Protein AF-A0A6C0K683-F1 (afdb_monomer_lite)

Organism: NCBI:txid1070528

Structure (mmCIF, N/CA/C/O backbone):
data_AF-A0A6C0K683-F1
#
_entry.id   AF-A0A6C0K683-F1
#
loop_
_atom_site.group_PDB
_atom_site.id
_atom_site.type_symbol
_atom_site.label_atom_id
_atom_site.label_alt_id
_atom_site.label_comp_id
_atom_site.label_asym_id
_atom_site.label_entity_id
_atom_site.label_seq_id
_atom_site.pdbx_PDB_ins_code
_atom_site.Cartn_x
_atom_site.Cartn_y
_atom_site.Cartn_z
_atom_site.occupancy
_atom_site.B_iso_or_equiv
_atom_site.auth_seq_id
_atom_site.auth_comp_id
_atom_site.auth_asym_id
_atom_site.auth_atom_id
_atom_site.pdbx_PDB_model_num
ATOM 1 N N . MET A 1 1 ? -56.072 13.777 16.738 1.00 36.81 1 MET A N 1
ATOM 2 C CA . MET A 1 1 ? -55.807 12.891 17.894 1.00 36.81 1 MET A CA 1
ATOM 3 C C . MET A 1 1 ? -54.701 13.531 18.714 1.00 36.81 1 MET A C 1
ATOM 5 O O . MET A 1 1 ? -53.566 13.528 18.262 1.00 36.81 1 MET A O 1
ATOM 9 N N . GLU A 1 2 ? -55.023 14.146 19.853 1.00 40.56 2 GLU A N 1
ATOM 10 C CA . GLU A 1 2 ? -54.009 14.698 20.763 1.00 40.56 2 GLU A CA 1
ATOM 11 C C . GLU A 1 2 ? -53.092 13.568 21.255 1.00 40.56 2 GLU A C 1
ATOM 13 O O . GLU A 1 2 ? -53.567 12.574 21.815 1.00 40.56 2 GLU A O 1
ATOM 18 N N . GLN A 1 3 ? -51.780 13.697 21.036 1.00 45.50 3 GLN A N 1
ATOM 19 C CA . GLN A 1 3 ? -50.797 12.802 21.641 1.00 45.50 3 GLN A CA 1
ATOM 20 C C . GLN A 1 3 ? -50.880 12.954 23.163 1.00 45.50 3 GLN 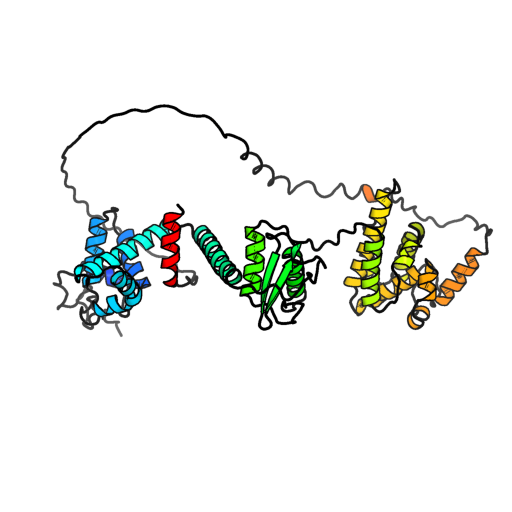A C 1
ATOM 22 O O . GLN A 1 3 ? -50.407 13.926 23.746 1.00 45.50 3 GLN A O 1
ATOM 27 N N . LYS A 1 4 ? -51.507 11.980 23.827 1.00 61.38 4 LYS A N 1
ATOM 28 C CA . LYS A 1 4 ? -51.537 11.908 25.288 1.00 61.38 4 LYS A CA 1
ATOM 29 C C . LYS A 1 4 ? -50.115 11.689 25.804 1.00 61.38 4 LYS A C 1
ATOM 31 O O . LYS A 1 4 ? -49.585 10.581 25.719 1.00 61.38 4 LYS A O 1
ATOM 36 N N . ILE A 1 5 ? -49.518 12.743 26.357 1.00 79.62 5 ILE A N 1
ATOM 37 C CA . ILE A 1 5 ? -48.180 12.713 26.958 1.00 79.62 5 ILE A CA 1
ATOM 38 C C . ILE A 1 5 ? -48.159 11.667 28.088 1.00 79.62 5 ILE A C 1
ATOM 40 O O . ILE A 1 5 ? -49.024 11.647 28.976 1.00 79.62 5 ILE A O 1
ATOM 44 N N . ARG A 1 6 ? -47.186 10.750 28.029 1.00 86.69 6 ARG A N 1
ATOM 45 C CA . ARG A 1 6 ? -47.021 9.650 28.992 1.00 86.69 6 ARG A CA 1
ATOM 46 C C . ARG A 1 6 ? -46.184 10.090 30.188 1.00 86.69 6 ARG A C 1
ATOM 48 O O . ARG A 1 6 ? -45.308 10.939 30.081 1.00 86.69 6 ARG A O 1
ATOM 55 N N . CYS A 1 7 ? -46.453 9.498 31.346 1.00 91.19 7 CYS A N 1
ATOM 56 C CA . CYS A 1 7 ? -45.711 9.778 32.571 1.00 91.19 7 CYS A CA 1
ATOM 57 C C . CYS A 1 7 ? -44.268 9.270 32.488 1.00 91.19 7 CYS A C 1
ATOM 59 O O . CYS A 1 7 ? -44.069 8.063 32.418 1.00 91.19 7 CYS A O 1
ATOM 61 N N . ILE A 1 8 ? -43.279 10.155 32.659 1.00 91.31 8 ILE A N 1
ATOM 62 C CA . ILE A 1 8 ? -41.836 9.858 32.504 1.00 91.31 8 ILE A CA 1
ATOM 63 C C . ILE A 1 8 ? -41.242 8.909 33.567 1.00 91.31 8 ILE A C 1
ATOM 65 O O . ILE A 1 8 ? -40.050 8.608 33.566 1.00 91.31 8 ILE A O 1
ATOM 69 N N . TYR A 1 9 ? -42.052 8.438 34.518 1.00 91.56 9 TYR A N 1
ATOM 70 C CA . TYR A 1 9 ? -41.602 7.530 35.570 1.00 91.56 9 TYR A CA 1
ATOM 71 C C . TYR A 1 9 ? -41.245 6.155 34.997 1.00 91.56 9 TYR A C 1
ATOM 73 O O . TYR A 1 9 ? -42.072 5.527 34.335 1.00 91.56 9 TYR A O 1
ATOM 81 N N . ARG A 1 10 ? -40.056 5.639 35.324 1.00 88.69 10 ARG A N 1
ATOM 82 C CA . ARG A 1 10 ? -39.600 4.313 34.882 1.00 88.69 10 ARG A CA 1
ATOM 83 C C . ARG A 1 10 ? -39.877 3.233 35.920 1.00 88.69 10 ARG A C 1
ATOM 85 O O . ARG A 1 10 ? -39.513 3.344 37.091 1.00 88.69 10 ARG A O 1
ATOM 92 N N . LYS A 1 11 ? -40.500 2.141 35.478 1.00 87.62 11 LYS A N 1
ATOM 93 C CA . LYS A 1 11 ? -40.787 0.971 36.315 1.00 87.62 11 LYS A CA 1
ATOM 94 C C . LYS A 1 11 ? -39.492 0.217 36.614 1.00 87.62 11 LYS A C 1
ATOM 96 O O . LYS A 1 11 ? -38.863 -0.296 35.697 1.00 87.62 11 LYS A O 1
ATOM 101 N N . LYS A 1 12 ? -39.148 0.037 37.894 1.00 82.94 12 LYS A N 1
ATOM 102 C CA . LYS A 1 12 ? -37.900 -0.637 38.309 1.00 82.94 12 LYS A CA 1
ATOM 103 C C . LYS A 1 12 ? -37.717 -2.050 37.735 1.00 82.94 12 LYS A C 1
ATOM 105 O O . LYS A 1 12 ? -36.589 -2.438 37.492 1.00 82.94 12 LYS A O 1
ATOM 110 N N . LYS A 1 13 ? -38.791 -2.828 37.532 1.00 83.38 13 LYS A N 1
ATOM 111 C CA . LYS A 1 13 ? -38.687 -4.227 37.062 1.00 83.38 13 LYS A CA 1
ATOM 112 C C . LYS A 1 13 ? -38.276 -4.350 35.591 1.00 83.38 13 LYS A C 1
ATOM 114 O O . LYS A 1 13 ? -37.456 -5.190 35.261 1.00 83.38 13 LYS A O 1
ATOM 119 N N . CYS A 1 14 ? -38.852 -3.534 34.712 1.00 84.19 14 CYS A N 1
ATOM 120 C CA . CYS A 1 14 ? -38.672 -3.666 33.261 1.00 84.19 14 CYS A CA 1
ATOM 121 C C . CYS A 1 14 ? -37.972 -2.464 32.617 1.00 84.19 14 CYS A C 1
ATOM 123 O O . CYS A 1 14 ? -37.561 -2.528 31.461 1.00 84.19 14 CYS A O 1
ATOM 125 N N . PHE A 1 15 ? -37.804 -1.376 33.368 1.00 89.44 15 PHE A N 1
ATOM 126 C CA . PHE A 1 15 ? -37.232 -0.107 32.927 1.00 89.44 15 PHE A CA 1
ATOM 127 C C . PHE A 1 15 ? -38.060 0.656 31.872 1.00 89.44 15 PHE A C 1
ATOM 129 O O . PHE A 1 15 ? -37.655 1.731 31.432 1.00 89.44 15 PHE A O 1
ATOM 136 N N . HIS A 1 16 ? -39.253 0.163 31.516 1.00 89.12 16 HIS A N 1
ATOM 137 C CA . HIS A 1 16 ? -40.209 0.902 30.690 1.00 89.12 16 HIS A CA 1
ATOM 138 C C . HIS A 1 16 ? -40.795 2.105 31.429 1.00 89.12 16 HIS A C 1
ATOM 140 O O . HIS A 1 16 ? -40.977 2.089 32.653 1.00 89.12 16 HIS A O 1
ATOM 146 N N . ILE A 1 17 ? -41.167 3.111 30.647 1.00 89.62 17 ILE A N 1
ATOM 147 C CA . ILE A 1 17 ? -41.928 4.273 31.093 1.00 89.62 17 ILE A CA 1
ATOM 148 C C . ILE A 1 17 ? -43.342 3.864 31.518 1.00 89.62 17 ILE A C 1
ATOM 150 O O . ILE A 1 17 ? -43.888 2.831 31.121 1.00 89.62 17 ILE A O 1
ATOM 154 N N . CYS A 1 18 ? -43.930 4.650 32.407 1.00 90.25 18 CYS A N 1
ATOM 155 C CA . CYS A 1 18 ? -45.289 4.458 32.861 1.00 90.25 18 CYS A CA 1
ATOM 156 C C . CYS A 1 18 ? -46.287 4.714 31.720 1.00 90.25 18 CYS A C 1
ATOM 158 O O . CYS A 1 18 ? -46.341 5.796 31.150 1.00 90.25 18 CYS A O 1
ATOM 160 N N . ASN A 1 19 ? -47.166 3.745 31.464 1.00 88.12 19 ASN A N 1
ATOM 161 C CA . ASN A 1 19 ? -48.199 3.854 30.426 1.00 88.12 19 ASN A CA 1
ATOM 162 C C . ASN A 1 19 ? -49.366 4.789 30.807 1.00 88.12 19 ASN A C 1
ATOM 164 O O . ASN A 1 19 ? -50.299 4.944 30.027 1.00 88.12 19 ASN A O 1
ATOM 168 N N . LYS A 1 20 ? -49.363 5.370 32.015 1.00 89.44 20 LYS A N 1
ATOM 169 C CA . LYS A 1 20 ? -50.425 6.277 32.473 1.00 89.44 20 LYS A CA 1
ATOM 170 C C . LYS A 1 20 ? -50.194 7.683 31.921 1.00 89.44 20 LYS A C 1
ATOM 172 O O . LYS A 1 20 ? -49.053 8.138 31.832 1.00 89.44 20 LYS A O 1
ATOM 177 N N . THR A 1 21 ? -51.285 8.373 31.619 1.00 88.25 21 THR A N 1
ATOM 178 C CA . THR A 1 21 ? -51.273 9.765 31.162 1.00 88.25 21 THR A CA 1
ATOM 179 C C . THR A 1 21 ? -50.812 10.705 32.270 1.00 88.25 21 THR A C 1
ATOM 181 O O . THR A 1 21 ? -51.047 10.452 33.459 1.00 88.25 21 THR A O 1
ATOM 184 N N . VAL A 1 22 ? -50.135 11.783 31.884 1.00 90.50 22 VAL A N 1
ATOM 185 C CA . VAL A 1 22 ? -49.726 12.835 32.820 1.00 90.50 22 VAL A CA 1
ATOM 186 C C . VAL A 1 22 ? -50.919 13.640 33.334 1.00 90.50 22 VAL A C 1
ATOM 188 O O . VAL A 1 22 ? -51.962 13.719 32.685 1.00 90.50 22 VAL A O 1
ATOM 191 N N . ILE A 1 23 ? -50.762 14.233 34.518 1.00 87.62 23 ILE A N 1
ATOM 192 C CA . ILE A 1 23 ? -51.664 15.283 35.003 1.00 87.62 23 ILE A CA 1
ATOM 193 C C . ILE A 1 23 ? -51.325 16.588 34.265 1.00 87.62 23 ILE A C 1
ATOM 195 O O . ILE A 1 23 ? -50.166 16.815 33.915 1.00 87.62 23 ILE A O 1
ATOM 199 N N . LYS A 1 24 ? -52.323 17.451 34.041 1.00 79.81 24 LYS A N 1
ATOM 200 C CA . LYS A 1 24 ? -52.135 18.779 33.437 1.00 79.81 24 LYS A CA 1
ATOM 201 C C . LYS A 1 24 ? -51.022 19.548 34.171 1.00 79.81 24 LYS A C 1
ATOM 203 O O . LYS A 1 24 ? -51.002 19.566 35.399 1.00 79.81 24 LYS A O 1
ATOM 208 N N . ASN A 1 25 ? -50.099 20.147 33.416 1.00 80.88 25 ASN A N 1
ATOM 209 C CA . ASN A 1 25 ? -48.916 20.868 33.915 1.00 80.88 25 ASN A CA 1
ATOM 210 C C . ASN A 1 25 ? -47.934 20.008 34.743 1.00 80.88 25 ASN A C 1
ATOM 212 O O . ASN A 1 25 ? -47.241 20.512 35.625 1.00 80.88 25 ASN A O 1
ATOM 216 N N . SER A 1 26 ? -47.858 18.699 34.480 1.00 85.44 26 SER A N 1
ATOM 217 C CA . SER A 1 26 ? -46.908 17.791 35.127 1.00 85.44 26 SER A CA 1
ATOM 218 C C . SER A 1 26 ? -46.287 16.811 34.132 1.00 85.44 26 SER A C 1
ATOM 220 O O . SER A 1 26 ? -46.900 16.446 33.136 1.00 85.44 26 SER A O 1
ATOM 222 N N . PHE A 1 27 ? -45.097 16.300 34.454 1.00 87.50 27 PHE A N 1
ATOM 223 C CA . PHE A 1 27 ? -44.480 15.165 33.752 1.00 87.50 27 PHE A CA 1
ATOM 224 C C . PHE A 1 27 ? -44.905 13.800 34.329 1.00 87.50 27 PHE A C 1
ATOM 226 O O . PHE A 1 27 ? -44.474 12.743 33.857 1.00 87.50 27 PHE A O 1
ATOM 233 N N . TYR A 1 28 ? -45.734 13.792 35.380 1.00 90.81 28 TYR A N 1
ATOM 234 C CA . TYR A 1 28 ? -46.083 12.594 36.142 1.00 90.81 28 TYR A CA 1
ATOM 235 C C . TYR A 1 28 ? -47.590 12.327 36.151 1.00 90.81 28 TYR A C 1
ATOM 237 O O . TYR A 1 28 ? -48.409 13.243 36.100 1.00 90.81 28 TYR A O 1
ATOM 245 N N . CYS A 1 29 ? -47.971 11.051 36.250 1.00 91.12 29 CYS A N 1
ATOM 246 C CA . CYS A 1 29 ? -49.353 10.660 36.518 1.00 91.12 29 CYS A CA 1
ATOM 247 C C . CYS A 1 29 ? -49.677 10.803 38.014 1.00 91.12 29 CYS A C 1
ATOM 249 O O . CYS A 1 29 ? -48.772 10.862 38.851 1.00 91.12 29 CYS A O 1
ATOM 251 N N . CYS A 1 30 ? -50.963 10.747 38.370 1.00 88.69 30 CYS A N 1
ATOM 252 C CA . CYS A 1 30 ? -51.432 10.844 39.761 1.00 88.69 30 CYS A CA 1
ATOM 253 C C . CYS A 1 30 ? -50.791 9.836 40.726 1.00 88.69 30 CYS A C 1
ATOM 255 O O . CYS A 1 30 ? -50.684 10.109 41.913 1.00 88.69 30 CYS A O 1
ATOM 257 N N . HIS A 1 31 ? -50.290 8.706 40.223 1.00 86.44 31 HIS A N 1
ATOM 258 C CA . HIS A 1 31 ? -49.641 7.687 41.052 1.00 86.44 31 HIS A CA 1
ATOM 259 C C . HIS A 1 31 ? -48.161 7.985 41.330 1.00 86.44 31 HIS A C 1
ATOM 261 O O . HIS A 1 31 ? -47.602 7.479 42.297 1.00 86.44 31 HIS A O 1
ATOM 267 N N . HIS A 1 32 ? -47.500 8.773 40.479 1.00 90.94 32 HIS A N 1
ATOM 268 C CA . HIS A 1 32 ? -46.057 9.022 40.567 1.00 90.94 32 HIS A CA 1
ATOM 269 C C . HIS A 1 32 ? -45.716 10.483 40.872 1.00 90.94 32 HIS A C 1
ATOM 271 O O . HIS A 1 32 ? -44.555 10.797 41.139 1.00 90.94 32 HIS A O 1
ATOM 277 N N . ILE A 1 33 ? -46.716 11.368 40.914 1.00 86.25 33 ILE A N 1
ATOM 278 C CA . ILE A 1 33 ? -46.548 12.782 41.255 1.00 86.25 33 ILE A CA 1
ATOM 279 C C . ILE A 1 33 ? -46.082 13.012 42.697 1.00 86.25 33 ILE A C 1
ATOM 281 O O . ILE A 1 33 ? -45.621 14.099 42.999 1.00 86.25 33 ILE A O 1
ATOM 285 N N . HIS A 1 34 ? -46.114 12.019 43.585 1.00 84.38 34 HIS A N 1
ATOM 286 C CA . HIS A 1 34 ? -45.540 12.123 44.937 1.00 84.38 34 HIS A CA 1
ATOM 287 C C . HIS A 1 34 ? -44.272 11.273 45.116 1.00 84.38 34 HIS A C 1
ATOM 289 O O . HIS A 1 34 ? -43.811 11.055 46.233 1.00 84.38 34 HIS A O 1
ATOM 295 N N . SER A 1 35 ? -43.672 10.784 44.023 1.00 85.75 35 SER A N 1
ATOM 296 C CA . SER A 1 35 ? -42.444 9.994 44.112 1.00 85.75 35 SER A CA 1
ATOM 297 C C . SER A 1 35 ? -41.270 10.833 44.626 1.00 85.75 35 SER A C 1
ATOM 299 O O . SER A 1 35 ? -41.021 11.931 44.134 1.00 85.75 35 SER A O 1
ATOM 301 N N . LYS A 1 36 ? -40.474 10.273 45.544 1.00 85.00 36 LYS A N 1
ATOM 302 C CA . LYS A 1 36 ? -39.197 10.868 45.980 1.00 85.00 36 LYS A CA 1
ATOM 303 C C . LYS A 1 36 ? -38.118 10.849 44.878 1.00 85.00 36 LYS A C 1
ATOM 305 O O . LYS A 1 36 ? -37.111 11.532 44.991 1.00 85.00 36 LYS A O 1
ATOM 310 N N . LYS A 1 37 ? -38.329 10.092 43.790 1.00 85.69 37 LYS A N 1
ATOM 311 C CA . LYS A 1 37 ? -37.344 9.849 42.712 1.00 85.69 37 LYS A CA 1
ATOM 312 C C . LYS A 1 37 ? -37.584 10.667 41.437 1.00 85.69 37 LYS A C 1
ATOM 314 O O . LYS A 1 37 ? -37.137 10.277 40.361 1.00 85.69 37 LYS A O 1
ATOM 319 N N . LYS A 1 38 ? -38.325 11.775 41.526 1.00 87.00 38 LYS A N 1
ATOM 320 C CA . LYS A 1 38 ? -38.659 12.608 40.357 1.00 87.00 38 LYS A CA 1
ATOM 321 C C . LYS A 1 38 ? -37.421 13.143 39.642 1.00 87.00 38 LYS A C 1
ATOM 323 O O . LYS A 1 38 ? -37.327 13.033 38.428 1.00 87.00 38 LYS A O 1
ATOM 328 N N . HIS A 1 39 ? -36.464 13.691 40.388 1.00 86.81 39 HIS A N 1
ATOM 329 C CA . HIS A 1 39 ? -35.253 14.263 39.797 1.00 86.81 39 HIS A CA 1
ATOM 330 C C . HIS A 1 39 ? -34.483 13.211 38.973 1.00 86.81 39 HIS A C 1
ATOM 332 O O . HIS A 1 39 ? -34.166 13.464 37.816 1.00 86.81 39 HIS A O 1
ATOM 338 N N . LEU A 1 40 ? -34.335 11.984 39.493 1.00 90.62 40 LEU A N 1
ATOM 339 C CA . LEU A 1 40 ? -33.728 10.857 38.770 1.00 90.62 40 LEU A CA 1
ATOM 340 C C . LEU A 1 40 ? -34.493 10.490 37.487 1.00 90.62 40 LEU A C 1
ATOM 342 O O . LEU A 1 40 ? -33.887 10.254 36.445 1.00 90.62 40 LEU A O 1
ATOM 346 N N . CYS A 1 41 ? -35.831 10.458 37.539 1.00 89.62 41 CYS A N 1
ATOM 347 C CA . CYS A 1 41 ? -36.652 10.157 36.359 1.00 89.62 41 CYS A CA 1
ATOM 348 C C . CYS A 1 41 ? -36.515 11.233 35.274 1.00 89.62 41 CYS A C 1
ATOM 350 O O . CYS A 1 41 ? -36.515 10.896 34.093 1.00 89.62 41 CYS A O 1
ATOM 352 N N . LYS A 1 42 ? -36.366 12.505 35.667 1.00 90.00 42 LYS A N 1
ATOM 353 C CA . LYS A 1 42 ? -36.129 13.616 34.737 1.00 90.00 42 LYS A CA 1
ATOM 354 C C . LYS A 1 42 ? -34.792 13.454 34.011 1.00 90.00 42 LYS A C 1
ATOM 356 O O . LYS A 1 42 ? -34.767 13.554 32.792 1.00 90.00 42 LYS A O 1
ATOM 361 N N . ILE A 1 43 ? -33.723 13.106 34.732 1.00 91.31 43 ILE A N 1
ATOM 362 C CA . ILE A 1 43 ? -32.403 12.842 34.131 1.00 91.31 43 ILE A CA 1
ATOM 363 C C . ILE A 1 43 ? -32.490 11.685 33.125 1.00 91.31 43 ILE A C 1
ATOM 365 O O . ILE A 1 43 ? -32.046 11.817 31.988 1.00 91.31 43 ILE A O 1
ATOM 369 N N . PHE A 1 44 ? -33.122 10.568 33.501 1.00 92.00 44 PHE A N 1
ATOM 370 C CA . PHE A 1 44 ? -33.303 9.449 32.573 1.00 92.00 44 PHE A CA 1
ATOM 371 C C . PHE A 1 44 ? -34.090 9.827 31.321 1.00 92.00 44 PHE A C 1
ATOM 373 O O . PHE A 1 44 ? -33.759 9.350 30.241 1.00 92.00 44 PHE A O 1
ATOM 380 N N . PHE A 1 45 ? -35.136 10.639 31.459 1.00 90.50 45 PHE A N 1
ATOM 381 C CA . PHE A 1 45 ? -35.932 11.075 30.318 1.00 90.50 45 PHE A CA 1
ATOM 382 C C . PHE A 1 45 ? -35.139 12.007 29.396 1.00 90.50 45 PHE A C 1
ATOM 384 O O . PHE A 1 45 ? -35.167 11.808 28.190 1.00 90.50 45 PHE A O 1
ATOM 391 N N . ASN A 1 46 ? -34.353 12.933 29.951 1.00 90.94 46 ASN A N 1
ATOM 392 C CA . ASN A 1 46 ? -33.516 13.843 29.165 1.00 90.94 46 ASN A CA 1
ATOM 393 C C . ASN A 1 46 ? -32.440 13.115 28.338 1.00 90.94 46 ASN A C 1
ATOM 395 O O . ASN A 1 46 ? -32.084 13.579 27.263 1.00 90.94 46 ASN A O 1
ATOM 399 N N . VAL A 1 47 ? -31.903 11.992 28.833 1.00 91.19 47 VAL A N 1
ATOM 400 C CA . VAL A 1 47 ? -30.805 11.264 28.162 1.00 91.19 47 VAL A CA 1
ATOM 401 C C . VAL A 1 47 ? -31.306 10.110 27.285 1.00 91.19 47 VAL A C 1
ATOM 403 O O . VAL A 1 47 ? -30.743 9.820 26.227 1.00 91.19 47 VAL A O 1
ATOM 406 N N . LEU A 1 48 ? -32.332 9.392 27.744 1.00 90.44 48 LEU A N 1
ATOM 407 C CA . LEU A 1 48 ? -32.786 8.142 27.127 1.00 90.44 48 LEU A CA 1
ATOM 408 C C . LEU A 1 48 ? -34.165 8.244 26.480 1.00 90.44 48 LEU A C 1
ATOM 410 O O . LEU A 1 48 ? -34.543 7.317 25.763 1.00 90.44 48 LEU A O 1
ATOM 414 N N . GLU A 1 49 ? -34.915 9.313 26.752 1.00 89.06 49 GLU A N 1
ATOM 415 C CA . GLU A 1 49 ? -36.296 9.500 26.300 1.00 89.06 49 GLU A CA 1
ATOM 416 C C . GLU A 1 49 ? -37.135 8.253 26.607 1.00 89.06 49 GLU A C 1
ATOM 418 O O . GLU A 1 49 ? -37.168 7.821 27.761 1.00 89.06 49 GLU A O 1
ATOM 423 N N . ASP A 1 50 ? -37.741 7.629 25.592 1.00 85.06 50 ASP A N 1
ATOM 424 C CA . ASP A 1 50 ? -38.584 6.435 25.694 1.00 85.06 50 ASP A CA 1
ATOM 425 C C . ASP A 1 50 ? -37.814 5.098 25.591 1.00 85.06 50 ASP A C 1
ATOM 427 O O . ASP A 1 50 ? -38.401 4.020 25.762 1.00 85.06 50 ASP A O 1
ATOM 431 N N . ARG A 1 51 ? -36.492 5.125 25.361 1.00 85.69 51 ARG A N 1
ATOM 432 C CA . ARG A 1 51 ? -35.676 3.907 25.196 1.00 85.69 51 ARG A CA 1
ATOM 433 C C . ARG A 1 51 ? -35.602 3.109 26.495 1.00 85.69 51 ARG A C 1
ATOM 435 O O . ARG A 1 51 ? -35.407 3.666 27.573 1.00 85.69 51 ARG A O 1
ATOM 442 N N . HIS A 1 52 ? -35.785 1.795 26.418 1.00 85.56 52 HIS A N 1
ATOM 443 C CA . HIS A 1 52 ? -35.842 0.895 27.583 1.00 85.56 52 HIS A CA 1
ATOM 444 C C . HIS A 1 52 ? -34.849 -0.274 27.499 1.00 85.56 52 HIS A C 1
ATOM 446 O O . HIS A 1 52 ? -34.562 -0.918 28.518 1.00 85.56 52 HIS A O 1
ATOM 452 N N . GLU A 1 53 ? -34.335 -0.543 26.302 1.00 88.62 53 GLU A N 1
ATOM 453 C CA . GLU A 1 53 ? -33.149 -1.356 26.071 1.00 88.62 53 GLU A CA 1
ATOM 454 C C . GLU A 1 53 ? -31.930 -0.455 26.222 1.00 88.62 53 GLU A C 1
ATOM 456 O O . GLU A 1 53 ? -31.868 0.624 25.637 1.00 88.62 53 GLU A O 1
ATOM 461 N N . LEU A 1 54 ? -31.015 -0.863 27.093 1.00 89.00 54 LEU A N 1
ATOM 462 C CA . LEU A 1 54 ? -29.860 -0.068 27.480 1.00 89.00 54 LEU A CA 1
ATOM 463 C C . LEU A 1 54 ? -28.609 -0.679 26.865 1.00 89.00 54 LEU A C 1
ATOM 465 O O . LEU A 1 54 ? -28.390 -1.883 26.985 1.00 89.00 54 LEU A O 1
ATOM 469 N N . THR A 1 55 ? -27.777 0.165 26.267 1.00 90.12 55 THR A N 1
ATOM 470 C CA . THR A 1 55 ? -26.437 -0.197 25.798 1.00 90.12 55 THR A CA 1
ATOM 471 C C . THR A 1 55 ? -25.361 0.390 26.713 1.00 90.12 55 THR A C 1
ATOM 473 O O . THR A 1 55 ? -25.633 1.260 27.543 1.00 90.12 55 THR A O 1
ATOM 476 N N . PHE A 1 56 ? -24.107 -0.040 26.542 1.00 86.62 56 PHE A N 1
ATOM 477 C CA . PHE A 1 56 ? -22.960 0.553 27.242 1.00 86.62 56 PHE A CA 1
ATOM 478 C C . PHE A 1 56 ? -22.868 2.070 27.007 1.00 86.62 56 PHE A C 1
ATOM 480 O O . PHE A 1 56 ? -22.649 2.846 27.935 1.00 86.62 56 PHE A O 1
ATOM 487 N N . ASN A 1 57 ? -23.105 2.496 25.764 1.00 89.88 57 ASN A N 1
ATOM 488 C CA . ASN A 1 57 ? -23.063 3.899 25.368 1.00 89.88 57 ASN A CA 1
ATOM 489 C C . ASN A 1 57 ? -24.162 4.732 26.046 1.00 89.88 57 ASN A C 1
ATOM 491 O O . ASN A 1 57 ? -23.934 5.888 26.380 1.00 89.88 57 ASN A O 1
ATOM 495 N N . ASP A 1 58 ? -25.340 4.159 26.296 1.00 91.38 58 ASP A N 1
ATOM 496 C CA . ASP A 1 58 ? -26.421 4.865 26.994 1.00 91.38 58 ASP A CA 1
ATOM 497 C C . ASP A 1 58 ? -26.069 5.144 28.461 1.00 91.38 58 ASP A C 1
ATOM 499 O O . ASP A 1 58 ? -26.338 6.232 28.971 1.00 91.38 58 ASP A O 1
ATOM 503 N N . ILE A 1 59 ? -25.414 4.189 29.130 1.00 92.62 59 ILE A N 1
ATOM 504 C CA . ILE A 1 59 ? -24.918 4.367 30.501 1.00 92.62 59 ILE A CA 1
ATOM 505 C C . ILE A 1 59 ? -23.789 5.406 30.541 1.00 92.62 59 ILE A C 1
ATOM 507 O O . ILE A 1 59 ? -23.772 6.259 31.429 1.00 92.62 59 ILE A O 1
ATOM 511 N N . TYR A 1 60 ? -22.895 5.393 29.550 1.00 92.69 60 TYR A N 1
ATOM 512 C CA . TYR A 1 60 ? -21.849 6.407 29.420 1.00 92.69 60 TYR A CA 1
ATOM 513 C C . TYR A 1 60 ? -22.415 7.808 29.157 1.00 92.69 60 TYR A C 1
ATOM 515 O O . TYR A 1 60 ? -21.996 8.773 29.793 1.00 92.69 60 TYR A O 1
ATOM 523 N N . ARG A 1 61 ? -23.421 7.936 28.283 1.00 92.25 61 ARG A N 1
ATOM 524 C CA . ARG A 1 61 ? -24.126 9.206 28.040 1.00 92.25 61 ARG A CA 1
ATOM 525 C C . ARG A 1 61 ? -24.786 9.743 29.302 1.00 92.25 61 ARG A C 1
ATOM 527 O O . ARG A 1 61 ? -24.757 10.947 29.525 1.00 92.25 61 ARG A O 1
ATOM 534 N N . LEU A 1 62 ? -25.342 8.862 30.133 1.00 93.69 62 LEU A N 1
ATOM 535 C CA . LEU A 1 62 ? -25.910 9.245 31.422 1.00 93.69 62 LEU A CA 1
ATOM 536 C C . LEU A 1 62 ? -24.838 9.818 32.354 1.00 93.69 62 LEU A C 1
ATOM 538 O O . LEU A 1 62 ? -25.057 10.868 32.948 1.00 93.69 62 LEU A O 1
ATOM 542 N N . TYR A 1 63 ? -23.678 9.160 32.444 1.00 93.12 63 TYR A N 1
ATOM 543 C CA . TYR A 1 63 ? -22.542 9.662 33.219 1.00 93.12 63 TYR A CA 1
ATOM 544 C C . TYR A 1 63 ? -22.078 11.029 32.703 1.00 93.12 63 TYR A C 1
ATOM 546 O O . TYR A 1 63 ? -22.005 11.990 33.464 1.00 93.12 63 TYR A O 1
ATOM 554 N N . LYS A 1 64 ? -21.841 11.131 31.390 1.00 92.19 64 LYS A N 1
ATOM 555 C CA . LYS A 1 64 ? -21.407 12.359 30.718 1.00 92.19 64 LYS A CA 1
ATOM 556 C C . LYS A 1 64 ? -22.380 13.516 30.964 1.00 92.19 64 LYS A C 1
ATOM 558 O O . LYS A 1 64 ? -21.944 14.596 31.341 1.00 92.19 64 LYS A O 1
ATOM 563 N N . TYR A 1 65 ? -23.684 13.268 30.829 1.00 92.94 65 TYR A N 1
ATOM 564 C CA . TYR A 1 65 ? -24.720 14.269 31.081 1.00 92.94 65 TYR A CA 1
ATOM 565 C C . TYR A 1 65 ? -24.648 14.827 32.506 1.00 92.94 65 TYR A C 1
ATOM 567 O O . TYR A 1 65 ? -24.742 16.036 32.682 1.00 92.94 65 TYR A O 1
ATOM 575 N N . ILE A 1 66 ? -24.448 13.975 33.518 1.00 92.31 66 ILE A N 1
ATOM 576 C CA . ILE A 1 66 ? -24.316 14.425 34.913 1.00 92.31 66 ILE A CA 1
ATOM 577 C C . ILE A 1 66 ? -23.100 15.332 35.066 1.00 92.31 66 ILE A C 1
ATOM 579 O O . ILE A 1 66 ? -23.231 16.420 35.616 1.00 92.31 66 ILE A O 1
ATOM 583 N N . VAL A 1 67 ? -21.941 14.906 34.560 1.00 90.62 67 VAL A N 1
ATOM 584 C CA . VAL A 1 67 ? -20.700 15.682 34.685 1.00 90.62 67 VAL A CA 1
ATOM 585 C C . VAL A 1 67 ? -20.815 17.035 33.977 1.00 90.62 67 VAL A C 1
ATOM 587 O O . VAL A 1 67 ? -20.354 18.036 34.503 1.00 90.62 67 VAL A O 1
ATOM 590 N N . GLU A 1 68 ? -21.447 17.088 32.804 1.00 88.44 68 GLU A N 1
ATOM 591 C CA . GLU A 1 68 ? -21.595 18.327 32.025 1.00 88.44 68 GLU A CA 1
ATOM 592 C C . GLU A 1 68 ? -22.672 19.279 32.570 1.00 88.44 68 GLU A C 1
ATOM 594 O O . GLU A 1 68 ? -22.643 20.463 32.256 1.00 88.44 68 GLU A O 1
ATOM 599 N N . ASN A 1 69 ? -23.617 18.781 33.377 1.00 87.94 69 ASN A N 1
ATOM 600 C CA . ASN A 1 69 ? -24.719 19.569 33.948 1.00 87.94 69 ASN A CA 1
ATOM 601 C C . ASN A 1 69 ? -24.579 19.795 35.465 1.00 87.94 69 ASN A C 1
ATOM 603 O O . ASN A 1 69 ? -25.528 20.253 36.102 1.00 87.94 69 ASN A O 1
ATOM 607 N N . THR A 1 70 ? -23.426 19.468 36.051 1.00 85.38 70 THR A N 1
ATOM 608 C CA . THR A 1 70 ? -23.104 19.783 37.449 1.00 85.38 70 THR A CA 1
ATOM 609 C C . THR A 1 70 ? -22.086 20.922 37.447 1.00 85.38 70 THR A C 1
ATOM 611 O O . THR A 1 70 ? -21.031 20.798 36.832 1.00 85.38 70 THR A O 1
ATOM 614 N N . SER A 1 71 ? -22.433 22.051 38.072 1.00 69.00 71 SER A N 1
ATOM 615 C CA . SER A 1 71 ? -21.661 23.306 38.037 1.00 69.00 71 SER A CA 1
ATOM 616 C C . SER A 1 71 ? -20.322 23.230 38.768 1.00 69.00 71 SER A C 1
ATOM 618 O O . SER A 1 71 ? -19.393 23.947 38.410 1.00 69.00 71 SER A O 1
ATOM 620 N N . ASP A 1 72 ? -20.211 22.319 39.732 1.00 63.94 72 ASP A N 1
ATOM 621 C CA . ASP A 1 72 ? -18.999 22.075 40.498 1.00 63.94 72 ASP A CA 1
ATOM 622 C C . ASP A 1 72 ? -18.478 20.682 40.139 1.00 63.94 72 ASP A C 1
ATOM 624 O O . ASP A 1 72 ? -19.257 19.730 40.051 1.00 63.94 72 ASP A O 1
ATOM 628 N N . ASN A 1 73 ? -17.164 20.527 39.946 1.00 64.81 73 ASN A N 1
ATOM 629 C CA . ASN A 1 73 ? -16.500 19.218 39.819 1.00 64.81 73 ASN A CA 1
ATOM 630 C C . ASN A 1 73 ? -16.546 18.439 41.157 1.00 64.81 73 ASN A C 1
ATOM 632 O O . ASN A 1 73 ? -15.540 17.899 41.617 1.00 64.81 73 ASN A O 1
ATOM 636 N N . ASP A 1 74 ? -17.705 18.399 41.810 1.00 82.38 74 ASP A N 1
ATOM 637 C CA . ASP A 1 74 ? -17.967 17.629 43.009 1.00 82.38 74 ASP A CA 1
ATOM 638 C C . ASP A 1 74 ? -18.096 16.152 42.620 1.00 82.38 74 ASP A C 1
ATOM 640 O O . ASP A 1 74 ? -19.174 15.594 42.393 1.00 82.38 74 ASP A O 1
ATOM 644 N N . ASP A 1 75 ? -16.933 15.513 42.516 1.00 82.81 75 ASP A N 1
ATOM 645 C CA . ASP A 1 75 ? -16.780 14.087 42.256 1.00 82.81 75 ASP A CA 1
ATOM 646 C C . ASP A 1 75 ? -17.599 13.221 43.231 1.00 82.81 75 ASP A C 1
ATOM 648 O O . ASP A 1 75 ? -18.031 12.123 42.864 1.00 82.81 75 ASP A O 1
ATOM 652 N N . ILE A 1 76 ? -17.823 13.687 44.466 1.00 86.25 76 ILE A N 1
ATOM 653 C CA . ILE A 1 76 ? -18.601 12.963 45.474 1.00 86.25 76 ILE A CA 1
ATOM 654 C C . ILE A 1 76 ? -20.079 13.009 45.092 1.00 86.25 76 ILE A C 1
ATOM 656 O O . ILE A 1 76 ? -20.732 11.962 45.037 1.00 86.25 76 ILE A O 1
ATOM 660 N N . PHE A 1 77 ? -20.595 14.193 44.763 1.00 88.94 77 PHE A N 1
ATOM 661 C CA . PHE A 1 77 ? -21.969 14.352 44.300 1.00 88.94 77 PHE A CA 1
ATOM 662 C C . PHE A 1 77 ? -22.235 13.576 43.005 1.00 88.94 77 PHE A C 1
ATOM 664 O O . PHE A 1 77 ? -23.210 12.822 42.929 1.00 88.94 77 PHE A O 1
ATOM 671 N N . ILE A 1 78 ? -21.345 13.684 42.012 1.00 89.25 78 ILE A N 1
ATOM 672 C CA . ILE A 1 78 ? -21.452 12.968 40.731 1.00 89.25 78 ILE A CA 1
ATOM 673 C C . ILE A 1 78 ? -21.500 11.454 40.969 1.00 89.25 78 ILE A C 1
ATOM 675 O O . ILE A 1 78 ? -22.340 10.761 40.388 1.00 89.25 78 ILE A O 1
ATOM 679 N N . ASN A 1 79 ? -20.637 10.934 41.848 1.00 90.50 79 ASN A N 1
ATOM 680 C CA . ASN A 1 79 ? -20.624 9.523 42.224 1.00 90.50 79 ASN A CA 1
ATOM 681 C C . ASN A 1 79 ? -21.958 9.084 42.840 1.00 90.50 79 ASN A C 1
ATOM 683 O O . ASN A 1 79 ? -22.579 8.128 42.368 1.00 90.50 79 ASN A O 1
ATOM 687 N N . ILE A 1 80 ? -22.430 9.807 43.858 1.00 90.56 80 ILE A N 1
ATOM 688 C CA . ILE A 1 80 ? -23.680 9.489 44.558 1.00 90.56 80 ILE A CA 1
ATOM 689 C C . ILE A 1 80 ? -24.861 9.509 43.582 1.00 90.56 80 ILE A C 1
ATOM 691 O O . ILE A 1 80 ? -25.622 8.538 43.517 1.00 90.56 80 ILE A O 1
ATOM 695 N N . LEU A 1 81 ? -24.984 10.570 42.781 1.00 92.00 81 LEU A N 1
ATOM 696 C CA . LEU A 1 81 ? -26.078 10.739 41.828 1.00 92.00 81 LEU A CA 1
ATOM 697 C C . LEU A 1 81 ? -26.059 9.655 40.745 1.00 92.00 81 LEU A C 1
ATOM 699 O O . LEU A 1 81 ? -27.097 9.059 40.442 1.00 92.00 81 LEU A O 1
ATOM 703 N N . PHE A 1 82 ? -24.886 9.355 40.183 1.00 93.81 82 PHE A N 1
ATOM 704 C CA . PHE A 1 82 ? -24.757 8.319 39.164 1.00 93.81 82 PHE A CA 1
ATOM 705 C C . PHE A 1 82 ? -25.080 6.931 39.722 1.00 93.81 82 PHE A C 1
ATOM 707 O O . PHE A 1 82 ? -25.841 6.181 39.108 1.00 93.81 82 PHE A O 1
ATOM 714 N N . ILE A 1 83 ? -24.583 6.593 40.915 1.00 91.62 83 ILE A N 1
ATOM 715 C CA . ILE A 1 83 ? -24.913 5.328 41.579 1.00 91.62 83 ILE A CA 1
ATOM 716 C C . ILE A 1 83 ? -26.420 5.226 41.850 1.00 91.62 83 ILE A C 1
ATOM 718 O O . ILE A 1 83 ? -27.014 4.164 41.640 1.00 91.62 83 ILE A O 1
ATOM 722 N N . ASP A 1 84 ? -27.069 6.302 42.291 1.00 91.44 84 ASP A N 1
ATOM 723 C CA . ASP A 1 84 ? -28.508 6.294 42.554 1.00 91.44 84 ASP A CA 1
ATOM 724 C C . ASP A 1 84 ? -29.349 6.143 41.283 1.00 91.44 84 ASP A C 1
ATOM 726 O O . ASP A 1 84 ? -30.378 5.453 41.307 1.00 91.44 84 ASP A O 1
ATOM 730 N N . LEU A 1 85 ? -28.877 6.678 40.155 1.00 92.75 85 LEU A N 1
ATOM 731 C CA . LEU A 1 85 ? -29.440 6.382 38.841 1.00 92.75 85 LEU A CA 1
ATOM 732 C C . LEU A 1 85 ? -29.255 4.902 38.484 1.00 92.75 85 LEU A C 1
ATOM 734 O O . LEU A 1 85 ? -30.236 4.234 38.152 1.00 92.75 85 LEU A O 1
ATOM 738 N N . LEU A 1 86 ? -28.050 4.341 38.623 1.00 91.50 86 LEU A N 1
ATOM 739 C CA . LEU A 1 86 ? -27.806 2.921 38.336 1.00 91.50 86 LEU A CA 1
ATOM 740 C C . LEU A 1 86 ? -28.702 1.995 39.175 1.00 91.50 86 LEU A C 1
ATOM 742 O O . LEU A 1 86 ? -29.246 1.029 38.646 1.00 91.50 86 LEU A O 1
ATOM 746 N N . LYS A 1 87 ? -28.955 2.318 40.452 1.00 89.81 87 LYS A N 1
ATOM 747 C CA . LYS A 1 87 ? -29.879 1.562 41.327 1.00 89.81 87 LYS A CA 1
ATOM 748 C C . LYS A 1 87 ? -31.340 1.563 40.844 1.00 89.81 87 LYS A C 1
ATOM 750 O O . LYS A 1 87 ? -32.153 0.772 41.345 1.00 89.81 87 LYS A O 1
ATOM 755 N N . MET A 1 88 ? -31.722 2.465 39.934 1.00 88.81 88 MET A N 1
ATOM 756 C CA . MET A 1 88 ? -33.042 2.451 39.289 1.00 88.81 88 MET A CA 1
ATOM 757 C C . MET A 1 88 ? -33.126 1.482 38.107 1.00 88.81 88 MET A C 1
ATOM 759 O O . MET A 1 88 ? -34.235 1.086 37.739 1.00 88.81 88 MET A O 1
ATOM 763 N N . VAL A 1 89 ? -31.988 1.083 37.539 1.00 89.81 89 VAL A N 1
ATOM 764 C CA . VAL A 1 89 ? -31.909 0.079 36.478 1.00 89.81 89 VAL A CA 1
ATOM 765 C C . VAL A 1 89 ? -31.982 -1.323 37.108 1.00 89.81 89 VAL A C 1
ATOM 767 O O . VAL A 1 89 ? -31.376 -1.554 38.158 1.00 89.81 89 VAL A O 1
ATOM 770 N N . PRO A 1 90 ? -32.727 -2.281 36.520 1.00 88.88 90 PRO A N 1
ATOM 771 C CA . PRO A 1 90 ? -32.657 -3.674 36.952 1.00 88.88 90 PRO A CA 1
ATOM 772 C C . PRO A 1 90 ? -31.211 -4.184 36.927 1.00 88.88 90 PRO A C 1
ATOM 774 O O . PRO A 1 90 ? -30.524 -4.030 35.916 1.00 88.88 90 PRO A O 1
ATOM 777 N N . ILE A 1 91 ? -30.766 -4.825 38.012 1.00 83.94 91 ILE A N 1
ATOM 778 C CA . ILE A 1 91 ? -29.385 -5.319 38.117 1.00 83.94 91 ILE A CA 1
ATOM 779 C C . ILE A 1 91 ? -29.059 -6.321 37.007 1.00 83.94 91 ILE A C 1
ATOM 781 O O . ILE A 1 91 ? -27.984 -6.237 36.433 1.00 83.94 91 ILE A O 1
ATOM 785 N N . ASP A 1 92 ? -30.012 -7.175 36.625 1.00 83.31 92 ASP A N 1
ATOM 786 C CA . ASP A 1 92 ? -29.820 -8.176 35.571 1.00 83.31 92 ASP A CA 1
ATOM 787 C C . ASP A 1 92 ? -29.490 -7.517 34.223 1.00 83.31 92 ASP A C 1
ATOM 789 O O . ASP A 1 92 ? -28.602 -7.974 33.510 1.00 83.31 92 ASP A O 1
ATOM 793 N N . LYS A 1 93 ? -30.124 -6.373 33.912 1.00 86.62 93 LYS A N 1
ATOM 794 C CA . LYS A 1 93 ? -29.809 -5.593 32.704 1.00 86.62 93 LYS A CA 1
ATOM 795 C C . LYS A 1 93 ? -28.388 -5.033 32.758 1.00 86.62 93 LYS A C 1
ATOM 797 O O . LYS A 1 93 ? -27.655 -5.154 31.781 1.00 86.62 93 LYS A O 1
ATOM 802 N N . LEU A 1 94 ? -27.984 -4.452 33.890 1.00 86.06 94 LEU A N 1
ATOM 803 C CA . LEU A 1 94 ? -26.618 -3.945 34.065 1.00 86.06 94 LEU A CA 1
ATOM 804 C C . LEU A 1 94 ? -25.583 -5.074 33.980 1.00 86.06 94 LEU A C 1
ATOM 806 O O . LEU A 1 94 ? -24.564 -4.922 33.312 1.00 86.06 94 LEU A O 1
ATOM 810 N N . SER A 1 95 ? -25.860 -6.220 34.601 1.00 82.81 95 SER A N 1
ATOM 811 C CA . SER A 1 95 ? -24.999 -7.400 34.551 1.00 82.81 95 SER A CA 1
ATOM 812 C C . SER A 1 95 ? -24.863 -7.966 33.139 1.00 82.81 95 SER A C 1
ATOM 814 O O . SER A 1 95 ? -23.777 -8.413 32.789 1.00 82.81 95 SER A O 1
ATOM 816 N N . CYS A 1 96 ? -25.910 -7.912 32.309 1.00 84.31 96 CYS A N 1
ATOM 817 C CA . CYS A 1 96 ? -25.815 -8.276 30.894 1.00 84.31 96 CYS A CA 1
ATOM 818 C C . CYS A 1 96 ? -24.933 -7.302 30.101 1.00 84.31 96 CYS A C 1
ATOM 820 O O . CYS A 1 96 ? -24.064 -7.752 29.360 1.00 84.31 96 CYS A O 1
ATOM 822 N N . ILE A 1 97 ? -25.116 -5.987 30.277 1.00 86.25 97 ILE A N 1
ATOM 823 C CA . ILE A 1 97 ? -24.347 -4.956 29.550 1.00 86.25 97 ILE A CA 1
ATOM 824 C C . ILE A 1 97 ? -22.856 -5.029 29.891 1.00 86.25 97 ILE A C 1
ATOM 826 O O . ILE A 1 97 ? -22.008 -4.898 29.014 1.00 86.25 97 ILE A O 1
ATOM 830 N N . TYR A 1 98 ? -22.534 -5.249 31.165 1.00 83.75 98 TYR A N 1
ATOM 831 C CA . TYR A 1 98 ? -21.162 -5.254 31.671 1.00 83.75 98 TYR A CA 1
ATOM 832 C C . TYR A 1 98 ? -20.621 -6.667 31.920 1.00 83.75 98 TYR A C 1
ATOM 834 O O . TYR A 1 98 ? -19.649 -6.815 32.659 1.00 83.75 98 TYR A O 1
ATOM 842 N N . LYS A 1 99 ? -21.220 -7.705 31.318 1.00 81.69 99 LYS A N 1
ATOM 843 C CA . LYS A 1 99 ? -20.888 -9.116 31.582 1.00 81.69 99 LYS A CA 1
ATOM 844 C C . LYS A 1 99 ? -19.387 -9.388 31.478 1.00 81.69 99 LYS A C 1
ATOM 846 O O . LYS A 1 99 ? -18.804 -9.930 32.412 1.00 81.69 99 LYS A O 1
ATOM 851 N N . ASP A 1 100 ? -18.751 -8.953 30.394 1.00 76.25 100 ASP A N 1
ATOM 852 C CA . ASP A 1 100 ? -17.329 -9.222 30.144 1.00 76.25 100 ASP A CA 1
ATOM 853 C C . ASP A 1 100 ? -16.407 -8.445 31.089 1.00 76.25 100 ASP A C 1
ATOM 855 O O . ASP A 1 100 ? -15.395 -8.971 31.554 1.00 76.25 100 ASP A O 1
ATOM 859 N N . TYR A 1 101 ? -16.779 -7.208 31.423 1.00 74.06 101 TYR A N 1
ATOM 860 C CA . TYR A 1 101 ? -16.033 -6.372 32.361 1.00 74.06 101 TYR A CA 1
ATOM 861 C C . TYR A 1 101 ? -16.120 -6.918 33.793 1.00 74.06 101 TYR A C 1
ATOM 863 O O . TYR A 1 101 ? -15.103 -7.075 34.468 1.00 74.06 101 TYR A O 1
ATOM 871 N N . ILE A 1 102 ? -17.331 -7.272 34.232 1.00 71.38 102 ILE A N 1
ATOM 872 C CA . ILE A 1 102 ? -17.594 -7.846 35.555 1.00 71.38 102 ILE A CA 1
ATOM 873 C C . ILE A 1 102 ? -16.921 -9.217 35.685 1.00 71.38 102 ILE A C 1
ATOM 875 O O . ILE A 1 102 ? -16.292 -9.488 36.704 1.00 71.38 102 ILE A O 1
ATOM 879 N N . ASN A 1 103 ? -16.996 -10.067 34.656 1.00 69.62 103 ASN A N 1
ATOM 880 C CA . ASN A 1 103 ? -16.360 -11.385 34.678 1.00 69.62 103 ASN A CA 1
ATOM 881 C C . ASN A 1 103 ? -14.833 -11.289 34.770 1.00 69.62 103 ASN A C 1
ATOM 883 O O . ASN A 1 103 ? -14.243 -12.021 35.557 1.00 69.62 103 ASN A O 1
ATOM 887 N N . LYS A 1 104 ? -14.189 -10.365 34.043 1.00 66.06 104 LYS A N 1
ATOM 888 C CA . LYS A 1 104 ? -12.734 -10.148 34.151 1.00 66.06 104 LYS A CA 1
ATOM 889 C C . LYS A 1 104 ? -12.307 -9.685 35.546 1.00 66.06 104 LYS A C 1
ATOM 891 O O . LYS A 1 104 ? -11.335 -10.209 36.079 1.00 66.06 104 LYS A O 1
ATOM 896 N N . PHE A 1 105 ? -13.059 -8.776 36.169 1.00 60.53 105 PHE A N 1
ATOM 897 C CA . PHE A 1 105 ? -12.796 -8.349 37.550 1.00 60.53 105 PHE A CA 1
ATOM 898 C C . PHE A 1 105 ? -13.015 -9.478 38.571 1.00 60.53 105 PHE A C 1
ATOM 900 O O . PHE A 1 105 ? -12.237 -9.619 39.511 1.00 60.53 105 PHE A O 1
ATOM 907 N N . ASN A 1 106 ? -14.034 -10.319 38.365 1.00 56.28 106 ASN A N 1
ATOM 908 C CA . ASN A 1 106 ? -14.312 -11.476 39.222 1.00 56.28 106 ASN A CA 1
ATOM 909 C C . ASN A 1 106 ? -13.256 -12.587 39.106 1.00 56.28 106 ASN A C 1
ATOM 911 O O . ASN A 1 106 ? -13.095 -13.353 40.047 1.00 56.28 106 ASN A O 1
ATOM 915 N N . ILE A 1 107 ? -12.543 -12.691 37.980 1.00 51.19 107 ILE A N 1
ATOM 916 C CA . ILE A 1 107 ? -11.427 -13.640 37.823 1.00 51.19 107 ILE A CA 1
ATOM 917 C C . ILE A 1 107 ? -10.201 -13.179 38.630 1.00 51.19 107 ILE A C 1
ATOM 919 O O . ILE A 1 107 ? -9.463 -14.014 39.143 1.00 51.19 107 ILE A O 1
ATOM 923 N N . MET A 1 108 ? -9.999 -11.866 38.788 1.00 48.84 108 MET A N 1
ATOM 924 C CA . MET A 1 108 ? -8.876 -11.307 39.557 1.00 48.84 108 MET A CA 1
ATOM 925 C C . MET A 1 108 ? -9.149 -11.217 41.067 1.00 48.84 108 MET A C 1
ATOM 927 O O . MET A 1 108 ? -8.211 -11.214 41.859 1.00 48.84 108 MET A O 1
ATOM 931 N N . ALA A 1 109 ? -10.416 -11.170 41.489 1.00 48.22 109 ALA A N 1
ATOM 932 C CA . ALA A 1 109 ? -10.806 -11.140 42.896 1.00 48.22 109 ALA A CA 1
ATOM 933 C C . ALA A 1 109 ? -11.380 -12.501 43.322 1.00 48.22 109 ALA A C 1
ATOM 935 O O . ALA A 1 109 ? -12.536 -12.810 43.044 1.00 48.22 109 ALA A O 1
ATOM 936 N N . ALA A 1 110 ? -10.596 -13.305 44.046 1.00 47.56 110 ALA A N 1
ATOM 937 C CA . ALA A 1 110 ? -10.946 -14.656 44.513 1.00 47.56 110 ALA A CA 1
ATOM 938 C C . ALA A 1 110 ? -12.138 -14.748 45.507 1.00 47.56 110 ALA A C 1
ATOM 940 O O . ALA A 1 110 ? -12.338 -15.775 46.151 1.00 47.56 110 ALA A O 1
ATOM 941 N N . ALA A 1 111 ? -12.967 -13.711 45.636 1.00 51.59 111 ALA A N 1
ATOM 942 C CA . ALA A 1 111 ? -14.177 -13.710 46.448 1.00 51.59 111 ALA A CA 1
ATOM 943 C C . ALA A 1 111 ? -15.309 -12.993 45.700 1.00 51.59 111 ALA A C 1
ATOM 945 O O . ALA A 1 111 ? -15.125 -11.885 45.200 1.00 51.59 111 ALA A O 1
ATOM 946 N N . LYS A 1 112 ? -16.499 -13.617 45.652 1.00 49.81 112 LYS A N 1
ATOM 947 C CA . LYS A 1 112 ? -17.740 -13.021 45.120 1.00 49.81 112 LYS A CA 1
ATOM 948 C C . LYS A 1 112 ? -17.881 -11.583 45.638 1.00 49.81 112 LYS A C 1
ATOM 950 O O . LYS A 1 112 ? -18.086 -11.412 46.843 1.00 49.81 112 LYS A O 1
ATOM 955 N N . PRO A 1 113 ? -17.825 -10.551 44.785 1.00 51.00 113 PRO A N 1
ATOM 956 C CA . PRO A 1 113 ? -17.877 -9.198 45.294 1.00 51.00 113 PRO A CA 1
ATOM 957 C C . PRO A 1 113 ? -19.317 -8.874 45.717 1.00 51.00 113 PRO A C 1
ATOM 959 O O . PRO A 1 113 ? -20.294 -9.192 45.030 1.00 51.00 113 PRO A O 1
ATOM 962 N N . ALA A 1 114 ? -19.470 -8.274 46.898 1.00 54.38 114 ALA A N 1
ATOM 963 C CA . ALA A 1 114 ? -20.769 -7.880 47.433 1.00 54.38 114 ALA A CA 1
ATOM 964 C C . ALA A 1 114 ? -21.482 -6.918 46.458 1.00 54.38 114 ALA A C 1
ATOM 966 O O . ALA A 1 114 ? -20.838 -6.073 45.839 1.00 54.38 114 ALA A O 1
ATOM 967 N N . LYS A 1 115 ? -22.817 -6.991 46.337 1.00 50.62 115 LYS A N 1
ATOM 968 C CA . LYS A 1 115 ? -23.654 -6.160 45.432 1.00 50.62 115 LYS A CA 1
ATOM 969 C C . LYS A 1 115 ? -23.337 -4.641 45.388 1.00 50.62 115 LYS A C 1
ATOM 971 O O . LYS A 1 115 ? -23.534 -4.062 44.321 1.00 50.62 115 LYS A O 1
ATOM 976 N N . PRO A 1 116 ? -22.858 -3.977 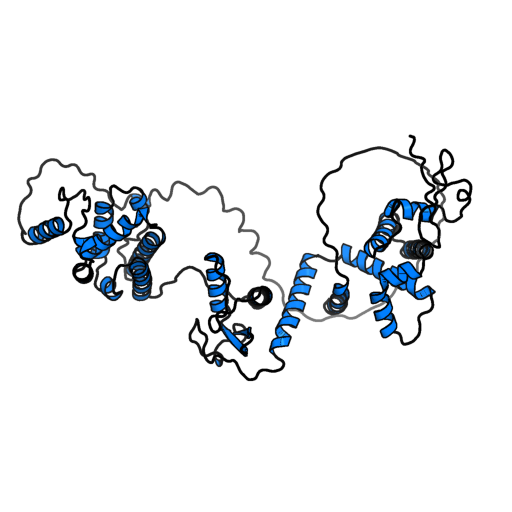46.463 1.00 53.69 116 PRO A N 1
ATOM 977 C CA . PRO A 1 116 ? -22.401 -2.580 46.409 1.00 53.69 116 PRO A CA 1
ATOM 978 C C . PRO A 1 116 ? -21.219 -2.321 45.454 1.00 53.69 116 PRO A C 1
ATOM 980 O O . PRO A 1 116 ? -21.074 -1.208 44.960 1.00 53.69 116 PRO A O 1
ATOM 983 N N . SER A 1 117 ? -20.414 -3.342 45.144 1.00 72.00 117 SER A N 1
ATOM 984 C CA . SER A 1 117 ? -19.216 -3.227 44.296 1.00 72.00 117 SER A CA 1
ATOM 985 C C . SER A 1 117 ? -19.515 -2.962 42.818 1.00 72.00 117 SER A C 1
ATOM 987 O O . SER A 1 117 ? -18.777 -2.233 42.167 1.00 72.00 117 SER A O 1
ATOM 989 N N . ILE A 1 118 ? -20.609 -3.510 42.272 1.00 79.50 118 ILE A N 1
ATOM 990 C CA . ILE A 1 118 ? -20.890 -3.435 40.828 1.00 79.50 118 ILE A CA 1
ATOM 991 C C . ILE A 1 118 ? -21.141 -1.986 40.408 1.00 79.50 118 ILE A C 1
ATOM 993 O O . ILE A 1 118 ? -20.601 -1.534 39.403 1.00 79.50 118 ILE A O 1
ATOM 997 N N . TYR A 1 119 ? -21.922 -1.239 41.192 1.00 86.56 119 TYR A N 1
ATOM 998 C CA . TYR A 1 119 ? -22.213 0.162 40.887 1.00 86.56 119 TYR A CA 1
ATOM 999 C C . TYR A 1 119 ? -20.960 1.035 40.971 1.00 86.56 119 TYR A C 1
ATOM 1001 O O . TYR A 1 119 ? -20.750 1.864 40.090 1.00 86.56 119 TYR A O 1
ATOM 1009 N N . ALA A 1 120 ? -20.108 0.806 41.975 1.00 84.25 120 ALA A N 1
ATOM 1010 C CA . ALA A 1 120 ? -18.833 1.505 42.112 1.00 84.25 120 ALA A CA 1
ATOM 1011 C C . ALA A 1 120 ? -17.889 1.202 40.935 1.00 84.25 120 ALA A C 1
ATOM 1013 O O . ALA A 1 120 ? -17.279 2.113 40.381 1.00 84.25 120 ALA A O 1
ATOM 1014 N N . ASN A 1 121 ? -17.834 -0.054 40.488 1.00 82.81 121 ASN A N 1
ATOM 1015 C CA . ASN A 1 121 ? -17.016 -0.461 39.345 1.00 82.81 121 ASN A CA 1
ATOM 1016 C C . ASN A 1 121 ? -17.514 0.151 38.029 1.00 82.81 121 ASN A C 1
ATOM 1018 O O . ASN A 1 121 ? -16.707 0.588 37.209 1.00 82.81 121 ASN A O 1
ATOM 1022 N N . ILE A 1 122 ? -18.835 0.205 37.825 1.00 88.56 122 ILE A N 1
ATOM 1023 C CA . ILE A 1 122 ? -19.437 0.861 36.656 1.00 88.56 122 ILE A CA 1
ATOM 1024 C C . ILE A 1 122 ? -19.177 2.371 36.706 1.00 88.56 122 ILE A C 1
ATOM 1026 O O . ILE A 1 122 ? -18.833 2.956 35.679 1.00 88.56 122 ILE A O 1
ATOM 1030 N N . TYR A 1 123 ? -19.302 3.006 37.875 1.00 89.56 123 TYR A N 1
ATOM 1031 C CA . TYR A 1 123 ? -18.942 4.414 38.062 1.00 89.56 123 TYR A CA 1
ATOM 1032 C C . TYR A 1 123 ? -17.483 4.673 37.680 1.00 89.56 123 TYR A C 1
ATOM 1034 O O . TYR A 1 123 ? -17.224 5.508 36.815 1.00 89.56 123 TYR A O 1
ATOM 1042 N N . LEU A 1 124 ? -16.545 3.913 38.252 1.00 87.19 124 LEU A N 1
ATOM 1043 C CA . LEU A 1 124 ? -15.114 4.085 38.008 1.00 87.19 124 LEU A CA 1
ATOM 1044 C C . LEU A 1 124 ? -14.768 3.923 36.523 1.00 87.19 124 LEU A C 1
ATOM 1046 O O . LEU A 1 124 ? -14.019 4.725 35.969 1.00 87.19 124 LEU A O 1
ATOM 1050 N N . LEU A 1 125 ? -15.362 2.931 35.855 1.00 87.50 125 LEU A N 1
ATOM 1051 C CA . LEU A 1 125 ? -15.164 2.708 34.425 1.00 87.50 125 LEU A CA 1
ATOM 1052 C C . LEU A 1 125 ? -15.622 3.907 33.584 1.00 87.50 125 LEU A C 1
ATOM 1054 O O . LEU A 1 125 ? -14.885 4.362 32.709 1.00 87.50 125 LEU A O 1
ATOM 1058 N N . ASN A 1 126 ? -16.820 4.436 33.845 1.00 90.06 126 ASN A N 1
ATOM 1059 C CA . ASN A 1 126 ? -17.347 5.577 33.094 1.00 90.06 126 ASN A CA 1
ATOM 1060 C C . ASN A 1 126 ? -16.575 6.868 33.407 1.00 90.06 126 ASN A C 1
ATOM 1062 O O . ASN A 1 126 ? -16.279 7.625 32.483 1.00 90.06 126 ASN A O 1
ATOM 1066 N N . LYS A 1 127 ? -16.160 7.068 34.667 1.00 89.06 127 LYS A N 1
ATOM 1067 C CA . LYS A 1 127 ? -15.272 8.167 35.072 1.00 89.06 127 LYS A CA 1
ATOM 1068 C C . LYS A 1 127 ? -13.958 8.136 34.307 1.00 89.06 127 LYS A C 1
ATOM 1070 O O . LYS A 1 127 ? -13.591 9.123 33.674 1.00 89.06 127 LYS A O 1
ATOM 1075 N N . ASN A 1 128 ? -13.279 6.993 34.309 1.00 85.56 128 ASN A N 1
ATOM 1076 C CA . ASN A 1 128 ? -12.006 6.833 33.611 1.00 85.56 128 ASN A CA 1
ATOM 1077 C C . ASN A 1 128 ? -12.176 7.004 32.100 1.00 85.56 128 ASN A C 1
ATOM 1079 O O . ASN A 1 128 ? -11.351 7.655 31.468 1.00 85.56 128 ASN A O 1
ATOM 1083 N N . THR A 1 129 ? -13.275 6.501 31.531 1.00 84.81 129 THR A N 1
ATOM 1084 C CA . THR A 1 129 ? -13.599 6.682 30.107 1.00 84.81 129 THR A CA 1
ATOM 1085 C C . THR A 1 129 ? -13.788 8.162 29.764 1.00 84.81 129 THR A C 1
ATOM 1087 O O . THR A 1 129 ? -13.247 8.637 28.768 1.00 84.81 129 THR A O 1
ATOM 1090 N N . TYR A 1 130 ? -14.505 8.918 30.601 1.00 87.38 130 TYR A N 1
ATOM 1091 C CA . TYR A 1 130 ? -14.713 10.351 30.401 1.00 87.38 130 TYR A CA 1
ATOM 1092 C C . TYR A 1 130 ? -13.408 11.146 30.528 1.00 87.38 130 TYR A C 1
ATOM 1094 O O . TYR A 1 130 ? -13.079 11.933 29.638 1.00 87.38 130 TYR A O 1
ATOM 1102 N N . LEU A 1 131 ? -12.624 10.898 31.584 1.00 84.75 131 LEU A N 1
ATOM 1103 C CA . LEU A 1 131 ? -11.317 11.532 31.782 1.00 84.75 131 LEU A CA 1
ATOM 1104 C C . LEU A 1 131 ? -10.368 11.237 30.618 1.00 84.75 131 LEU A C 1
ATOM 1106 O O . LEU A 1 131 ? -9.708 12.146 30.114 1.00 84.75 131 LEU A O 1
ATOM 1110 N N . PHE A 1 132 ? -10.349 9.986 30.156 1.00 80.19 132 PHE A N 1
ATOM 1111 C CA . PHE A 1 132 ? -9.589 9.580 28.984 1.00 80.19 132 PHE A CA 1
ATOM 1112 C C . P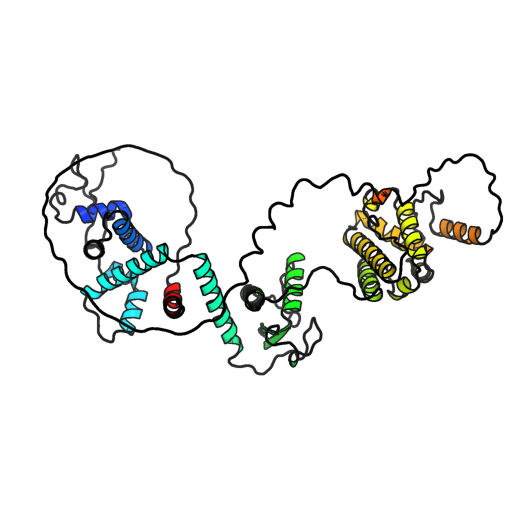HE A 1 132 ? -10.064 10.326 27.736 1.00 80.19 132 PHE A C 1
ATOM 1114 O O . PHE A 1 132 ? -9.241 10.893 27.031 1.00 80.19 132 PHE A O 1
ATOM 1121 N N . SER A 1 133 ? -11.375 10.428 27.499 1.00 79.50 133 SER A N 1
ATOM 1122 C CA . SER A 1 133 ? -11.917 11.138 26.331 1.00 79.50 133 SER A CA 1
ATOM 1123 C C . SER A 1 133 ? -11.573 12.633 26.291 1.00 79.50 133 SER A C 1
ATOM 1125 O O . SER A 1 133 ? -11.474 13.195 25.206 1.00 79.50 133 SER A O 1
ATOM 1127 N N . LYS A 1 134 ? -11.362 13.277 27.450 1.00 80.44 134 LYS A N 1
ATOM 1128 C CA . LYS A 1 134 ? -10.948 14.687 27.523 1.00 80.44 134 LYS A CA 1
ATOM 1129 C C . LYS A 1 134 ? -9.442 14.899 27.386 1.00 80.44 134 LYS A C 1
ATOM 1131 O O . LYS A 1 134 ? -9.031 15.938 26.882 1.00 80.44 134 LYS A O 1
ATOM 1136 N N . LYS A 1 135 ? -8.625 13.962 27.875 1.00 77.19 135 LYS A N 1
ATOM 1137 C CA . LYS A 1 135 ? -7.157 14.101 27.908 1.00 77.19 135 LYS A CA 1
ATOM 1138 C C . LYS A 1 135 ? -6.450 13.417 26.740 1.00 77.19 135 LYS A C 1
ATOM 1140 O O . LYS A 1 135 ? -5.328 13.787 26.405 1.00 77.19 135 LYS A O 1
ATOM 1145 N N . CYS A 1 136 ? -7.060 12.395 26.151 1.00 71.88 136 CYS A N 1
ATOM 1146 C CA . CYS A 1 136 ? -6.425 11.590 25.122 1.00 71.88 136 CYS A CA 1
ATOM 1147 C C . CYS A 1 136 ? -6.512 12.281 23.761 1.00 71.88 136 CYS A C 1
ATOM 1149 O O . CYS A 1 136 ? -7.593 12.601 23.271 1.00 71.88 136 CYS A O 1
ATOM 1151 N N . ASN A 1 137 ? -5.359 12.445 23.118 1.00 77.06 137 ASN A N 1
ATOM 1152 C CA . ASN A 1 137 ? -5.313 12.741 21.698 1.00 77.06 137 ASN A CA 1
ATOM 1153 C C . ASN A 1 137 ? -5.567 11.439 20.922 1.00 77.06 137 ASN A C 1
ATOM 1155 O O . ASN A 1 137 ? -4.733 10.532 20.933 1.00 77.06 137 ASN A O 1
ATOM 1159 N N . THR A 1 138 ? -6.708 11.362 20.236 1.00 76.44 138 THR A N 1
ATOM 1160 C CA . THR A 1 138 ? -7.124 10.194 19.447 1.00 76.44 138 THR A CA 1
ATOM 1161 C C . THR A 1 138 ? -6.058 9.744 18.445 1.00 76.44 138 THR A C 1
ATOM 1163 O O . THR A 1 138 ? -5.857 8.543 18.283 1.00 76.44 138 THR A O 1
ATOM 1166 N N . ASN A 1 139 ? -5.322 10.675 17.828 1.00 77.06 139 ASN A N 1
ATOM 1167 C CA . ASN A 1 139 ? -4.260 10.339 16.875 1.00 77.06 139 ASN A CA 1
ATOM 1168 C C . ASN A 1 139 ? -3.096 9.631 17.576 1.00 77.06 139 ASN A C 1
ATOM 1170 O O . ASN A 1 139 ? -2.651 8.589 17.107 1.00 77.06 139 ASN A O 1
ATOM 1174 N N . ARG A 1 140 ? -2.688 10.110 18.760 1.00 76.44 140 ARG A N 1
ATOM 1175 C CA . ARG A 1 140 ? -1.654 9.447 19.576 1.00 76.44 140 ARG A CA 1
ATOM 1176 C C . ARG A 1 140 ? -2.077 8.055 20.041 1.00 76.44 140 ARG A C 1
ATOM 1178 O O . ARG A 1 140 ? -1.252 7.148 20.096 1.00 76.44 140 ARG A O 1
ATOM 1185 N N . LEU A 1 141 ? -3.356 7.861 20.372 1.00 76.69 141 LEU A N 1
ATOM 1186 C CA . LEU A 1 141 ? -3.871 6.531 20.706 1.00 76.69 141 LEU A CA 1
ATOM 1187 C C . LEU A 1 141 ? -3.805 5.592 19.501 1.00 76.69 141 LEU A C 1
ATOM 1189 O O . LEU A 1 141 ? -3.395 4.446 19.653 1.00 76.69 141 LEU A O 1
ATOM 1193 N N . ILE A 1 142 ? -4.197 6.069 18.319 1.00 77.69 142 ILE A N 1
ATOM 1194 C CA . ILE A 1 142 ? -4.126 5.291 17.078 1.00 77.69 142 ILE A CA 1
ATOM 1195 C C . ILE A 1 142 ? -2.670 4.929 16.762 1.00 77.69 142 ILE A C 1
ATOM 1197 O O . ILE A 1 142 ? -2.386 3.774 16.452 1.00 77.69 142 ILE A O 1
ATOM 1201 N N . GLU A 1 143 ? -1.735 5.871 16.896 1.00 75.44 143 GLU A N 1
ATOM 1202 C CA . GLU A 1 143 ? -0.295 5.622 16.746 1.00 75.44 143 GLU A CA 1
ATOM 1203 C C . GLU A 1 143 ? 0.190 4.533 17.708 1.00 75.44 143 GLU A C 1
ATOM 1205 O O . GLU A 1 143 ? 0.802 3.553 17.279 1.00 75.44 143 GLU A O 1
ATOM 1210 N N . PHE A 1 144 ? -0.149 4.643 18.994 1.00 76.56 144 PHE A N 1
ATOM 1211 C CA . PHE A 1 144 ? 0.195 3.635 19.995 1.00 76.56 144 PHE A CA 1
ATOM 1212 C C . PHE A 1 144 ? -0.419 2.263 19.680 1.00 76.56 144 PHE A C 1
ATOM 1214 O O . PHE A 1 144 ? 0.266 1.241 19.726 1.00 76.56 144 PHE A O 1
ATOM 1221 N N . GLN A 1 145 ? -1.699 2.224 19.305 1.00 77.50 145 GLN A N 1
ATOM 1222 C CA . GLN A 1 145 ? -2.379 0.996 18.892 1.00 77.50 145 GLN A CA 1
ATOM 1223 C C . GLN A 1 145 ? -1.700 0.359 17.682 1.00 77.50 145 GLN A C 1
ATOM 1225 O O . GLN A 1 145 ? -1.537 -0.861 17.651 1.00 77.50 145 GLN A O 1
ATOM 1230 N N . ASN A 1 146 ? -1.265 1.165 16.714 1.00 76.38 146 ASN A N 1
ATOM 1231 C CA . ASN A 1 146 ? -0.515 0.691 15.559 1.00 76.38 146 ASN A CA 1
ATOM 1232 C C . ASN A 1 146 ? 0.844 0.116 15.975 1.00 76.38 146 ASN A C 1
ATOM 1234 O O . ASN A 1 146 ? 1.199 -0.956 15.485 1.00 76.38 146 ASN A O 1
ATOM 1238 N N . ILE A 1 147 ? 1.550 0.746 16.926 1.00 76.31 147 ILE A N 1
ATOM 1239 C CA . ILE A 1 147 ? 2.836 0.250 17.452 1.00 76.31 147 ILE A CA 1
ATOM 1240 C C . ILE A 1 147 ? 2.646 -1.123 18.090 1.00 76.31 147 ILE A C 1
ATOM 1242 O O . ILE A 1 147 ? 3.370 -2.070 17.779 1.00 76.31 147 ILE A O 1
ATOM 1246 N N . VAL A 1 148 ? 1.654 -1.249 18.971 1.00 74.88 148 VAL A N 1
ATOM 1247 C CA . VAL A 1 148 ? 1.360 -2.508 19.661 1.00 74.88 148 VAL A CA 1
ATOM 1248 C C . VAL A 1 148 ? 0.921 -3.577 18.664 1.00 74.88 148 VAL A C 1
ATOM 1250 O O . VAL A 1 148 ? 1.432 -4.694 18.698 1.00 74.88 148 VAL A O 1
ATOM 1253 N N . ARG A 1 149 ? 0.024 -3.237 17.731 1.00 74.44 149 ARG A N 1
ATOM 1254 C CA . ARG A 1 149 ? -0.443 -4.155 16.686 1.00 74.44 149 ARG A CA 1
ATOM 1255 C C . ARG A 1 149 ? 0.710 -4.641 15.818 1.00 74.44 149 ARG A C 1
ATOM 1257 O O . ARG A 1 149 ? 0.786 -5.832 15.546 1.00 74.44 149 ARG A O 1
ATOM 1264 N N . TYR A 1 150 ? 1.610 -3.750 15.414 1.00 72.81 150 TYR A N 1
ATOM 1265 C CA . TYR A 1 150 ? 2.809 -4.121 14.673 1.00 72.81 150 TYR A CA 1
ATOM 1266 C C . TYR A 1 150 ? 3.679 -5.086 15.477 1.00 72.81 150 TYR A C 1
ATOM 1268 O O . TYR A 1 150 ? 3.969 -6.171 14.987 1.00 72.81 150 TYR A O 1
ATOM 1276 N N . LYS A 1 151 ? 4.015 -4.757 16.733 1.00 71.31 151 LYS A N 1
ATOM 1277 C CA . LYS A 1 151 ? 4.825 -5.638 17.588 1.00 71.31 151 LYS A CA 1
ATOM 1278 C C . LYS A 1 151 ? 4.204 -7.028 17.735 1.00 71.31 151 LYS A C 1
ATOM 1280 O O . LYS A 1 151 ? 4.909 -8.013 17.557 1.00 71.31 151 LYS A O 1
ATOM 1285 N N . LEU A 1 152 ? 2.896 -7.119 17.979 1.00 67.62 152 LEU A N 1
ATOM 1286 C CA . LEU A 1 152 ? 2.188 -8.401 18.069 1.00 67.62 152 LEU A CA 1
ATOM 1287 C C . LEU A 1 152 ? 2.271 -9.203 16.762 1.00 67.62 152 LEU A C 1
ATOM 1289 O O . LEU A 1 152 ? 2.550 -10.396 16.790 1.00 67.62 152 LEU A O 1
ATOM 1293 N N . LEU A 1 153 ? 2.086 -8.545 15.616 1.00 65.75 153 LEU A N 1
ATOM 1294 C CA . LEU A 1 153 ? 2.154 -9.188 14.300 1.00 65.75 153 LEU A CA 1
ATOM 1295 C C . LEU A 1 153 ? 3.575 -9.556 13.854 1.00 65.75 153 LEU A C 1
ATOM 1297 O O . LEU A 1 153 ? 3.733 -10.374 12.947 1.00 65.75 153 LEU A O 1
ATOM 1301 N N . SER A 1 154 ? 4.593 -8.949 14.457 1.00 65.00 154 SER A N 1
ATOM 1302 C CA . SER A 1 154 ? 5.999 -9.268 14.210 1.00 65.00 154 SER A CA 1
ATOM 1303 C C . SER A 1 154 ? 6.504 -10.411 15.099 1.00 65.00 154 SER A C 1
ATOM 1305 O O . SER A 1 154 ? 7.397 -11.143 14.681 1.00 65.00 154 SER A O 1
ATOM 1307 N N . ILE A 1 155 ? 5.921 -10.605 16.290 1.00 59.12 155 ILE A N 1
ATOM 1308 C CA . ILE A 1 155 ? 6.297 -11.678 17.233 1.00 59.12 155 ILE A CA 1
ATOM 1309 C C . ILE A 1 155 ? 5.887 -13.069 16.722 1.00 59.12 155 ILE A C 1
ATOM 1311 O O . ILE A 1 155 ? 6.637 -14.025 16.903 1.00 59.12 155 ILE A O 1
ATOM 1315 N N . ASP A 1 156 ? 4.760 -13.198 16.013 1.00 51.50 156 ASP A N 1
ATOM 1316 C CA . ASP A 1 156 ? 4.325 -14.487 15.436 1.00 51.50 156 ASP A CA 1
ATOM 1317 C C . ASP A 1 156 ? 5.325 -15.075 14.415 1.00 51.50 156 ASP A C 1
ATOM 1319 O O . ASP A 1 156 ? 5.251 -16.258 14.082 1.00 51.50 156 ASP A O 1
ATOM 1323 N N . ASN A 1 157 ? 6.284 -14.276 13.933 1.00 51.62 157 ASN A N 1
ATOM 1324 C CA . ASN A 1 157 ? 7.296 -14.708 12.972 1.00 51.62 157 ASN A CA 1
ATOM 1325 C C . ASN A 1 157 ? 8.620 -15.167 13.610 1.00 51.62 157 ASN A C 1
ATOM 1327 O O . ASN A 1 157 ? 9.458 -15.696 12.887 1.00 51.62 157 ASN A O 1
ATOM 1331 N N . THR A 1 158 ? 8.839 -14.995 14.919 1.00 49.41 158 THR A N 1
ATOM 1332 C CA . THR A 1 158 ? 10.135 -15.319 15.552 1.00 49.41 158 THR A CA 1
ATOM 1333 C C . THR A 1 158 ? 10.168 -16.650 16.299 1.00 49.41 158 THR A C 1
ATOM 1335 O O . THR A 1 158 ? 11.254 -17.126 16.617 1.00 49.41 158 THR A O 1
ATOM 1338 N N . SER A 1 159 ? 9.024 -17.276 16.593 1.00 43.94 159 SER A N 1
ATOM 1339 C CA . SER A 1 159 ? 8.993 -18.355 17.591 1.00 43.94 159 SER A CA 1
ATOM 1340 C C . SER A 1 159 ? 9.223 -19.778 17.070 1.00 43.94 159 SER A C 1
ATOM 1342 O O . SER A 1 159 ? 9.520 -20.638 17.891 1.00 43.94 159 SER A O 1
ATOM 1344 N N . ILE A 1 160 ? 9.179 -20.061 15.760 1.00 45.56 160 ILE A N 1
ATOM 1345 C CA . ILE A 1 160 ? 9.605 -21.359 15.187 1.00 45.56 160 ILE A CA 1
ATOM 1346 C C . ILE A 1 160 ? 10.005 -21.145 13.716 1.00 45.56 160 ILE A C 1
ATOM 1348 O O . ILE A 1 160 ? 9.124 -21.061 12.861 1.00 45.56 160 ILE A O 1
ATOM 1352 N N . PHE A 1 161 ? 11.297 -21.047 13.387 1.00 53.34 161 PHE A N 1
ATOM 1353 C CA . PHE A 1 161 ? 11.730 -20.912 11.988 1.00 53.34 161 PHE A CA 1
ATOM 1354 C C . PHE A 1 161 ? 12.805 -21.929 11.600 1.00 53.34 161 PHE A C 1
ATOM 1356 O O . PHE A 1 161 ? 13.969 -21.807 11.971 1.00 53.34 161 PHE A O 1
ATOM 1363 N N . ASN A 1 162 ? 12.389 -22.913 10.798 1.00 54.56 162 ASN A N 1
ATOM 1364 C CA . ASN A 1 162 ? 13.253 -23.794 10.014 1.00 54.56 162 ASN A CA 1
ATOM 1365 C C . ASN A 1 162 ? 13.669 -23.064 8.724 1.00 54.56 162 ASN A C 1
ATOM 1367 O O . ASN A 1 162 ? 13.186 -23.417 7.657 1.00 54.56 162 ASN A O 1
ATOM 1371 N N . GLY A 1 163 ? 14.499 -22.021 8.821 1.00 74.88 163 GLY A N 1
ATOM 1372 C CA . GLY A 1 163 ? 15.019 -21.297 7.650 1.00 74.88 163 GLY A CA 1
ATOM 1373 C C . GLY A 1 163 ? 13.962 -20.640 6.741 1.00 74.88 163 GLY A C 1
ATOM 1374 O O . GLY A 1 163 ? 12.752 -20.773 6.933 1.00 74.88 163 GLY A O 1
ATOM 1375 N N . TYR A 1 164 ? 14.428 -19.875 5.757 1.00 85.25 164 TYR A N 1
ATOM 1376 C CA . TYR A 1 164 ? 13.592 -19.367 4.667 1.00 85.25 164 TYR A CA 1
ATOM 1377 C C . TYR A 1 164 ? 13.613 -20.367 3.509 1.00 85.25 164 TYR A C 1
ATOM 1379 O O . TYR A 1 164 ? 14.573 -21.116 3.358 1.00 85.25 164 TYR A O 1
ATOM 1387 N N . LEU A 1 165 ? 12.554 -20.401 2.700 1.00 89.88 165 LEU A N 1
ATOM 1388 C CA . LEU A 1 165 ? 12.507 -21.256 1.509 1.00 89.88 165 LEU A CA 1
ATOM 1389 C C . LEU A 1 165 ? 13.349 -20.719 0.350 1.00 89.88 165 LEU A C 1
ATOM 1391 O O . LEU A 1 165 ? 13.637 -21.470 -0.578 1.00 89.88 165 LEU A O 1
ATOM 1395 N N . ASN A 1 166 ? 13.676 -19.428 0.367 1.00 90.81 166 ASN A N 1
ATOM 1396 C CA . ASN A 1 166 ? 14.539 -18.800 -0.619 1.00 90.81 166 ASN A CA 1
ATOM 1397 C C . ASN A 1 166 ? 15.881 -18.425 0.010 1.00 90.81 166 ASN A C 1
ATOM 1399 O O . ASN A 1 166 ? 15.914 -17.814 1.078 1.00 90.81 166 ASN A O 1
ATOM 1403 N N . ASP A 1 167 ? 16.958 -18.772 -0.693 1.00 89.75 167 ASP A N 1
ATOM 1404 C CA . ASP A 1 167 ? 18.330 -18.441 -0.299 1.00 89.75 167 ASP A CA 1
ATOM 1405 C C . ASP A 1 167 ? 18.718 -17.029 -0.762 1.00 89.75 167 ASP A C 1
ATOM 1407 O O . ASP A 1 167 ? 19.392 -16.309 -0.034 1.00 89.75 167 ASP A O 1
ATOM 1411 N N . THR A 1 168 ? 18.210 -16.595 -1.922 1.00 91.75 168 THR A N 1
ATOM 1412 C CA . THR A 1 168 ? 18.415 -15.257 -2.504 1.00 91.75 168 THR A CA 1
ATOM 1413 C C . THR A 1 168 ? 17.104 -14.475 -2.580 1.00 91.75 168 THR A C 1
ATOM 1415 O O . THR A 1 168 ? 16.023 -15.063 -2.661 1.00 91.75 168 THR A O 1
ATOM 1418 N N . ASP A 1 169 ? 17.164 -13.146 -2.576 1.00 90.25 169 ASP A N 1
ATOM 1419 C CA . ASP A 1 169 ? 16.020 -12.283 -2.886 1.00 90.25 169 ASP A CA 1
ATOM 1420 C C . ASP A 1 169 ? 15.769 -12.214 -4.400 1.00 90.25 169 ASP A C 1
ATOM 1422 O O . ASP A 1 169 ? 16.697 -12.139 -5.200 1.00 90.25 169 ASP A O 1
ATOM 1426 N N . VAL A 1 170 ? 14.500 -12.233 -4.810 1.00 89.94 170 VAL A N 1
ATOM 1427 C CA . VAL A 1 170 ? 14.116 -12.284 -6.233 1.00 89.94 170 VAL A CA 1
ATOM 1428 C C . VAL A 1 170 ? 14.339 -10.957 -6.960 1.00 89.94 170 VAL A C 1
ATOM 1430 O O . VAL A 1 170 ? 14.431 -10.944 -8.185 1.00 89.94 170 VAL A O 1
ATOM 1433 N N . PHE A 1 171 ? 14.405 -9.842 -6.230 1.00 89.19 171 PHE A N 1
ATOM 1434 C CA . PHE A 1 171 ? 14.502 -8.512 -6.818 1.00 89.19 171 PHE A CA 1
ATOM 1435 C C . PHE A 1 171 ? 15.942 -8.003 -6.833 1.00 89.19 171 PHE A C 1
ATOM 1437 O O . PHE A 1 171 ? 16.414 -7.527 -7.861 1.00 89.19 171 PHE A O 1
ATOM 1444 N N . SER A 1 172 ? 16.645 -8.107 -5.705 1.00 84.50 172 SER A N 1
ATOM 1445 C CA . SER A 1 172 ? 18.032 -7.658 -5.568 1.00 84.50 172 SER A CA 1
ATOM 1446 C C . SER A 1 172 ? 19.051 -8.726 -5.957 1.00 84.50 172 SER A C 1
ATOM 1448 O O . SER A 1 172 ? 20.213 -8.386 -6.171 1.00 84.50 172 SER A O 1
ATOM 1450 N N . LEU A 1 173 ? 18.637 -10.000 -6.035 1.00 87.88 173 LEU A N 1
ATOM 1451 C CA . LEU A 1 173 ? 19.507 -11.171 -6.214 1.00 87.88 173 LEU A CA 1
ATOM 1452 C C . LEU A 1 173 ? 20.542 -11.350 -5.093 1.00 87.88 173 LEU A C 1
ATOM 1454 O O . LEU A 1 173 ? 21.430 -12.192 -5.202 1.00 87.88 173 LEU A O 1
ATOM 1458 N N . GLN A 1 174 ? 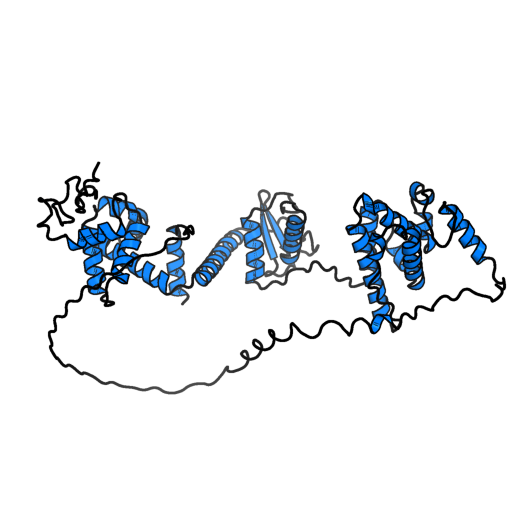20.425 -10.575 -4.013 1.00 88.19 174 GLN A N 1
ATOM 1459 C CA . GLN A 1 174 ? 21.293 -10.672 -2.852 1.00 88.19 174 GLN A CA 1
ATOM 1460 C C . GLN A 1 174 ? 20.931 -11.911 -2.027 1.00 88.19 174 GLN A C 1
ATOM 1462 O O . GLN A 1 174 ? 19.748 -12.228 -1.869 1.00 88.19 174 GLN A O 1
ATOM 1467 N N . ASP A 1 175 ? 21.932 -12.575 -1.450 1.00 89.56 175 ASP A N 1
ATOM 1468 C CA . ASP A 1 175 ? 21.704 -13.632 -0.467 1.00 89.56 175 ASP A CA 1
ATOM 1469 C C . ASP A 1 175 ? 20.917 -13.093 0.733 1.00 89.56 175 ASP A C 1
ATOM 1471 O O . ASP A 1 175 ? 21.239 -12.059 1.325 1.00 89.56 175 ASP A O 1
ATOM 1475 N N . VAL A 1 176 ? 19.883 -13.828 1.138 1.00 89.56 176 VAL A N 1
ATOM 1476 C CA . VAL A 1 176 ? 18.967 -13.445 2.220 1.00 89.56 176 VAL A CA 1
ATOM 1477 C C . VAL A 1 176 ? 19.708 -13.250 3.541 1.00 89.56 176 VAL A C 1
ATOM 1479 O O . VAL A 1 176 ? 19.336 -12.384 4.335 1.00 89.56 176 VAL A O 1
ATOM 1482 N N . SER A 1 177 ? 20.776 -14.016 3.780 1.00 87.44 177 SER A N 1
ATOM 1483 C CA . SER A 1 177 ? 21.628 -13.878 4.966 1.00 87.44 177 SER A CA 1
ATOM 1484 C C . SER A 1 177 ? 22.402 -12.562 5.022 1.00 87.44 177 SER A C 1
ATOM 1486 O O . SER A 1 177 ? 22.822 -12.154 6.103 1.00 87.44 177 SER A O 1
ATOM 1488 N N . GLU A 1 178 ? 22.603 -11.902 3.882 1.00 89.12 178 GLU A N 1
ATOM 1489 C CA . GLU A 1 178 ? 23.344 -10.644 3.784 1.00 89.12 178 GLU A CA 1
ATOM 1490 C C . GLU A 1 178 ? 22.435 -9.409 3.854 1.00 89.12 178 GLU A C 1
ATOM 1492 O O . GLU A 1 178 ? 22.909 -8.288 4.069 1.00 89.12 178 GLU A O 1
ATOM 1497 N N . ILE A 1 179 ? 21.120 -9.591 3.711 1.00 87.00 179 ILE A N 1
ATOM 1498 C CA . ILE A 1 179 ? 20.151 -8.503 3.829 1.00 87.00 179 ILE A CA 1
ATOM 1499 C C . ILE A 1 179 ? 20.121 -8.019 5.280 1.00 87.00 179 ILE A C 1
ATOM 1501 O O . ILE A 1 179 ? 19.859 -8.768 6.224 1.00 87.00 179 ILE A O 1
ATOM 1505 N N . HIS A 1 180 ? 20.349 -6.719 5.472 1.00 85.62 180 HIS A N 1
ATOM 1506 C CA . HIS A 1 180 ? 20.384 -6.122 6.802 1.00 85.62 180 HIS A CA 1
ATOM 1507 C C . HIS A 1 180 ? 19.057 -6.368 7.559 1.00 85.62 180 HIS A C 1
ATOM 1509 O O . HIS A 1 180 ? 17.994 -6.059 7.014 1.00 85.62 180 HIS A O 1
ATOM 1515 N N . PRO A 1 181 ? 19.061 -6.786 8.845 1.00 83.44 181 PRO A N 1
ATOM 1516 C CA . PRO A 1 181 ? 17.843 -7.182 9.569 1.00 83.44 181 PRO A CA 1
ATOM 1517 C C . PRO A 1 181 ? 16.714 -6.140 9.593 1.00 83.44 181 PRO A C 1
ATOM 1519 O O . PRO A 1 181 ? 15.540 -6.488 9.612 1.00 83.44 181 PRO A O 1
ATOM 1522 N N . ARG A 1 182 ? 17.048 -4.842 9.564 1.00 82.62 182 ARG A N 1
ATOM 1523 C CA . ARG A 1 182 ? 16.044 -3.759 9.459 1.00 82.62 182 ARG A CA 1
ATOM 1524 C C . ARG A 1 182 ? 15.312 -3.724 8.112 1.00 82.62 182 ARG A C 1
ATOM 1526 O O . ARG A 1 182 ? 14.168 -3.275 8.077 1.00 82.62 182 ARG A O 1
ATOM 1533 N N . LYS A 1 183 ? 15.975 -4.155 7.037 1.00 87.50 183 LYS A N 1
ATOM 1534 C CA . LYS A 1 183 ? 15.444 -4.226 5.670 1.00 87.50 183 LYS A CA 1
ATOM 1535 C C . LYS A 1 183 ? 14.864 -5.597 5.329 1.00 87.50 183 LYS A C 1
ATOM 1537 O O . LYS A 1 183 ? 14.178 -5.719 4.327 1.00 87.50 183 LYS A O 1
ATOM 1542 N N . LEU A 1 184 ? 15.095 -6.609 6.158 1.00 89.75 184 LEU A N 1
ATOM 1543 C CA . LEU A 1 184 ? 14.547 -7.939 5.947 1.00 89.75 184 LEU A CA 1
ATOM 1544 C C . LEU A 1 184 ? 13.040 -7.955 6.244 1.00 89.75 184 LEU A C 1
ATOM 1546 O O . LEU A 1 184 ? 12.605 -7.641 7.357 1.00 89.75 184 LEU A O 1
ATOM 1550 N N . PHE A 1 185 ? 12.236 -8.349 5.260 1.00 91.81 185 PHE A N 1
ATOM 1551 C CA . PHE A 1 185 ? 10.800 -8.560 5.418 1.00 91.81 185 PHE A CA 1
ATOM 1552 C C . PHE A 1 185 ? 10.437 -10.007 5.115 1.00 91.81 185 PHE A C 1
ATOM 1554 O O . PHE A 1 185 ? 10.865 -10.561 4.110 1.00 91.81 185 PHE A O 1
ATOM 1561 N N . THR A 1 186 ? 9.625 -10.630 5.970 1.00 90.00 186 THR A N 1
ATOM 1562 C CA . THR A 1 186 ? 9.313 -12.061 5.859 1.00 90.00 186 THR A CA 1
ATOM 1563 C C . THR A 1 186 ? 7.837 -12.289 5.597 1.00 90.00 186 THR A C 1
ATOM 1565 O O . THR A 1 186 ? 7.000 -11.815 6.357 1.00 90.00 186 THR A O 1
ATOM 1568 N N . VAL A 1 187 ? 7.477 -13.051 4.571 1.00 89.94 187 VAL A N 1
ATOM 1569 C CA . VAL A 1 187 ? 6.089 -13.433 4.280 1.00 89.94 187 VAL A CA 1
ATOM 1570 C C . VAL A 1 187 ? 5.931 -14.927 4.486 1.00 89.94 187 VAL A C 1
ATOM 1572 O O . VAL A 1 187 ? 6.684 -15.711 3.922 1.00 89.94 187 VAL A O 1
ATOM 1575 N N . LYS A 1 188 ? 4.940 -15.326 5.286 1.00 86.75 188 LYS A N 1
ATOM 1576 C CA . LYS A 1 188 ? 4.566 -16.729 5.449 1.00 86.75 188 LYS A CA 1
ATOM 1577 C C . LYS A 1 188 ? 3.312 -17.007 4.637 1.00 86.75 188 LYS A C 1
ATOM 1579 O O . LYS A 1 188 ? 2.297 -16.344 4.839 1.00 86.75 188 LYS A O 1
ATOM 1584 N N . ASP A 1 189 ? 3.423 -17.984 3.757 1.00 83.19 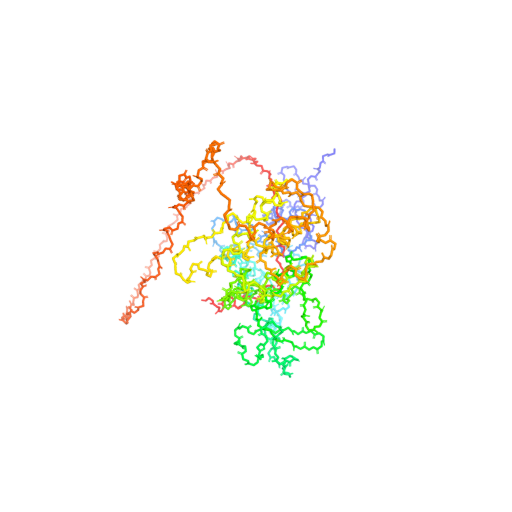189 ASP A N 1
ATOM 1585 C CA . ASP A 1 189 ? 2.375 -18.456 2.866 1.00 83.19 189 ASP A CA 1
ATOM 1586 C C . ASP A 1 189 ? 2.103 -19.955 3.104 1.00 83.19 189 ASP A C 1
ATOM 1588 O O . ASP A 1 189 ? 2.717 -20.566 3.985 1.00 83.19 189 ASP A O 1
ATOM 1592 N N . ILE A 1 190 ? 1.207 -20.569 2.325 1.00 81.19 190 ILE A N 1
ATOM 1593 C CA . ILE A 1 190 ? 0.833 -21.991 2.458 1.00 81.19 190 ILE A CA 1
ATOM 1594 C C . ILE A 1 190 ? 2.060 -22.909 2.331 1.00 81.19 190 ILE A C 1
ATOM 1596 O O . ILE A 1 190 ? 2.177 -23.906 3.043 1.00 81.19 190 ILE A O 1
ATOM 1600 N N . LYS A 1 191 ? 2.997 -22.563 1.438 1.00 81.75 191 LYS A N 1
ATOM 1601 C CA . LYS A 1 191 ? 4.204 -23.365 1.174 1.00 81.75 191 LYS A CA 1
ATOM 1602 C C . LYS A 1 191 ? 5.270 -23.236 2.257 1.00 81.75 191 LYS A C 1
ATOM 1604 O O . LYS A 1 191 ? 6.075 -24.146 2.424 1.00 81.75 191 LYS A O 1
ATOM 1609 N N . GLY A 1 192 ? 5.280 -22.126 2.983 1.00 85.44 192 GLY A N 1
ATOM 1610 C CA . GLY A 1 192 ? 6.303 -21.811 3.966 1.00 85.44 192 GLY A CA 1
ATOM 1611 C C . GLY A 1 192 ? 6.630 -20.330 3.955 1.00 85.44 192 GLY A C 1
ATOM 1612 O O . GLY A 1 192 ? 5.800 -19.498 3.592 1.00 85.44 192 GLY A O 1
ATOM 1613 N N . ALA A 1 193 ? 7.829 -19.992 4.405 1.00 88.88 193 ALA A N 1
ATOM 1614 C CA . ALA A 1 193 ? 8.213 -18.611 4.600 1.00 88.88 193 ALA A CA 1
ATOM 1615 C C . ALA A 1 193 ? 9.288 -18.144 3.629 1.00 88.88 193 ALA A C 1
ATOM 1617 O O . ALA A 1 193 ? 10.285 -18.827 3.412 1.00 88.88 193 ALA A O 1
ATOM 1618 N N . TYR A 1 194 ? 9.084 -16.937 3.125 1.00 91.69 194 TYR A N 1
ATOM 1619 C CA . TYR A 1 194 ? 9.952 -16.255 2.184 1.00 91.69 194 TYR A CA 1
ATOM 1620 C C . TYR A 1 194 ? 10.478 -14.971 2.806 1.00 91.69 194 TYR A C 1
ATOM 1622 O O . TYR A 1 194 ? 9.768 -14.316 3.576 1.00 91.69 194 TYR A O 1
ATOM 1630 N N . ALA A 1 195 ? 11.703 -14.609 2.464 1.00 91.75 195 ALA A N 1
ATOM 1631 C CA . ALA A 1 195 ? 12.345 -13.383 2.899 1.00 91.75 195 ALA A CA 1
ATOM 1632 C C . ALA A 1 195 ? 12.660 -12.490 1.701 1.00 91.75 195 ALA A C 1
ATOM 1634 O O . ALA A 1 195 ? 13.039 -12.983 0.641 1.00 91.75 195 ALA A O 1
ATOM 1635 N N . PHE A 1 196 ? 12.500 -11.186 1.893 1.00 94.25 196 PHE A N 1
ATOM 1636 C CA . PHE A 1 196 ? 12.678 -10.180 0.858 1.00 94.25 196 PHE A CA 1
ATOM 1637 C C . PHE A 1 196 ? 13.431 -8.966 1.397 1.00 94.25 196 PHE A C 1
ATOM 1639 O O . PHE A 1 196 ? 13.311 -8.647 2.589 1.00 94.25 196 PHE A O 1
ATOM 1646 N N . ASP A 1 197 ? 14.122 -8.240 0.514 1.00 93.69 197 ASP A N 1
ATOM 1647 C CA . ASP A 1 197 ? 14.455 -6.844 0.806 1.00 93.69 197 ASP A CA 1
ATOM 1648 C C . ASP A 1 197 ? 13.162 -6.018 0.759 1.00 93.69 197 ASP A C 1
ATOM 1650 O O . ASP A 1 197 ? 12.438 -5.977 -0.239 1.00 93.69 197 ASP A O 1
ATOM 1654 N N . ILE A 1 198 ? 12.847 -5.369 1.875 1.00 94.19 198 ILE A N 1
ATOM 1655 C CA . ILE A 1 198 ? 11.609 -4.622 2.060 1.00 94.19 198 ILE A CA 1
ATOM 1656 C C . ILE A 1 198 ? 11.461 -3.449 1.088 1.00 94.19 198 ILE A C 1
ATOM 1658 O O . ILE A 1 198 ? 10.336 -3.092 0.743 1.00 94.19 198 ILE A O 1
ATOM 1662 N N . VAL A 1 199 ? 12.572 -2.841 0.664 1.00 93.50 199 VAL A N 1
ATOM 1663 C CA . VAL A 1 199 ? 12.575 -1.697 -0.253 1.00 93.50 199 VAL A CA 1
ATOM 1664 C C . VAL A 1 199 ? 12.156 -2.156 -1.642 1.00 93.50 199 VAL A C 1
ATOM 1666 O O . VAL A 1 199 ? 11.296 -1.535 -2.264 1.00 93.50 199 VAL A O 1
ATOM 1669 N N . GLU A 1 200 ? 12.728 -3.265 -2.103 1.00 93.31 200 GLU A N 1
ATOM 1670 C CA . GLU A 1 200 ? 12.416 -3.827 -3.415 1.00 93.31 200 GLU A CA 1
ATOM 1671 C C . GLU A 1 200 ? 11.009 -4.430 -3.449 1.00 93.31 200 GLU A C 1
ATOM 1673 O O . GLU A 1 200 ? 10.243 -4.180 -4.383 1.00 93.31 200 GLU A O 1
ATOM 1678 N N . LEU A 1 201 ? 10.615 -5.143 -2.388 1.00 95.12 201 LEU A N 1
ATOM 1679 C CA . LEU A 1 201 ? 9.265 -5.683 -2.280 1.00 95.12 201 LEU A CA 1
ATOM 1680 C C . LEU A 1 201 ? 8.206 -4.571 -2.248 1.00 95.12 201 LEU A C 1
ATOM 1682 O O . LEU A 1 201 ? 7.160 -4.713 -2.877 1.00 95.12 201 LEU A O 1
ATOM 1686 N N . GLU A 1 202 ? 8.447 -3.463 -1.541 1.00 95.44 202 GLU A N 1
ATOM 1687 C CA . GLU A 1 202 ? 7.521 -2.324 -1.558 1.00 95.44 202 GLU A CA 1
ATOM 1688 C C . GLU A 1 202 ? 7.417 -1.684 -2.932 1.00 95.44 202 GLU A C 1
ATOM 1690 O O . GLU A 1 202 ? 6.300 -1.412 -3.373 1.00 95.44 202 GLU A O 1
ATOM 1695 N N . TYR A 1 203 ? 8.543 -1.502 -3.621 1.00 93.88 203 TYR A N 1
ATOM 1696 C CA . TYR A 1 203 ? 8.552 -0.973 -4.979 1.00 93.88 203 TYR A CA 1
ATOM 1697 C C . TYR A 1 203 ? 7.704 -1.841 -5.915 1.00 93.88 203 TYR A C 1
ATOM 1699 O O . TYR A 1 203 ? 6.833 -1.329 -6.621 1.00 93.88 203 TYR A O 1
ATOM 1707 N N . PHE A 1 204 ? 7.889 -3.161 -5.855 1.00 93.81 204 PHE A N 1
ATOM 1708 C CA . PHE A 1 204 ? 7.091 -4.125 -6.608 1.00 93.81 204 PHE A CA 1
ATOM 1709 C C . PHE A 1 204 ? 5.595 -4.032 -6.270 1.00 93.81 204 PHE A C 1
ATOM 1711 O O . PHE A 1 204 ? 4.768 -3.866 -7.165 1.00 93.81 204 PHE A O 1
ATOM 1718 N N . VAL A 1 205 ? 5.237 -4.067 -4.980 1.00 95.00 205 VAL A N 1
ATOM 1719 C CA . VAL A 1 205 ? 3.839 -3.966 -4.522 1.00 95.00 205 VAL A CA 1
ATOM 1720 C C . VAL A 1 205 ? 3.198 -2.665 -5.010 1.00 95.00 205 VAL A C 1
ATOM 1722 O O . VAL A 1 205 ? 2.060 -2.673 -5.479 1.00 95.00 205 VAL A O 1
ATOM 1725 N N . ARG A 1 206 ? 3.926 -1.549 -4.932 1.00 93.81 206 ARG A N 1
ATOM 1726 C CA . ARG A 1 206 ? 3.463 -0.231 -5.370 1.00 93.81 206 ARG A CA 1
ATOM 1727 C C . ARG A 1 206 ? 3.236 -0.177 -6.881 1.00 93.81 206 ARG A C 1
ATOM 1729 O O . ARG A 1 206 ? 2.221 0.368 -7.307 1.00 93.81 206 ARG A O 1
ATOM 1736 N N . LYS A 1 207 ? 4.123 -0.776 -7.683 1.00 90.19 207 LYS A N 1
ATOM 1737 C CA . LYS A 1 207 ? 3.941 -0.900 -9.140 1.00 90.19 207 LYS A CA 1
ATOM 1738 C C . LYS A 1 207 ? 2.722 -1.746 -9.496 1.00 90.19 207 LYS A C 1
ATOM 1740 O O . LYS A 1 207 ? 1.901 -1.278 -10.273 1.00 90.19 207 LYS A O 1
ATOM 1745 N N . CYS A 1 208 ? 2.529 -2.902 -8.854 1.00 90.38 208 CYS A N 1
ATOM 1746 C CA . CYS A 1 208 ? 1.326 -3.713 -9.067 1.00 90.38 208 CYS A CA 1
ATOM 1747 C C . CYS A 1 208 ? 0.043 -2.899 -8.847 1.00 90.38 208 CYS A C 1
ATOM 1749 O O . CYS A 1 208 ? -0.842 -2.915 -9.697 1.00 90.38 208 CYS A O 1
ATOM 1751 N N . VAL A 1 209 ? -0.036 -2.142 -7.746 1.00 90.44 209 VAL A N 1
ATOM 1752 C CA . VAL A 1 209 ? -1.207 -1.298 -7.453 1.00 90.44 209 VAL A CA 1
ATOM 1753 C C . VAL A 1 209 ? -1.416 -0.225 -8.525 1.00 90.44 209 VAL A C 1
ATOM 1755 O O . VAL A 1 209 ? -2.550 -0.028 -8.956 1.00 90.44 209 VAL A O 1
ATOM 1758 N N . ASN A 1 210 ? -0.349 0.438 -8.980 1.00 88.38 210 ASN A N 1
ATOM 1759 C CA . ASN A 1 210 ? -0.433 1.449 -10.040 1.00 88.38 210 ASN A CA 1
ATOM 1760 C C . ASN A 1 210 ? -0.926 0.863 -11.373 1.00 88.38 210 ASN A C 1
ATOM 1762 O O . ASN A 1 210 ? -1.685 1.518 -12.084 1.00 88.38 210 ASN A O 1
ATOM 1766 N N . ASP A 1 211 ? -0.554 -0.381 -11.667 1.00 85.56 211 ASP A N 1
ATOM 1767 C CA . ASP A 1 211 ? -0.951 -1.100 -12.880 1.00 85.56 211 ASP A CA 1
ATOM 1768 C C . ASP A 1 211 ? -2.324 -1.795 -12.741 1.00 85.56 211 ASP A C 1
ATOM 1770 O O . ASP A 1 211 ? -2.735 -2.554 -13.617 1.00 85.56 211 ASP A O 1
ATOM 1774 N N . ASN A 1 212 ? -3.062 -1.543 -11.649 1.00 90.19 212 ASN A N 1
ATOM 1775 C CA . ASN A 1 212 ? -4.331 -2.200 -11.300 1.00 90.19 212 ASN A CA 1
ATOM 1776 C C . ASN A 1 212 ? -4.237 -3.736 -11.185 1.00 90.19 212 ASN A C 1
ATOM 1778 O O . ASN A 1 212 ? -5.210 -4.456 -11.425 1.00 90.19 212 ASN A O 1
ATOM 1782 N N . VAL A 1 213 ? -3.077 -4.248 -10.776 1.00 91.44 213 VAL A N 1
ATOM 1783 C CA . VAL A 1 213 ? -2.822 -5.669 -10.520 1.00 91.44 213 VAL A CA 1
ATOM 1784 C C . VAL A 1 213 ? -2.749 -5.917 -9.013 1.00 91.44 213 VAL A C 1
ATOM 1786 O O . VAL A 1 213 ? -2.089 -5.191 -8.271 1.00 91.44 213 VAL A O 1
ATOM 1789 N N . ALA A 1 214 ? -3.414 -6.972 -8.535 1.00 92.56 214 ALA A N 1
ATOM 1790 C CA . ALA A 1 214 ? -3.331 -7.365 -7.131 1.00 92.56 214 ALA A CA 1
ATOM 1791 C C . ALA A 1 214 ? -1.885 -7.774 -6.778 1.00 92.56 214 ALA A C 1
ATOM 1793 O O . ALA A 1 214 ? -1.356 -8.679 -7.425 1.00 92.56 214 ALA A O 1
ATOM 1794 N N . PRO A 1 215 ? -1.239 -7.162 -5.766 1.00 95.31 215 PRO A N 1
ATOM 1795 C CA . PRO A 1 215 ? 0.112 -7.542 -5.363 1.00 95.31 215 PRO A CA 1
ATOM 1796 C C . PRO A 1 215 ? 0.181 -9.007 -4.926 1.00 95.31 215 PRO A C 1
ATOM 1798 O O . PRO A 1 215 ? -0.716 -9.493 -4.235 1.00 95.31 215 PRO A O 1
ATOM 1801 N N . TYR A 1 216 ? 1.254 -9.706 -5.288 1.00 93.94 216 TYR A N 1
ATOM 1802 C CA . TYR A 1 216 ? 1.393 -11.144 -5.052 1.00 93.94 216 TYR A CA 1
ATOM 1803 C C . TYR A 1 216 ? 2.817 -11.542 -4.656 1.00 93.94 216 TYR A C 1
ATOM 1805 O O . TYR A 1 216 ? 3.774 -10.818 -4.909 1.00 93.94 216 TYR A O 1
ATOM 1813 N N . ASN A 1 217 ? 2.974 -12.722 -4.060 1.00 93.38 217 ASN A N 1
ATOM 1814 C CA . ASN A 1 217 ? 4.278 -13.309 -3.773 1.00 93.38 217 ASN A CA 1
ATOM 1815 C C . ASN A 1 217 ? 4.955 -13.756 -5.083 1.00 93.38 217 ASN A C 1
ATOM 1817 O O . ASN A 1 217 ? 4.437 -14.668 -5.727 1.00 93.38 217 ASN A O 1
ATOM 1821 N N . PRO A 1 218 ? 6.113 -13.204 -5.483 1.00 91.00 218 PRO A N 1
ATOM 1822 C CA . PRO A 1 218 ? 6.760 -13.562 -6.749 1.00 91.00 218 PRO A CA 1
ATOM 1823 C C . PRO A 1 218 ? 7.102 -15.054 -6.883 1.00 91.00 218 PRO A C 1
ATOM 1825 O O . PRO A 1 218 ? 7.104 -15.582 -7.994 1.00 91.00 218 PRO A O 1
ATOM 1828 N N . TYR A 1 219 ? 7.339 -15.749 -5.764 1.00 88.31 219 TYR A N 1
ATOM 1829 C CA . TYR A 1 219 ? 7.690 -17.172 -5.752 1.00 88.31 219 TYR A CA 1
ATOM 1830 C C . TYR A 1 219 ? 6.483 -18.105 -5.898 1.00 88.31 219 TYR A C 1
ATOM 1832 O O . TYR A 1 219 ? 6.597 -19.180 -6.489 1.00 88.31 219 TYR A O 1
ATOM 1840 N N . THR A 1 220 ? 5.327 -17.735 -5.339 1.00 90.00 220 THR A N 1
ATOM 1841 C CA . THR A 1 220 ? 4.130 -18.602 -5.311 1.00 90.00 220 THR A CA 1
ATOM 1842 C C . THR A 1 220 ? 3.009 -18.114 -6.220 1.00 90.00 220 THR A C 1
ATOM 1844 O O . THR A 1 220 ? 2.142 -18.904 -6.583 1.00 90.00 220 THR A O 1
ATOM 1847 N N . ARG A 1 221 ? 3.063 -16.842 -6.632 1.00 89.31 221 ARG A N 1
ATOM 1848 C CA . ARG A 1 221 ? 2.009 -16.081 -7.321 1.00 89.31 221 ARG A CA 1
ATOM 1849 C C . ARG A 1 221 ? 0.714 -15.940 -6.521 1.00 89.31 221 ARG A C 1
ATOM 1851 O O . ARG A 1 221 ? -0.304 -15.531 -7.071 1.00 89.31 221 ARG A O 1
ATOM 1858 N N . GLU A 1 222 ? 0.745 -16.244 -5.227 1.00 91.94 222 GLU A N 1
ATOM 1859 C CA . GLU A 1 222 ? -0.399 -16.048 -4.342 1.00 91.94 222 GLU A CA 1
ATOM 1860 C C . GLU A 1 222 ? -0.539 -14.572 -3.971 1.00 91.94 222 GLU A C 1
ATOM 1862 O O . GLU A 1 222 ? 0.447 -13.895 -3.671 1.00 91.94 222 GLU A O 1
ATOM 1867 N N . ALA A 1 223 ? -1.770 -14.062 -4.008 1.00 94.12 223 ALA A N 1
ATOM 1868 C CA . ALA A 1 223 ? -2.047 -12.665 -3.706 1.00 94.12 223 ALA A CA 1
ATOM 1869 C C . ALA A 1 223 ? -1.713 -12.341 -2.242 1.00 94.12 223 ALA A C 1
ATOM 1871 O O . ALA A 1 223 ? -2.071 -13.077 -1.318 1.00 94.12 223 ALA A O 1
ATOM 1872 N N . PHE A 1 224 ? -1.064 -11.203 -2.012 1.00 93.88 224 PHE A N 1
ATOM 1873 C CA . PHE A 1 224 ? -0.824 -10.727 -0.661 1.00 93.88 224 PHE A CA 1
ATOM 1874 C C . PHE A 1 224 ? -2.129 -10.266 -0.018 1.00 93.88 224 PHE A C 1
ATOM 1876 O O . PHE A 1 224 ? -2.886 -9.481 -0.582 1.00 93.88 224 PHE A O 1
ATOM 1883 N N . SER A 1 225 ? -2.364 -10.711 1.216 1.00 91.56 225 SER A N 1
ATOM 1884 C CA . SER A 1 225 ? -3.468 -10.191 2.024 1.00 91.56 225 SER A CA 1
ATOM 1885 C C . SER A 1 225 ? -3.222 -8.741 2.456 1.00 91.56 225 SER A C 1
ATOM 1887 O O . SER A 1 225 ? -2.080 -8.340 2.704 1.00 91.56 225 SER A O 1
ATOM 1889 N N . ASP A 1 226 ? -4.303 -7.991 2.695 1.00 89.88 226 ASP A N 1
ATOM 1890 C CA . ASP A 1 226 ? -4.253 -6.623 3.240 1.00 89.88 226 ASP A CA 1
ATOM 1891 C C . ASP A 1 226 ? -3.417 -6.531 4.525 1.00 89.88 226 ASP A C 1
ATOM 1893 O O . ASP A 1 226 ? -2.755 -5.530 4.793 1.00 89.88 226 ASP A O 1
ATOM 1897 N N . LYS A 1 227 ? -3.403 -7.606 5.323 1.00 88.56 227 LYS A N 1
ATOM 1898 C CA . LYS A 1 227 ? -2.602 -7.710 6.547 1.00 88.56 227 LYS A CA 1
ATOM 1899 C C . LYS A 1 227 ? -1.098 -7.676 6.253 1.00 88.56 227 LYS A C 1
ATOM 1901 O O . LYS A 1 227 ? -0.356 -7.030 6.995 1.00 88.56 227 LYS A O 1
ATOM 1906 N N . ILE A 1 228 ? -0.648 -8.364 5.203 1.00 90.81 228 ILE A N 1
ATOM 1907 C CA . ILE A 1 228 ? 0.763 -8.390 4.789 1.00 90.81 228 ILE A CA 1
ATOM 1908 C C . ILE A 1 228 ? 1.168 -7.009 4.275 1.00 90.81 228 ILE A C 1
ATOM 1910 O O . ILE A 1 228 ? 2.170 -6.467 4.739 1.00 90.81 228 ILE A O 1
ATOM 1914 N N . ILE A 1 229 ? 0.353 -6.416 3.397 1.00 92.75 229 ILE A N 1
ATOM 1915 C CA . ILE A 1 229 ? 0.601 -5.086 2.819 1.00 92.75 229 ILE A CA 1
ATOM 1916 C C . ILE A 1 229 ? 0.619 -4.011 3.915 1.00 92.75 229 ILE A C 1
ATOM 1918 O O . ILE A 1 229 ? 1.491 -3.141 3.938 1.00 92.75 229 ILE A O 1
ATOM 1922 N N . TRP A 1 230 ? -0.301 -4.081 4.880 1.00 90.25 230 TRP A N 1
ATOM 1923 C CA . TRP A 1 230 ? -0.302 -3.177 6.029 1.00 90.25 230 TRP A CA 1
ATOM 1924 C C . TRP A 1 230 ? 0.985 -3.308 6.853 1.00 90.25 230 TRP A C 1
ATOM 1926 O O . TRP A 1 230 ? 1.589 -2.298 7.209 1.00 90.25 230 TRP A O 1
ATOM 1936 N N . ARG A 1 231 ? 1.443 -4.539 7.124 1.00 89.19 231 ARG A N 1
ATOM 1937 C CA . ARG A 1 231 ? 2.675 -4.774 7.892 1.00 89.19 231 ARG A CA 1
ATOM 1938 C C . ARG A 1 231 ? 3.917 -4.282 7.150 1.00 89.19 231 ARG A C 1
ATOM 1940 O O . ARG A 1 231 ? 4.785 -3.699 7.790 1.00 89.19 231 ARG A O 1
ATOM 1947 N N . LEU A 1 232 ? 3.973 -4.482 5.832 1.00 92.56 232 LEU A N 1
ATOM 1948 C CA . LEU A 1 232 ? 5.039 -3.975 4.966 1.00 92.56 232 LEU A CA 1
ATOM 1949 C C . LEU A 1 232 ? 5.193 -2.459 5.132 1.00 92.56 232 LEU A C 1
ATOM 1951 O O . LEU A 1 232 ? 6.253 -1.974 5.522 1.00 92.56 232 LEU A O 1
ATOM 1955 N N . ASN A 1 233 ? 4.095 -1.724 4.944 1.00 91.56 233 ASN A N 1
ATOM 1956 C CA . ASN A 1 233 ? 4.084 -0.269 5.073 1.00 91.56 233 ASN A CA 1
ATOM 1957 C C . ASN A 1 233 ? 4.455 0.202 6.487 1.00 91.56 233 ASN A C 1
ATOM 1959 O O . ASN A 1 233 ? 5.199 1.168 6.639 1.00 91.56 233 ASN A O 1
ATOM 1963 N N . ARG A 1 234 ? 3.980 -0.494 7.527 1.00 87.38 234 ARG A N 1
ATOM 1964 C CA . ARG A 1 234 ? 4.296 -0.136 8.917 1.00 87.38 234 ARG A CA 1
ATOM 1965 C C . ARG A 1 234 ? 5.754 -0.378 9.272 1.00 87.38 234 ARG A C 1
ATOM 1967 O O . ARG A 1 234 ? 6.339 0.441 9.968 1.00 87.38 234 ARG A O 1
ATOM 1974 N N . GLN A 1 235 ? 6.361 -1.461 8.792 1.00 87.19 235 GLN A N 1
ATOM 1975 C CA . GLN A 1 235 ? 7.781 -1.713 9.037 1.00 87.19 235 GLN A CA 1
ATOM 1976 C C . GLN A 1 235 ? 8.667 -0.649 8.375 1.00 87.19 235 GLN A C 1
ATOM 1978 O O . GLN A 1 235 ? 9.637 -0.211 8.989 1.00 87.19 235 GLN A O 1
ATOM 1983 N N . ILE A 1 236 ? 8.310 -0.192 7.170 1.00 90.12 236 ILE A N 1
ATOM 1984 C CA . ILE A 1 236 ? 9.002 0.912 6.485 1.00 90.12 236 ILE A CA 1
ATOM 1985 C C . ILE A 1 236 ? 8.932 2.197 7.309 1.00 90.12 236 ILE A C 1
ATOM 1987 O O . ILE A 1 236 ? 9.960 2.831 7.538 1.00 90.12 236 ILE A O 1
ATOM 1991 N N . GLU A 1 237 ? 7.741 2.545 7.796 1.00 87.25 237 GLU A N 1
ATOM 1992 C CA . GLU A 1 237 ? 7.513 3.729 8.628 1.00 87.25 237 GLU A CA 1
ATOM 1993 C C . GLU A 1 237 ? 8.283 3.655 9.956 1.00 87.25 237 GLU A C 1
ATOM 1995 O O . GLU A 1 237 ? 9.019 4.577 10.288 1.00 87.25 237 GLU A O 1
ATOM 2000 N N . TYR A 1 238 ? 8.198 2.539 10.691 1.00 83.19 238 TYR A N 1
ATOM 2001 C CA . TYR A 1 238 ? 8.874 2.400 11.988 1.00 83.19 238 TYR A CA 1
ATOM 2002 C C . TYR A 1 238 ? 10.396 2.411 11.894 1.00 83.19 238 TYR A C 1
ATOM 2004 O O . TYR A 1 238 ? 11.065 2.919 12.793 1.00 83.19 238 TYR A O 1
ATOM 2012 N N . ASN A 1 239 ? 10.944 1.841 10.824 1.00 82.56 239 ASN A N 1
ATOM 2013 C CA . ASN A 1 239 ? 12.385 1.773 10.622 1.00 82.56 239 ASN A CA 1
ATOM 2014 C C . ASN A 1 239 ? 12.930 2.988 9.848 1.00 82.56 239 ASN A C 1
ATOM 2016 O O . ASN A 1 239 ? 14.128 3.007 9.564 1.00 82.56 239 ASN A O 1
ATOM 2020 N N . ASN A 1 240 ? 12.088 3.979 9.514 1.00 86.81 240 ASN A N 1
ATOM 2021 C CA . ASN A 1 240 ? 12.431 5.138 8.682 1.00 86.81 240 ASN A CA 1
ATOM 2022 C C . ASN A 1 240 ? 13.156 4.737 7.384 1.00 86.81 240 ASN A C 1
ATOM 2024 O O . ASN A 1 240 ? 14.182 5.312 7.016 1.00 86.81 240 ASN A O 1
ATOM 2028 N N . ILE A 1 241 ? 12.655 3.698 6.714 1.00 89.44 241 ILE A N 1
ATOM 2029 C CA . ILE A 1 241 ? 13.274 3.169 5.498 1.00 89.44 241 ILE A CA 1
ATOM 2030 C C . ILE A 1 241 ? 12.882 4.057 4.321 1.00 89.44 241 ILE A C 1
ATOM 2032 O O . ILE A 1 241 ? 11.703 4.278 4.050 1.00 89.44 241 ILE A O 1
ATOM 2036 N N . ILE A 1 242 ? 13.889 4.553 3.607 1.00 89.31 242 ILE A N 1
ATOM 2037 C CA . ILE A 1 242 ? 13.688 5.351 2.400 1.00 89.31 242 ILE A CA 1
ATOM 2038 C C . ILE A 1 242 ? 13.176 4.426 1.293 1.00 89.31 242 ILE A C 1
ATOM 2040 O O . ILE A 1 242 ? 13.811 3.420 0.972 1.00 89.31 242 ILE A O 1
ATOM 2044 N N . LYS A 1 243 ? 12.015 4.767 0.730 1.00 90.00 243 LYS A N 1
ATOM 2045 C CA . LYS A 1 243 ? 11.412 4.046 -0.395 1.00 90.00 243 LYS A CA 1
ATOM 2046 C C . LYS A 1 243 ? 12.204 4.279 -1.679 1.00 90.00 243 LYS A C 1
ATOM 2048 O O . LYS A 1 243 ? 12.778 5.350 -1.872 1.00 90.00 243 LYS A O 1
ATOM 2053 N N . LYS A 1 244 ? 12.186 3.294 -2.577 1.00 86.06 244 LYS A N 1
ATOM 2054 C CA . LYS A 1 244 ? 12.802 3.407 -3.903 1.00 86.06 244 LYS A CA 1
ATOM 2055 C C . LYS A 1 244 ? 12.021 4.400 -4.766 1.00 86.06 244 LYS A C 1
ATOM 2057 O O . LYS A 1 244 ? 10.791 4.310 -4.855 1.00 86.06 244 LYS A O 1
ATOM 2062 N N . SER A 1 245 ? 12.735 5.342 -5.379 1.00 79.25 245 SER A N 1
ATOM 2063 C CA . SER A 1 245 ? 12.168 6.302 -6.327 1.00 79.25 245 SER A CA 1
ATOM 2064 C C . SER A 1 245 ? 11.725 5.604 -7.612 1.00 79.25 245 SER A C 1
ATOM 2066 O O . SER A 1 245 ? 12.327 4.618 -8.026 1.00 79.25 245 SER A O 1
ATOM 2068 N N . ASP A 1 246 ? 10.693 6.143 -8.264 1.00 69.44 246 ASP A N 1
ATOM 2069 C CA . ASP A 1 246 ? 10.303 5.718 -9.618 1.00 69.44 246 ASP A CA 1
ATOM 2070 C C . ASP A 1 246 ? 11.261 6.224 -10.700 1.00 69.44 246 ASP A C 1
ATOM 2072 O O . ASP A 1 246 ? 11.220 5.756 -11.835 1.00 69.44 246 ASP A O 1
ATOM 2076 N N . GLU A 1 247 ? 12.116 7.187 -10.361 1.00 62.91 247 GLU A N 1
ATOM 2077 C CA . GLU A 1 247 ? 13.117 7.707 -11.277 1.00 62.91 247 GLU A CA 1
ATOM 2078 C C . GLU A 1 247 ? 14.211 6.664 -11.492 1.00 62.91 247 GLU A C 1
ATOM 2080 O O . GLU A 1 247 ? 14.910 6.275 -10.550 1.00 62.91 247 GLU A O 1
ATOM 2085 N N . CYS A 1 248 ? 14.369 6.225 -12.743 1.00 59.19 248 CYS A N 1
ATOM 2086 C CA . CYS A 1 248 ? 15.524 5.439 -13.135 1.00 59.19 248 CYS A CA 1
ATOM 2087 C C . CYS A 1 248 ? 16.753 6.353 -13.112 1.00 59.19 248 CYS A C 1
ATOM 2089 O O . CYS A 1 248 ? 16.958 7.194 -13.990 1.00 59.19 248 CYS A O 1
ATOM 2091 N N . LEU A 1 249 ? 17.544 6.236 -12.048 1.00 67.75 249 LEU A N 1
ATOM 2092 C CA . LEU A 1 249 ? 18.825 6.917 -11.938 1.00 67.75 249 LEU A CA 1
ATOM 2093 C C . LEU A 1 249 ? 19.854 6.098 -12.712 1.00 67.75 249 LEU A C 1
ATOM 2095 O O . LEU A 1 249 ? 20.488 5.192 -12.171 1.00 67.75 249 LEU A O 1
ATOM 2099 N N . TRP A 1 250 ? 20.000 6.395 -14.000 1.00 80.31 250 TRP A N 1
ATOM 2100 C CA . TRP A 1 250 ? 21.053 5.786 -14.799 1.00 80.31 250 TRP A CA 1
ATOM 2101 C C . TRP A 1 250 ? 22.423 6.205 -14.274 1.00 80.31 250 TRP A C 1
ATOM 2103 O O . TRP A 1 250 ? 22.741 7.389 -14.151 1.00 80.31 250 TRP A O 1
ATOM 2113 N N . THR A 1 251 ? 23.261 5.219 -13.972 1.00 80.19 251 THR A N 1
ATOM 2114 C CA . THR A 1 251 ? 24.649 5.434 -13.545 1.00 80.19 251 THR A CA 1
ATOM 2115 C C . THR A 1 251 ? 25.626 5.383 -14.717 1.00 80.19 251 THR A C 1
ATOM 2117 O O . THR A 1 251 ? 26.703 5.971 -14.633 1.00 80.19 251 THR A O 1
ATOM 2120 N N . THR A 1 252 ? 25.243 4.736 -15.824 1.00 84.88 252 THR A N 1
ATOM 2121 C CA . THR A 1 252 ? 26.016 4.685 -17.070 1.00 84.88 252 THR A CA 1
ATOM 2122 C C . THR A 1 252 ? 25.121 4.878 -18.299 1.00 84.88 252 THR A C 1
ATOM 2124 O O . THR A 1 252 ? 23.935 4.546 -18.263 1.00 84.88 252 THR A O 1
ATOM 2127 N N . ASP A 1 253 ? 25.702 5.337 -19.413 1.00 87.75 253 ASP A N 1
ATOM 2128 C CA . ASP A 1 253 ? 25.029 5.425 -20.722 1.00 87.75 253 ASP A CA 1
ATOM 2129 C C . ASP A 1 253 ? 24.445 4.080 -21.166 1.00 87.75 253 ASP A C 1
ATOM 2131 O O . ASP A 1 253 ? 23.365 4.022 -21.744 1.00 87.75 253 ASP A O 1
ATOM 2135 N N . MET A 1 254 ? 25.127 2.977 -20.846 1.00 90.94 254 MET A N 1
ATOM 2136 C CA . MET A 1 254 ? 24.670 1.642 -21.220 1.00 90.94 254 MET A CA 1
ATOM 2137 C C . MET A 1 254 ? 23.383 1.247 -20.489 1.00 90.94 254 MET A C 1
ATOM 2139 O O . MET A 1 254 ? 22.526 0.596 -21.084 1.00 90.94 254 MET A O 1
ATOM 2143 N N . ASN A 1 255 ? 23.208 1.671 -19.232 1.00 88.94 255 ASN A N 1
ATOM 2144 C CA . ASN A 1 255 ? 21.947 1.480 -18.512 1.00 88.94 255 ASN A CA 1
ATOM 2145 C C . ASN A 1 255 ? 20.810 2.228 -19.224 1.00 88.94 255 ASN A C 1
ATOM 2147 O O . ASN A 1 255 ? 19.749 1.654 -19.443 1.00 88.94 255 ASN A O 1
ATOM 2151 N N . ALA A 1 256 ? 21.065 3.468 -19.653 1.00 89.69 256 ALA A N 1
ATOM 2152 C CA . ALA A 1 256 ? 20.091 4.270 -20.389 1.00 89.69 256 ALA A CA 1
ATOM 2153 C C . ALA A 1 256 ? 19.701 3.629 -21.728 1.00 89.69 256 ALA A C 1
ATOM 2155 O O . ALA A 1 256 ? 18.517 3.504 -22.044 1.00 89.69 256 ALA A O 1
ATOM 2156 N N . TYR A 1 257 ? 20.692 3.158 -22.490 1.00 93.94 257 TYR A N 1
ATOM 2157 C CA . TYR A 1 257 ? 20.450 2.452 -23.746 1.00 93.94 257 TYR A CA 1
ATOM 2158 C C . TYR A 1 257 ? 19.712 1.135 -23.539 1.00 93.94 257 TYR A C 1
ATOM 2160 O O . TYR A 1 257 ? 18.877 0.786 -24.367 1.00 93.94 257 TYR A O 1
ATOM 2168 N N . THR A 1 258 ? 19.989 0.411 -22.454 1.00 90.50 258 THR A N 1
ATOM 2169 C CA . THR A 1 258 ? 19.311 -0.854 -22.144 1.00 90.50 258 THR A CA 1
ATOM 2170 C C . THR A 1 258 ? 17.830 -0.624 -21.868 1.00 90.50 258 THR A C 1
ATOM 2172 O O . THR A 1 258 ? 16.995 -1.281 -22.484 1.00 90.50 258 THR A O 1
ATOM 2175 N N . ASP A 1 259 ? 17.492 0.358 -21.035 1.00 88.12 259 ASP A N 1
ATOM 2176 C CA . ASP A 1 259 ? 16.094 0.688 -20.743 1.00 88.12 259 ASP A CA 1
ATOM 2177 C C . ASP A 1 259 ? 15.351 1.169 -21.995 1.00 88.12 259 ASP A C 1
ATOM 2179 O O . ASP A 1 259 ? 14.231 0.734 -22.266 1.00 88.12 259 ASP A O 1
ATOM 2183 N N . LEU A 1 260 ? 15.991 2.012 -22.813 1.00 93.38 260 LEU A N 1
ATOM 2184 C CA . LEU A 1 260 ? 15.429 2.420 -24.101 1.00 93.38 260 LEU A CA 1
ATOM 2185 C C . LEU A 1 260 ? 15.202 1.213 -25.025 1.00 93.38 260 LEU A C 1
ATOM 2187 O O . LEU A 1 260 ? 14.163 1.113 -25.674 1.00 93.38 260 LEU A O 1
ATOM 2191 N N . SER A 1 261 ? 16.156 0.287 -25.068 1.00 93.62 261 SER A N 1
ATOM 2192 C CA . SER A 1 261 ? 16.083 -0.917 -25.900 1.00 93.62 261 SER A CA 1
ATOM 2193 C C . SER A 1 261 ? 14.909 -1.811 -25.508 1.00 93.62 261 SER A C 1
ATOM 2195 O O . SER A 1 261 ? 14.187 -2.267 -26.394 1.00 93.62 261 SER A O 1
ATOM 2197 N N . ILE A 1 262 ? 14.667 -1.988 -24.204 1.00 90.31 262 ILE A N 1
ATOM 2198 C CA . ILE A 1 262 ? 13.515 -2.732 -23.671 1.00 90.31 262 ILE A CA 1
ATOM 2199 C C . ILE A 1 262 ? 12.200 -2.095 -24.133 1.00 90.31 262 ILE A C 1
ATOM 2201 O O . ILE A 1 262 ? 11.287 -2.797 -24.567 1.00 90.31 262 ILE A O 1
ATOM 2205 N N . GLU A 1 263 ? 12.094 -0.766 -24.087 1.00 91.31 263 GLU A N 1
ATOM 2206 C CA . GLU A 1 263 ? 10.880 -0.061 -24.513 1.00 91.31 263 GLU A CA 1
ATOM 2207 C C . GLU A 1 263 ? 10.630 -0.148 -26.023 1.00 91.31 263 GLU A C 1
ATOM 2209 O O . GLU A 1 263 ? 9.489 -0.327 -26.458 1.00 91.31 263 GLU A O 1
ATOM 2214 N N . ILE A 1 264 ? 11.690 -0.083 -26.830 1.00 93.31 264 ILE A N 1
ATOM 2215 C CA . ILE A 1 264 ? 11.617 -0.277 -28.283 1.00 93.31 264 ILE A CA 1
ATOM 2216 C C . ILE A 1 264 ? 11.174 -1.715 -28.613 1.00 93.31 264 ILE A C 1
ATOM 2218 O O . ILE A 1 264 ? 10.279 -1.909 -29.444 1.00 93.31 264 ILE A O 1
ATOM 2222 N N . GLU A 1 265 ? 11.730 -2.720 -27.929 1.00 91.06 265 GLU A N 1
ATOM 2223 C CA . GLU A 1 265 ? 11.341 -4.128 -28.094 1.00 91.06 265 GLU A CA 1
ATOM 2224 C C . GLU A 1 265 ? 9.894 -4.379 -27.673 1.00 91.06 265 GLU A C 1
ATOM 2226 O O . GLU A 1 265 ? 9.157 -5.076 -28.374 1.00 91.06 265 GLU A O 1
ATOM 2231 N N . ARG A 1 266 ? 9.439 -3.750 -26.582 1.00 87.50 266 ARG A N 1
ATOM 2232 C CA . ARG A 1 266 ? 8.043 -3.821 -26.125 1.00 87.50 266 ARG A CA 1
ATOM 2233 C C . ARG A 1 266 ? 7.056 -3.334 -27.191 1.00 87.50 266 ARG A C 1
ATOM 2235 O O . ARG A 1 266 ? 5.905 -3.765 -27.197 1.00 87.50 266 ARG A O 1
ATOM 2242 N N . ARG A 1 267 ? 7.495 -2.467 -28.112 1.00 88.38 267 ARG A N 1
ATOM 2243 C CA . ARG A 1 267 ? 6.713 -1.990 -29.269 1.00 88.38 267 ARG A CA 1
ATOM 2244 C C . ARG A 1 267 ? 6.926 -2.788 -30.557 1.00 88.38 267 ARG A C 1
ATOM 2246 O O . ARG A 1 267 ? 6.395 -2.402 -31.599 1.00 88.38 267 ARG A O 1
ATOM 2253 N N . GLY A 1 268 ? 7.645 -3.907 -30.489 1.00 89.31 268 GLY A N 1
ATOM 2254 C CA . GLY A 1 268 ? 7.806 -4.859 -31.587 1.00 89.31 268 GLY A CA 1
ATOM 2255 C C . GLY A 1 268 ? 8.992 -4.588 -32.512 1.00 89.31 268 GLY A C 1
ATOM 2256 O O . GLY A 1 268 ? 9.068 -5.195 -33.579 1.00 89.31 268 GLY A O 1
ATOM 2257 N N . PHE A 1 269 ? 9.920 -3.704 -32.135 1.00 91.88 269 PHE A N 1
ATOM 2258 C CA . PHE A 1 269 ? 11.125 -3.436 -32.919 1.00 91.88 269 PHE A CA 1
ATOM 2259 C C . PHE A 1 269 ? 12.341 -4.110 -32.287 1.00 91.88 269 PHE A C 1
ATOM 2261 O O . PHE A 1 269 ? 12.737 -3.787 -31.169 1.00 91.88 269 PHE A O 1
ATOM 2268 N N . TYR A 1 270 ? 12.961 -5.029 -33.025 1.00 91.62 270 TYR A N 1
ATOM 2269 C CA . TYR A 1 270 ? 14.221 -5.627 -32.601 1.00 91.62 270 TYR A CA 1
ATOM 2270 C C . TYR A 1 270 ? 15.329 -4.571 -32.558 1.00 91.62 270 TYR A C 1
ATOM 2272 O O . TYR A 1 270 ? 15.467 -3.767 -33.484 1.00 91.62 270 TYR A O 1
ATOM 2280 N N . ASN A 1 271 ? 16.132 -4.581 -31.495 1.00 93.81 271 ASN A N 1
ATOM 2281 C CA . ASN A 1 271 ? 17.318 -3.745 -31.408 1.00 93.81 271 ASN A CA 1
ATOM 2282 C C . ASN A 1 271 ? 18.402 -4.381 -30.522 1.00 93.81 271 ASN A C 1
ATOM 2284 O O . ASN A 1 271 ? 18.226 -5.465 -29.970 1.00 93.81 271 ASN A O 1
ATOM 2288 N N . ASN A 1 272 ? 19.544 -3.704 -30.404 1.00 93.00 272 ASN A N 1
ATOM 2289 C CA . ASN A 1 272 ? 20.559 -4.020 -29.408 1.00 93.00 272 ASN A CA 1
ATOM 2290 C C . ASN A 1 272 ? 21.089 -2.717 -28.777 1.00 93.00 272 ASN A C 1
ATOM 2292 O O . ASN A 1 272 ? 21.486 -1.816 -29.528 1.00 93.00 272 ASN A O 1
ATOM 2296 N N . PRO A 1 273 ? 21.194 -2.621 -27.436 1.00 93.12 273 PRO A N 1
ATOM 2297 C CA . PRO A 1 273 ? 21.711 -1.429 -26.763 1.00 93.12 273 PRO A CA 1
ATOM 2298 C C . PRO A 1 273 ? 23.105 -0.979 -27.243 1.00 93.12 273 PRO A C 1
ATOM 2300 O O . PRO A 1 273 ? 23.389 0.218 -27.302 1.00 93.12 273 PRO A O 1
ATOM 2303 N N . GLU A 1 274 ? 23.978 -1.909 -27.652 1.00 93.12 274 GLU A N 1
ATOM 2304 C CA . GLU A 1 274 ? 25.321 -1.591 -28.170 1.00 93.12 274 GLU A CA 1
ATOM 2305 C C . GLU A 1 274 ? 25.281 -0.818 -29.502 1.00 93.12 274 GLU A C 1
ATOM 2307 O O . GLU A 1 274 ? 26.260 -0.164 -29.866 1.00 93.12 274 GLU A O 1
ATOM 2312 N N . TRP A 1 275 ? 24.168 -0.851 -30.243 1.00 95.88 275 TRP A N 1
ATOM 2313 C CA . TRP A 1 275 ? 24.021 -0.066 -31.473 1.00 95.88 275 TRP A CA 1
ATOM 2314 C C . TRP A 1 275 ? 23.963 1.430 -31.180 1.00 95.88 275 TRP A C 1
ATOM 2316 O O . TRP A 1 275 ? 24.566 2.214 -31.910 1.00 95.88 275 TRP A O 1
ATOM 2326 N N . PHE A 1 276 ? 23.314 1.827 -30.083 1.00 94.75 276 PHE A N 1
ATOM 2327 C CA . PHE A 1 276 ? 23.284 3.222 -29.643 1.00 94.75 276 PHE A CA 1
ATOM 2328 C C . PHE A 1 276 ? 24.665 3.714 -29.216 1.00 94.75 276 PHE A C 1
ATOM 2330 O O . PHE A 1 276 ? 25.062 4.822 -29.556 1.00 94.75 276 PHE A O 1
ATOM 2337 N N . LYS A 1 277 ? 25.450 2.865 -28.548 1.00 92.38 277 LYS A N 1
ATOM 2338 C CA . LYS A 1 277 ? 26.815 3.192 -28.112 1.00 92.38 277 LYS A CA 1
ATOM 2339 C C . LYS A 1 277 ? 27.774 3.498 -29.271 1.00 92.38 277 LYS A C 1
ATOM 2341 O O . LYS A 1 277 ? 28.749 4.221 -29.082 1.00 92.38 277 LYS A O 1
ATOM 2346 N N . LYS A 1 278 ? 27.516 2.952 -30.465 1.00 92.94 278 LYS A N 1
ATOM 2347 C CA . LYS A 1 278 ? 28.285 3.245 -31.688 1.00 92.94 278 LYS A CA 1
ATOM 2348 C C . LYS A 1 278 ? 27.915 4.590 -32.322 1.00 92.94 278 LYS A C 1
ATOM 2350 O O . LYS A 1 278 ? 28.663 5.075 -33.169 1.00 92.94 278 LYS A O 1
ATOM 2355 N N . MET A 1 279 ? 26.773 5.172 -31.955 1.00 92.06 279 MET A N 1
ATOM 2356 C CA . MET A 1 279 ? 26.299 6.442 -32.498 1.00 92.06 279 MET A CA 1
ATOM 2357 C C . MET A 1 279 ? 26.942 7.615 -31.759 1.00 92.06 279 MET A C 1
ATOM 2359 O O . MET A 1 279 ? 27.064 7.623 -30.536 1.00 92.06 279 MET A O 1
ATOM 2363 N N . SER A 1 280 ? 27.350 8.637 -32.508 1.00 90.94 280 SER A N 1
ATOM 2364 C CA . SER A 1 280 ? 27.861 9.876 -31.929 1.00 90.94 280 SER A CA 1
ATOM 2365 C C . SER A 1 280 ? 26.722 10.823 -31.538 1.00 90.94 280 SER A C 1
ATOM 2367 O O . SER A 1 280 ? 25.604 10.736 -32.046 1.00 90.94 280 SER A O 1
ATOM 2369 N N . GLN A 1 281 ? 27.019 11.828 -30.708 1.00 88.56 281 GLN A N 1
ATOM 2370 C CA . GLN A 1 281 ? 26.069 12.906 -30.400 1.00 88.56 281 GLN A CA 1
ATOM 2371 C C . GLN A 1 281 ? 25.514 13.587 -31.666 1.00 88.56 281 GLN A C 1
ATOM 2373 O O . GLN A 1 281 ? 24.342 13.961 -31.715 1.00 88.56 281 GLN A O 1
ATOM 2378 N N . LYS A 1 282 ? 26.332 13.714 -32.721 1.00 88.31 282 LYS A N 1
ATOM 2379 C CA . LYS A 1 282 ? 25.893 14.266 -34.012 1.00 88.31 282 LYS A CA 1
ATOM 2380 C C . LYS A 1 282 ? 24.859 13.370 -34.692 1.00 88.31 282 LYS A C 1
ATOM 2382 O O . LYS A 1 282 ? 23.913 13.892 -35.279 1.00 88.31 282 LYS A O 1
ATOM 2387 N N . ASP A 1 283 ? 25.007 12.053 -34.583 1.00 91.62 283 ASP A N 1
ATOM 2388 C CA . ASP A 1 283 ? 24.063 11.087 -35.152 1.00 91.62 283 ASP A CA 1
ATOM 2389 C C . ASP A 1 283 ? 22.724 11.121 -34.409 1.00 91.62 283 ASP A C 1
ATOM 2391 O O . ASP A 1 283 ? 21.671 11.100 -35.048 1.00 91.62 283 ASP A O 1
ATOM 2395 N N . PHE A 1 284 ? 22.743 11.280 -33.080 1.00 92.94 284 PHE A N 1
ATOM 2396 C CA . PHE A 1 284 ? 21.531 11.490 -32.280 1.00 92.94 284 PHE A CA 1
ATOM 2397 C C . PHE A 1 284 ? 20.807 12.788 -32.649 1.00 92.94 284 PHE A C 1
ATOM 2399 O O . PHE A 1 284 ? 19.602 12.773 -32.902 1.00 92.94 284 PHE A O 1
ATOM 2406 N N . LEU A 1 285 ? 21.529 13.907 -32.768 1.00 90.56 285 LEU A N 1
ATOM 2407 C CA . LEU A 1 285 ? 20.951 15.181 -33.215 1.00 90.56 285 LEU A CA 1
ATOM 2408 C C . LEU A 1 285 ? 20.366 15.081 -34.631 1.00 90.56 285 LEU A C 1
ATOM 2410 O O . LEU A 1 285 ? 19.278 15.597 -34.898 1.00 90.56 285 LEU A O 1
ATOM 2414 N N . LYS A 1 286 ? 21.053 14.375 -35.536 1.00 89.56 286 LYS A N 1
ATOM 2415 C CA . LYS A 1 286 ? 20.549 14.089 -36.883 1.00 89.56 286 LYS A CA 1
ATOM 2416 C C . LYS A 1 286 ? 19.285 13.224 -36.835 1.00 89.56 286 LYS A C 1
ATOM 2418 O O . LYS A 1 286 ? 18.335 13.525 -37.553 1.00 89.56 286 LYS A O 1
ATOM 2423 N N . CYS A 1 287 ? 19.237 12.218 -35.960 1.00 93.69 287 CYS A N 1
ATOM 2424 C CA . CYS A 1 287 ? 18.066 11.364 -35.757 1.00 93.69 287 CYS A CA 1
ATOM 2425 C C . CYS A 1 287 ? 16.856 12.182 -35.281 1.00 93.69 287 CYS A C 1
ATOM 2427 O O . CYS A 1 287 ? 15.774 12.057 -35.847 1.00 93.69 287 CYS A O 1
ATOM 2429 N N . ILE A 1 288 ? 17.042 13.080 -34.308 1.00 92.50 288 ILE A N 1
ATOM 2430 C CA . ILE A 1 288 ? 15.981 13.982 -33.826 1.00 92.50 288 ILE A CA 1
ATOM 2431 C C . ILE A 1 288 ? 15.477 14.881 -34.960 1.00 92.50 288 ILE A C 1
ATOM 2433 O O . ILE A 1 288 ? 14.270 15.052 -35.134 1.00 92.50 288 ILE A O 1
ATOM 2437 N N . LYS A 1 289 ? 16.390 15.440 -35.764 1.00 89.69 289 LYS A N 1
ATOM 2438 C CA . LYS A 1 289 ? 16.028 16.291 -36.905 1.00 89.69 289 LYS A CA 1
ATOM 2439 C C . LYS A 1 289 ? 15.197 15.529 -37.942 1.00 89.69 289 LYS A C 1
ATOM 2441 O O . LYS A 1 289 ? 14.184 16.050 -38.395 1.00 89.69 289 LYS A O 1
ATOM 2446 N N . LEU A 1 290 ? 15.599 14.304 -38.281 1.00 89.38 290 LEU A N 1
ATOM 2447 C CA . LEU A 1 290 ? 14.861 13.435 -39.202 1.00 89.38 290 LEU A CA 1
ATOM 2448 C C . LEU A 1 290 ? 13.507 13.012 -38.629 1.00 89.38 290 LEU A C 1
ATOM 2450 O O . LEU A 1 290 ? 12.513 13.019 -39.341 1.00 89.38 290 LEU A O 1
ATOM 2454 N N . PHE A 1 291 ? 13.433 12.717 -37.330 1.00 93.19 291 PHE A N 1
ATOM 2455 C CA . PHE A 1 291 ? 12.171 12.381 -36.672 1.00 93.19 291 PHE A CA 1
ATOM 2456 C C . PHE A 1 291 ? 11.158 13.528 -36.763 1.00 93.19 291 PHE A C 1
ATOM 2458 O O . PHE A 1 291 ? 9.994 13.289 -37.086 1.00 93.19 291 PHE A O 1
ATOM 2465 N N . ARG A 1 292 ? 11.607 14.768 -36.525 1.00 90.12 292 ARG A N 1
ATOM 2466 C CA . ARG A 1 292 ? 10.769 15.967 -36.668 1.00 90.12 292 ARG A CA 1
ATOM 2467 C C . ARG A 1 292 ? 10.308 16.181 -38.110 1.00 90.12 292 ARG A C 1
ATOM 2469 O O . ARG A 1 292 ? 9.167 16.572 -38.315 1.00 90.12 292 ARG A O 1
ATOM 2476 N N . ASP A 1 293 ? 11.168 15.899 -39.088 1.00 86.19 293 ASP A N 1
ATOM 2477 C CA . ASP A 1 293 ? 10.816 15.970 -40.511 1.00 86.19 293 ASP A CA 1
ATOM 2478 C C . ASP A 1 293 ? 9.749 14.928 -40.886 1.00 86.19 293 ASP A C 1
ATOM 2480 O O . ASP A 1 293 ? 8.708 15.268 -41.442 1.00 86.19 293 ASP A O 1
ATOM 2484 N N . PHE A 1 294 ? 9.959 13.668 -40.500 1.00 88.31 294 PHE A N 1
ATOM 2485 C CA . PHE A 1 294 ? 9.040 12.564 -40.793 1.00 88.31 294 PHE A CA 1
ATOM 2486 C C . PHE A 1 294 ? 7.690 12.679 -40.088 1.00 88.31 294 PHE A C 1
ATOM 2488 O O . PHE A 1 294 ? 6.689 12.139 -40.558 1.00 88.31 294 PHE A O 1
ATOM 2495 N N . SER A 1 295 ? 7.654 13.392 -38.965 1.00 90.06 295 SER A N 1
ATOM 2496 C CA . SER A 1 295 ? 6.465 13.527 -38.121 1.00 90.06 295 SER A CA 1
ATOM 2497 C C . SER A 1 295 ? 5.801 14.900 -38.223 1.00 90.06 295 SER A C 1
ATOM 2499 O O . SER A 1 295 ? 4.925 15.205 -37.422 1.00 90.06 295 SER A O 1
ATOM 2501 N N . ILE A 1 296 ? 6.177 15.724 -39.208 1.00 85.00 296 ILE A N 1
ATOM 2502 C CA . ILE A 1 296 ? 5.722 17.119 -39.329 1.00 85.00 296 ILE A CA 1
ATOM 2503 C C . ILE A 1 296 ? 4.195 17.276 -39.374 1.00 85.00 296 ILE A C 1
ATOM 2505 O O . ILE A 1 296 ? 3.658 18.252 -38.855 1.00 85.00 296 ILE A O 1
ATOM 2509 N N . ASN A 1 297 ? 3.495 16.299 -39.957 1.00 85.62 297 ASN A N 1
ATOM 2510 C CA . ASN A 1 297 ? 2.037 16.301 -40.092 1.00 85.62 297 ASN A CA 1
ATOM 2511 C C . ASN A 1 297 ? 1.302 15.818 -38.828 1.00 85.62 297 ASN A C 1
ATOM 2513 O O . ASN A 1 297 ? 0.075 15.777 -38.819 1.00 85.62 297 ASN A O 1
ATOM 2517 N N . ILE A 1 298 ? 2.036 15.432 -37.780 1.00 88.19 298 ILE A N 1
ATOM 2518 C CA . ILE A 1 298 ? 1.495 14.908 -36.525 1.00 88.19 298 ILE A CA 1
ATOM 2519 C C . ILE A 1 298 ? 1.816 15.921 -35.426 1.00 88.19 298 ILE A C 1
ATOM 2521 O O . ILE A 1 298 ? 2.973 16.073 -35.028 1.00 88.19 298 ILE A O 1
ATOM 2525 N N . GLU A 1 299 ? 0.801 16.628 -34.933 1.00 87.38 299 GLU A N 1
ATOM 2526 C CA . GLU A 1 299 ? 0.969 17.737 -33.983 1.00 87.38 299 GLU A CA 1
ATOM 2527 C C . GLU A 1 299 ? 1.591 17.272 -32.656 1.00 87.38 299 GLU A C 1
ATOM 2529 O O . GLU A 1 299 ? 2.430 17.961 -32.073 1.00 87.38 299 GLU A O 1
ATOM 2534 N N . GLU A 1 300 ? 1.242 16.065 -32.210 1.00 88.19 300 GLU A N 1
ATOM 2535 C CA . GLU A 1 300 ? 1.748 15.432 -30.992 1.00 88.19 300 GLU A CA 1
ATOM 2536 C C . GLU A 1 300 ? 3.271 15.254 -31.015 1.00 88.19 300 GLU A C 1
ATOM 2538 O O . GLU A 1 300 ? 3.907 15.312 -29.961 1.00 88.19 300 GLU A O 1
ATOM 2543 N N . SER A 1 301 ? 3.878 15.124 -32.203 1.00 88.25 301 SER A N 1
ATOM 2544 C CA . SER A 1 301 ? 5.329 14.953 -32.357 1.00 88.25 301 SER A CA 1
ATOM 2545 C C . SER A 1 301 ? 6.141 16.113 -31.770 1.00 88.25 301 SER A C 1
ATOM 2547 O O . SER A 1 301 ? 7.257 15.907 -31.290 1.00 88.25 301 SER A O 1
ATOM 2549 N N . LYS A 1 302 ? 5.570 17.327 -31.734 1.00 86.31 302 LYS A N 1
ATOM 2550 C CA . LYS A 1 302 ? 6.222 18.545 -31.225 1.00 86.31 302 LYS A CA 1
ATOM 2551 C C . LYS A 1 302 ? 6.471 18.518 -29.715 1.00 86.31 302 LYS A C 1
ATOM 2553 O O . LYS A 1 302 ? 7.220 19.351 -29.211 1.00 86.31 302 LYS A O 1
ATOM 2558 N N . ARG A 1 303 ? 5.842 17.589 -28.985 1.00 88.69 303 ARG A N 1
ATOM 2559 C CA . ARG A 1 303 ? 5.995 17.432 -27.528 1.00 88.69 303 ARG A CA 1
ATOM 2560 C C . ARG A 1 303 ? 7.245 16.650 -27.129 1.00 88.69 303 ARG A C 1
ATOM 2562 O O . ARG A 1 303 ? 7.599 16.666 -25.950 1.00 88.69 303 ARG A O 1
ATOM 2569 N N . TYR A 1 304 ? 7.883 15.972 -28.081 1.00 90.12 304 TYR A N 1
ATOM 2570 C CA . TYR A 1 304 ? 9.057 15.137 -27.850 1.00 90.12 304 TYR A CA 1
ATOM 2571 C C . TYR A 1 304 ? 10.342 15.857 -28.260 1.00 90.12 304 TYR A C 1
ATOM 2573 O O . TYR A 1 304 ? 10.369 16.646 -29.209 1.00 90.12 304 TYR A O 1
ATOM 2581 N N . PHE A 1 305 ? 11.429 15.548 -27.554 1.00 88.88 305 PHE A N 1
ATOM 2582 C CA . PHE A 1 305 ? 12.766 16.089 -27.788 1.00 88.88 305 PHE A CA 1
ATOM 2583 C C . PHE A 1 305 ? 12.841 17.614 -27.599 1.00 88.88 305 PHE A C 1
ATOM 2585 O O . PHE A 1 305 ? 13.556 18.296 -28.337 1.00 88.88 305 PHE A O 1
ATOM 2592 N N . VAL A 1 306 ? 12.078 18.170 -26.649 1.00 81.50 306 VAL A N 1
ATOM 2593 C CA . VAL A 1 306 ? 12.044 19.622 -26.365 1.00 81.50 306 VAL A CA 1
ATOM 2594 C C . VAL A 1 306 ? 13.186 20.035 -25.432 1.00 81.50 306 VAL A C 1
ATOM 2596 O O . VAL A 1 306 ? 13.844 21.044 -25.669 1.00 81.50 306 VAL A O 1
ATOM 2599 N N . ASN A 1 307 ? 13.454 19.225 -24.406 1.00 72.12 307 ASN A N 1
ATOM 2600 C CA . ASN A 1 307 ? 14.392 19.532 -23.325 1.00 72.12 307 ASN A CA 1
ATOM 2601 C C . ASN A 1 307 ? 15.669 18.690 -23.435 1.00 72.12 307 ASN A C 1
ATOM 2603 O O . ASN A 1 307 ? 15.937 17.861 -22.574 1.00 72.12 307 ASN A O 1
ATOM 2607 N N . ILE A 1 308 ? 16.442 18.868 -24.507 1.00 79.50 308 ILE A N 1
ATOM 2608 C CA . ILE A 1 308 ? 17.720 18.163 -24.676 1.00 79.50 308 ILE A CA 1
ATOM 2609 C C . ILE A 1 308 ? 18.863 19.138 -24.410 1.00 79.50 308 ILE A C 1
ATOM 2611 O O . ILE A 1 308 ? 19.053 20.088 -25.174 1.00 79.50 308 ILE A O 1
ATOM 2615 N N . CYS A 1 309 ? 19.642 18.909 -23.350 1.00 64.50 309 CYS A N 1
ATOM 2616 C CA . CYS A 1 309 ? 20.826 19.718 -23.062 1.00 64.50 309 CYS A CA 1
ATOM 2617 C C . CYS A 1 309 ? 21.910 19.515 -24.134 1.00 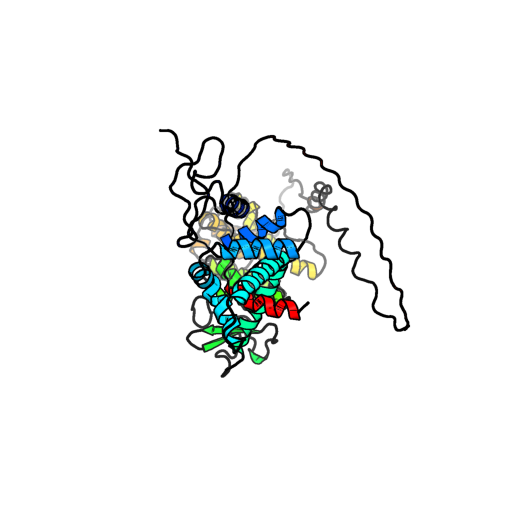64.50 309 CYS A C 1
ATOM 2619 O O . CYS A 1 309 ? 22.619 18.514 -24.141 1.00 64.50 309 CYS A O 1
ATOM 2621 N N . ALA A 1 310 ? 22.077 20.488 -25.034 1.00 55.88 310 ALA A N 1
ATOM 2622 C CA . ALA A 1 310 ? 23.094 20.471 -26.091 1.00 55.88 310 ALA A CA 1
ATOM 2623 C C . ALA A 1 310 ? 24.397 21.214 -25.715 1.00 55.88 310 ALA A C 1
ATOM 2625 O O . ALA A 1 310 ? 25.096 21.720 -26.594 1.00 55.88 310 ALA A O 1
ATOM 2626 N N . THR A 1 311 ? 24.733 21.341 -24.428 1.00 50.97 311 THR A N 1
ATOM 2627 C CA . THR A 1 311 ? 25.934 22.083 -24.013 1.00 50.97 311 THR A CA 1
ATOM 2628 C C . THR A 1 311 ? 27.215 21.284 -24.278 1.00 50.97 311 THR A C 1
ATOM 2630 O O . THR A 1 311 ? 27.337 20.107 -23.958 1.00 50.97 311 THR A O 1
ATOM 2633 N N . THR A 1 312 ? 28.192 21.942 -24.901 1.00 47.84 312 THR A N 1
ATOM 2634 C CA . THR A 1 312 ? 29.427 21.358 -25.457 1.00 47.84 312 THR A CA 1
ATOM 2635 C C . THR A 1 312 ? 30.619 21.329 -24.491 1.00 47.84 312 THR A C 1
ATOM 2637 O O . THR A 1 312 ? 31.743 21.038 -24.902 1.00 47.84 312 THR A O 1
ATOM 2640 N N . THR A 1 313 ? 30.424 21.597 -23.200 1.00 42.84 313 THR A N 1
ATOM 2641 C CA . THR A 1 313 ? 31.517 21.645 -22.216 1.00 42.84 313 THR A CA 1
ATOM 2642 C C . THR A 1 313 ? 31.616 20.366 -21.377 1.00 42.84 313 THR A C 1
ATOM 2644 O O . THR A 1 313 ? 30.854 20.183 -20.441 1.00 42.84 313 THR A O 1
ATOM 2647 N N . GLN A 1 314 ? 32.615 19.538 -21.729 1.00 47.81 314 GLN A N 1
ATOM 2648 C CA . GLN A 1 314 ? 33.244 18.398 -21.021 1.00 47.81 314 GLN A CA 1
ATOM 2649 C C . GLN A 1 314 ? 32.341 17.285 -20.429 1.00 47.81 314 GLN A C 1
ATOM 2651 O O . GLN A 1 314 ? 31.385 17.550 -19.718 1.00 47.81 314 GLN A O 1
ATOM 2656 N N . GLN A 1 315 ? 32.731 16.026 -20.708 1.00 50.78 315 GLN A N 1
ATOM 2657 C CA . GLN A 1 315 ? 32.273 14.678 -20.267 1.00 50.78 315 GLN A CA 1
ATOM 2658 C C . GLN A 1 315 ? 30.995 14.500 -19.411 1.00 50.78 315 GLN A C 1
ATOM 2660 O O . GLN A 1 315 ? 30.228 13.579 -19.678 1.00 50.78 315 GLN A O 1
ATOM 2665 N N . GLN A 1 316 ? 30.726 15.340 -18.412 1.00 52.28 316 GLN A N 1
ATOM 2666 C CA . GLN A 1 316 ? 29.449 15.337 -17.688 1.00 52.28 316 GLN A CA 1
ATOM 2667 C C . GLN A 1 316 ? 28.283 15.836 -18.562 1.00 52.28 316 GLN A C 1
ATOM 2669 O O . GLN A 1 316 ? 27.164 15.346 -18.423 1.00 52.28 316 GLN A O 1
ATOM 2674 N N . ALA A 1 317 ? 28.539 16.735 -19.520 1.00 58.09 317 ALA A N 1
ATOM 2675 C CA . ALA A 1 317 ? 27.517 17.223 -20.448 1.00 58.09 317 ALA A CA 1
ATOM 2676 C C . ALA A 1 317 ? 27.097 16.177 -21.501 1.00 58.09 317 ALA A C 1
ATOM 2678 O O . ALA A 1 317 ? 25.935 16.136 -21.897 1.00 58.09 317 ALA A O 1
ATOM 2679 N N . SER A 1 318 ? 28.006 15.283 -21.919 1.00 58.28 318 SER A N 1
ATOM 2680 C CA . SER A 1 318 ? 27.668 14.202 -22.859 1.00 58.28 318 SER A CA 1
ATOM 2681 C C . SER A 1 318 ? 26.797 13.125 -22.214 1.00 58.28 318 SER A C 1
ATOM 2683 O O . SER A 1 318 ? 25.874 12.636 -22.855 1.00 58.28 318 SER A O 1
ATOM 2685 N N . GLN A 1 319 ? 27.042 12.806 -20.940 1.00 67.44 319 GLN A N 1
ATOM 2686 C CA . GLN A 1 319 ? 26.213 11.864 -20.184 1.00 67.44 319 GLN A CA 1
ATOM 2687 C C . GLN A 1 319 ? 24.812 12.443 -19.929 1.00 67.44 319 GLN A C 1
ATOM 2689 O O . GLN A 1 319 ? 23.811 11.755 -20.115 1.00 67.44 319 GLN A O 1
ATOM 2694 N N . ALA A 1 320 ? 24.724 13.739 -19.601 1.00 78.44 320 ALA A N 1
ATOM 2695 C CA . ALA A 1 320 ? 23.446 14.440 -19.491 1.00 78.44 320 ALA A CA 1
ATOM 2696 C C . ALA A 1 320 ? 22.660 14.420 -20.816 1.00 78.44 320 ALA A C 1
ATOM 2698 O O . ALA A 1 320 ? 21.477 14.092 -20.812 1.00 78.44 320 ALA A O 1
ATOM 2699 N N . PHE A 1 321 ? 23.323 14.664 -21.954 1.00 87.50 321 PHE A N 1
ATOM 2700 C CA . PHE A 1 321 ? 22.693 14.570 -23.275 1.00 87.50 321 PHE A CA 1
ATOM 2701 C C . PHE A 1 321 ? 22.147 13.166 -23.565 1.00 87.50 321 PHE A C 1
ATOM 2703 O O . PHE A 1 321 ? 20.999 13.034 -23.987 1.00 87.50 321 PHE A O 1
ATOM 2710 N N . THR A 1 322 ? 22.951 12.117 -23.344 1.00 89.38 322 THR A N 1
ATOM 2711 C CA . THR A 1 322 ? 22.527 10.724 -23.560 1.00 89.38 322 THR A CA 1
ATOM 2712 C C . THR A 1 322 ? 21.294 10.399 -22.726 1.00 89.38 322 THR A C 1
ATOM 2714 O O . THR A 1 322 ? 20.355 9.767 -23.214 1.00 89.38 322 THR A O 1
ATOM 2717 N N . TYR A 1 323 ? 21.272 10.861 -21.477 1.00 89.81 323 TYR A N 1
ATOM 2718 C CA . TYR A 1 323 ? 20.156 10.620 -20.576 1.00 89.81 323 TYR A CA 1
ATOM 2719 C C . TYR A 1 323 ? 18.909 11.393 -21.008 1.00 89.81 323 TYR A C 1
ATOM 2721 O O . TYR A 1 323 ? 17.826 10.820 -21.066 1.00 89.81 323 TYR A O 1
ATOM 2729 N N . ASP A 1 324 ? 19.033 12.663 -21.380 1.00 88.56 324 ASP A N 1
ATOM 2730 C CA . ASP A 1 324 ? 17.893 13.437 -21.879 1.00 88.56 324 ASP A CA 1
ATOM 2731 C C . ASP A 1 324 ? 17.325 12.818 -23.165 1.00 88.56 324 ASP A C 1
ATOM 2733 O O . ASP A 1 324 ? 16.112 12.645 -23.296 1.00 88.56 324 ASP A O 1
ATOM 2737 N N . PHE A 1 325 ? 18.201 12.390 -24.081 1.00 92.31 325 PHE A N 1
ATOM 2738 C CA . PHE A 1 325 ? 17.807 11.690 -25.300 1.00 92.31 325 PHE A CA 1
ATOM 2739 C C . PHE A 1 325 ? 17.034 10.403 -24.994 1.00 92.31 325 PHE A C 1
ATOM 2741 O O . PHE A 1 325 ? 15.927 10.216 -25.504 1.00 92.31 325 PHE A O 1
ATOM 2748 N N . CYS A 1 326 ? 17.582 9.528 -24.145 1.00 92.44 326 CYS A N 1
ATOM 2749 C CA . CYS A 1 326 ? 16.937 8.259 -23.810 1.00 92.44 326 CYS A CA 1
ATOM 2750 C C . CYS A 1 326 ? 15.620 8.478 -23.053 1.00 92.44 326 CYS A C 1
ATOM 2752 O O . CYS A 1 326 ? 14.646 7.787 -23.341 1.00 92.44 326 CYS A O 1
ATOM 2754 N N . LYS A 1 327 ? 15.547 9.460 -22.142 1.00 90.19 327 LYS A N 1
ATOM 2755 C CA . LYS A 1 327 ? 14.309 9.805 -21.421 1.00 90.19 327 LYS A CA 1
ATOM 2756 C C . LYS A 1 327 ? 13.209 10.256 -22.372 1.00 90.19 327 LYS A C 1
ATOM 2758 O O . LYS A 1 327 ? 12.089 9.764 -22.268 1.00 90.19 327 LYS A O 1
ATOM 2763 N N . GLU A 1 328 ? 13.519 11.145 -23.312 1.00 91.69 328 GLU A N 1
ATOM 2764 C CA . GLU A 1 328 ? 12.538 11.628 -24.290 1.00 91.69 328 GLU A CA 1
ATOM 2765 C C . GLU A 1 328 ? 12.087 10.512 -25.244 1.00 91.69 328 GLU A C 1
ATOM 2767 O O . GLU A 1 328 ? 10.899 10.419 -25.558 1.00 91.69 328 GLU A O 1
ATOM 2772 N N . CYS A 1 329 ? 12.992 9.606 -25.633 1.00 92.81 329 CYS A N 1
ATOM 2773 C CA . CYS A 1 329 ? 12.624 8.420 -26.407 1.00 92.81 329 CYS A CA 1
ATOM 2774 C C . CYS A 1 329 ? 11.697 7.491 -25.611 1.00 92.81 329 CYS A C 1
ATOM 2776 O O . CYS A 1 329 ? 10.632 7.127 -26.099 1.00 92.81 329 CYS A O 1
ATOM 2778 N N . ILE A 1 330 ? 12.066 7.128 -24.379 1.00 91.56 330 ILE A N 1
ATOM 2779 C CA . ILE A 1 330 ? 11.262 6.259 -23.505 1.00 91.56 330 ILE A CA 1
ATOM 2780 C C . ILE A 1 330 ? 9.889 6.874 -23.248 1.00 91.56 330 ILE A C 1
ATOM 2782 O O . ILE A 1 330 ? 8.881 6.170 -23.277 1.00 91.56 330 ILE A O 1
ATOM 2786 N N . LYS A 1 331 ? 9.826 8.188 -23.029 1.00 90.75 331 LYS A N 1
ATOM 2787 C CA . LYS A 1 331 ? 8.569 8.923 -22.892 1.00 90.75 331 LYS A CA 1
ATOM 2788 C C . LYS A 1 331 ? 7.704 8.772 -24.145 1.00 90.75 331 LYS A C 1
ATOM 2790 O O . LYS A 1 331 ? 6.550 8.374 -24.031 1.00 90.75 331 LYS A O 1
ATOM 2795 N N . MET A 1 332 ? 8.270 9.004 -25.330 1.00 93.44 332 MET A N 1
ATOM 2796 C CA . MET A 1 332 ? 7.569 8.815 -26.603 1.00 93.44 332 MET A CA 1
ATOM 2797 C C . MET A 1 332 ? 7.068 7.371 -26.767 1.00 93.44 332 MET A C 1
ATOM 2799 O O . MET A 1 332 ? 5.888 7.165 -27.036 1.00 93.44 332 MET A O 1
ATOM 2803 N N . PHE A 1 333 ? 7.918 6.365 -26.543 1.00 92.00 333 PHE A N 1
ATOM 2804 C CA . PHE A 1 333 ? 7.535 4.952 -26.640 1.00 92.00 333 PHE A CA 1
ATOM 2805 C C . PHE A 1 333 ? 6.519 4.518 -25.576 1.00 92.00 333 PHE A C 1
ATOM 2807 O O . PHE A 1 333 ? 5.765 3.582 -25.818 1.00 92.00 333 PHE A O 1
ATOM 2814 N N . ASN A 1 334 ? 6.444 5.176 -24.419 1.00 87.88 334 ASN A N 1
ATOM 2815 C CA . ASN A 1 334 ? 5.406 4.916 -23.421 1.00 87.88 334 ASN A CA 1
ATOM 2816 C C . ASN A 1 334 ? 4.068 5.568 -23.788 1.00 87.88 334 ASN A C 1
ATOM 2818 O O . ASN A 1 334 ? 3.025 4.937 -23.647 1.00 87.88 334 ASN A O 1
ATOM 2822 N N . GLU A 1 335 ? 4.097 6.807 -24.278 1.00 87.50 335 GLU A N 1
ATOM 2823 C CA . GLU A 1 335 ? 2.899 7.605 -24.561 1.00 87.50 335 GLU A CA 1
ATOM 2824 C C . GLU A 1 335 ? 2.242 7.284 -25.913 1.00 87.50 335 GLU A C 1
ATOM 2826 O O . GLU A 1 335 ? 1.057 7.568 -26.087 1.00 87.50 335 GLU A O 1
ATOM 2831 N N . CYS A 1 336 ? 2.964 6.684 -26.869 1.00 81.31 336 CYS A N 1
ATOM 2832 C CA . CYS A 1 336 ? 2.389 6.327 -28.167 1.00 81.31 336 CYS A CA 1
ATOM 2833 C C . CYS A 1 336 ? 1.343 5.214 -28.008 1.00 81.31 336 CYS A C 1
ATOM 2835 O O . CYS A 1 336 ? 1.694 4.050 -27.875 1.00 81.31 336 CYS A O 1
ATOM 2837 N N . ASN A 1 337 ? 0.054 5.524 -28.017 1.00 78.62 337 ASN A N 1
ATOM 2838 C CA . ASN A 1 337 ? -1.005 4.519 -28.157 1.00 78.62 337 ASN A CA 1
ATOM 2839 C C . ASN A 1 337 ? -1.080 4.003 -29.613 1.00 78.62 337 ASN A C 1
ATOM 2841 O O . ASN A 1 337 ? -0.248 4.375 -30.443 1.00 78.62 337 ASN A O 1
ATOM 2845 N N . ASP A 1 338 ? -2.058 3.150 -29.932 1.00 76.69 338 ASP A N 1
ATOM 2846 C CA . ASP A 1 338 ? -2.220 2.594 -31.287 1.00 76.69 338 ASP A CA 1
ATOM 2847 C C . ASP A 1 338 ? -2.310 3.694 -32.365 1.00 76.69 338 ASP A C 1
ATOM 2849 O O . ASP A 1 338 ? -1.697 3.569 -33.425 1.00 76.69 338 ASP A O 1
ATOM 2853 N N . ASP A 1 339 ? -2.972 4.817 -32.061 1.00 79.56 339 ASP A N 1
ATOM 2854 C CA . ASP A 1 339 ? -3.127 5.958 -32.977 1.00 79.56 339 ASP A CA 1
ATOM 2855 C C . ASP A 1 339 ? -1.808 6.714 -33.228 1.00 79.56 339 ASP A C 1
ATOM 2857 O O . ASP A 1 339 ? -1.597 7.287 -34.298 1.00 79.56 339 ASP A O 1
ATOM 2861 N N . LEU A 1 340 ? -0.893 6.701 -32.255 1.00 88.25 340 LEU A N 1
ATOM 2862 C CA . LEU A 1 340 ? 0.399 7.390 -32.312 1.00 88.25 340 LEU A CA 1
ATOM 2863 C C . LEU A 1 340 ? 1.571 6.454 -32.634 1.00 88.25 340 LEU A C 1
ATOM 2865 O O . LEU A 1 340 ? 2.715 6.905 -32.700 1.00 88.25 340 LEU A O 1
ATOM 2869 N N . TYR A 1 341 ? 1.319 5.169 -32.901 1.00 90.25 341 TYR A N 1
ATOM 2870 C CA . TYR A 1 341 ? 2.361 4.184 -33.221 1.00 90.25 341 TYR A CA 1
ATOM 2871 C C . TYR A 1 341 ? 3.220 4.579 -34.437 1.00 90.25 341 TYR A C 1
ATOM 2873 O O . TYR A 1 341 ? 4.398 4.222 -34.540 1.00 90.25 341 TYR A O 1
ATOM 2881 N N . ILE A 1 342 ? 2.665 5.390 -35.341 1.00 89.81 342 ILE A N 1
ATOM 2882 C CA . ILE A 1 342 ? 3.391 5.970 -36.474 1.00 89.81 342 ILE A CA 1
ATOM 2883 C C . ILE A 1 342 ? 4.591 6.837 -36.039 1.00 89.81 342 ILE A C 1
ATOM 2885 O O . ILE A 1 342 ? 5.590 6.888 -36.754 1.00 89.81 342 ILE A O 1
ATOM 2889 N N . LEU A 1 343 ? 4.563 7.455 -34.851 1.00 92.69 343 LEU A N 1
ATOM 2890 C CA . LEU A 1 343 ? 5.705 8.199 -34.306 1.00 92.69 343 LEU A CA 1
ATOM 2891 C C . LEU A 1 343 ? 6.863 7.260 -33.955 1.00 92.69 343 LEU A C 1
ATOM 2893 O O . LEU A 1 343 ? 8.006 7.542 -34.316 1.00 92.69 343 LEU A O 1
ATOM 2897 N N . CYS A 1 344 ? 6.575 6.104 -33.349 1.00 94.00 344 CYS A N 1
ATOM 2898 C CA . CYS A 1 344 ? 7.575 5.056 -33.136 1.00 94.00 344 CYS A CA 1
ATOM 2899 C C . CYS A 1 344 ? 8.175 4.594 -34.473 1.00 94.00 344 CYS A C 1
ATOM 2901 O O . CYS A 1 344 ? 9.394 4.500 -34.605 1.00 94.00 344 CYS A O 1
ATOM 2903 N N . CYS A 1 345 ? 7.334 4.380 -35.489 1.00 92.50 345 CYS A N 1
ATOM 2904 C CA . CYS A 1 345 ? 7.764 3.992 -36.836 1.00 92.50 345 CYS A CA 1
ATOM 2905 C C . CYS A 1 345 ? 8.691 5.037 -37.481 1.00 92.50 345 CYS A C 1
ATOM 2907 O O . CYS A 1 345 ? 9.756 4.696 -38.002 1.00 92.50 345 CYS A O 1
ATOM 2909 N N . ASN A 1 346 ? 8.315 6.316 -37.421 1.00 92.25 346 ASN A N 1
ATOM 2910 C CA . ASN A 1 346 ? 9.117 7.424 -37.936 1.00 92.25 346 ASN A CA 1
ATOM 2911 C C . ASN A 1 346 ? 10.448 7.554 -37.193 1.00 92.25 346 ASN A C 1
ATOM 2913 O O . ASN A 1 346 ? 11.478 7.797 -37.816 1.00 92.25 346 ASN A O 1
ATOM 2917 N N . PHE A 1 347 ? 10.456 7.348 -35.877 1.00 95.31 347 PHE A N 1
ATOM 2918 C CA . PHE A 1 347 ? 11.686 7.360 -35.095 1.00 95.31 347 PHE A CA 1
ATOM 2919 C C . PHE A 1 347 ? 12.626 6.208 -35.470 1.00 95.31 347 PHE A C 1
ATOM 2921 O O . PHE A 1 347 ? 13.815 6.439 -35.685 1.00 95.31 347 PHE A O 1
ATOM 2928 N N . MET A 1 348 ? 12.103 4.989 -35.639 1.00 95.25 348 MET A N 1
ATOM 2929 C CA . MET A 1 348 ? 12.903 3.847 -36.099 1.00 95.25 348 MET A CA 1
ATOM 2930 C C . MET A 1 348 ? 13.496 4.083 -37.495 1.00 95.25 348 MET A C 1
ATOM 2932 O O . MET A 1 348 ? 14.659 3.760 -37.737 1.00 95.25 348 MET A O 1
ATOM 2936 N N . LYS A 1 349 ? 12.742 4.724 -38.398 1.00 91.62 349 LYS A N 1
ATOM 2937 C CA . LYS A 1 349 ? 13.248 5.176 -39.704 1.00 91.62 349 LYS A CA 1
ATOM 2938 C C . LYS A 1 349 ? 14.374 6.200 -39.571 1.00 91.62 349 LYS A C 1
ATOM 2940 O O . LYS A 1 349 ? 15.379 6.101 -40.272 1.00 91.62 349 LYS A O 1
ATOM 2945 N N . SER A 1 350 ? 14.244 7.154 -38.654 1.00 92.88 350 SER A N 1
ATOM 2946 C CA . SER A 1 350 ? 15.299 8.129 -38.365 1.00 92.88 350 SER A CA 1
ATOM 2947 C C . SER A 1 350 ? 16.567 7.477 -37.816 1.00 92.88 350 SER A C 1
ATOM 2949 O O . SER A 1 350 ? 17.662 7.833 -38.251 1.00 92.88 350 SER A O 1
ATOM 2951 N N . LEU A 1 351 ? 16.436 6.488 -36.924 1.00 94.44 351 LEU A N 1
ATOM 2952 C CA . LEU A 1 351 ? 17.570 5.706 -36.422 1.00 94.44 351 LEU A CA 1
ATOM 2953 C C . LEU A 1 351 ? 18.267 4.940 -37.548 1.00 94.44 351 LEU A C 1
ATOM 2955 O O . LEU A 1 351 ? 19.491 4.996 -37.656 1.00 94.44 351 LEU A O 1
ATOM 2959 N N . ALA A 1 352 ? 17.501 4.289 -38.426 1.00 92.00 352 ALA A N 1
ATOM 2960 C CA . ALA A 1 352 ? 18.035 3.569 -39.578 1.00 92.00 352 ALA A CA 1
ATOM 2961 C C . ALA A 1 352 ? 18.832 4.479 -40.534 1.00 92.00 352 ALA A C 1
ATOM 2963 O O . ALA A 1 352 ? 19.849 4.070 -41.079 1.00 92.00 352 ALA A O 1
ATOM 2964 N N . LEU A 1 353 ? 18.445 5.747 -40.697 1.00 88.12 353 LEU A N 1
ATOM 2965 C CA . LEU A 1 353 ? 19.205 6.713 -41.507 1.00 88.12 353 LEU A CA 1
ATOM 2966 C C . LEU A 1 353 ? 20.482 7.244 -40.838 1.00 88.12 353 LEU A C 1
ATOM 2968 O O . LEU A 1 353 ? 21.314 7.882 -41.498 1.00 88.12 353 LEU A O 1
ATOM 2972 N N . CYS A 1 354 ? 20.624 7.029 -39.533 1.00 90.81 354 CYS A N 1
ATOM 2973 C CA . CYS A 1 354 ? 21.776 7.462 -38.748 1.00 90.81 354 CYS A CA 1
ATOM 2974 C C . CYS A 1 354 ? 22.703 6.308 -38.344 1.00 90.81 354 CYS A C 1
ATOM 2976 O O . CYS A 1 354 ? 23.823 6.573 -37.921 1.00 90.81 354 CYS A O 1
ATOM 2978 N N . SER A 1 355 ? 22.277 5.048 -38.465 1.00 92.88 355 SER A N 1
ATOM 2979 C CA . SER A 1 355 ? 23.067 3.886 -38.058 1.00 92.88 355 SER A CA 1
ATOM 2980 C C . SER A 1 355 ? 22.825 2.688 -38.967 1.00 92.88 355 SER A C 1
ATOM 2982 O O . SER A 1 355 ? 21.697 2.224 -39.133 1.00 92.88 355 SER A O 1
ATOM 2984 N N . ASN A 1 356 ? 23.920 2.132 -39.490 1.00 90.88 356 ASN A N 1
ATOM 2985 C CA . ASN A 1 356 ? 23.889 0.928 -40.318 1.00 90.88 356 ASN A CA 1
ATOM 2986 C C . ASN A 1 356 ? 23.352 -0.288 -39.551 1.00 90.88 356 ASN A C 1
ATOM 2988 O O . ASN A 1 356 ? 22.698 -1.138 -40.147 1.00 90.88 356 ASN A O 1
ATOM 2992 N N . ASP A 1 357 ? 23.610 -0.376 -38.241 1.00 93.81 357 ASP A N 1
ATOM 2993 C CA . ASP A 1 357 ? 23.104 -1.480 -37.423 1.00 93.81 357 ASP A CA 1
ATOM 2994 C C . ASP A 1 357 ? 21.567 -1.446 -37.356 1.00 93.81 357 ASP A C 1
ATOM 2996 O O . ASP A 1 357 ? 20.923 -2.470 -37.576 1.00 93.81 357 ASP A O 1
ATOM 3000 N N . PHE A 1 358 ? 20.972 -0.264 -37.157 1.00 93.50 358 PHE A N 1
ATOM 3001 C CA . PHE A 1 358 ? 19.515 -0.096 -37.202 1.00 93.50 358 PHE A CA 1
ATOM 3002 C C . PHE A 1 358 ? 18.953 -0.287 -38.614 1.00 93.50 358 PHE A C 1
ATOM 3004 O O . PHE A 1 358 ? 17.910 -0.915 -38.772 1.00 93.50 358 PHE A O 1
ATOM 3011 N N . TYR A 1 359 ? 19.645 0.207 -39.645 1.00 91.00 359 TYR A N 1
ATOM 3012 C CA . TYR A 1 359 ? 19.224 0.046 -41.038 1.00 91.00 359 TYR A CA 1
ATOM 3013 C C . TYR A 1 359 ? 19.111 -1.419 -41.455 1.00 91.00 359 TYR A C 1
ATOM 3015 O O . TYR A 1 359 ? 18.101 -1.825 -42.021 1.00 91.00 359 TYR A O 1
ATOM 3023 N N . ASN A 1 360 ? 20.123 -2.225 -41.137 1.00 90.31 360 ASN A N 1
ATOM 3024 C CA . ASN A 1 360 ? 20.171 -3.632 -41.530 1.00 90.31 360 ASN A CA 1
ATOM 3025 C C . ASN A 1 360 ? 19.142 -4.506 -40.795 1.00 90.31 360 ASN A C 1
ATOM 3027 O O . ASN A 1 360 ? 18.931 -5.648 -41.193 1.00 90.31 360 ASN A O 1
ATOM 3031 N N . ASN A 1 361 ? 18.531 -3.994 -39.722 1.00 91.12 361 ASN A N 1
ATOM 3032 C CA . ASN A 1 361 ? 17.586 -4.724 -38.876 1.00 91.12 361 ASN A CA 1
ATOM 3033 C C . ASN A 1 361 ? 16.187 -4.087 -38.853 1.00 91.12 361 ASN A C 1
ATOM 3035 O O . ASN A 1 361 ? 15.353 -4.458 -38.025 1.00 91.12 361 ASN A O 1
ATOM 3039 N N . ILE A 1 362 ? 15.909 -3.125 -39.740 1.00 89.75 362 ILE A N 1
ATOM 3040 C CA . ILE A 1 362 ? 14.573 -2.543 -39.848 1.00 89.75 362 ILE A CA 1
ATOM 3041 C C . ILE A 1 362 ? 13.608 -3.566 -40.479 1.00 89.75 362 ILE A C 1
ATOM 3043 O O . ILE A 1 362 ? 13.976 -4.224 -41.452 1.00 89.75 362 ILE A O 1
ATOM 3047 N N . PRO A 1 363 ? 12.368 -3.714 -39.978 1.00 88.12 363 PRO A N 1
ATOM 3048 C CA . PRO A 1 363 ? 11.400 -4.608 -40.606 1.00 88.12 363 PRO A CA 1
ATOM 3049 C C . PRO A 1 363 ? 11.059 -4.185 -42.044 1.00 88.12 363 PRO A C 1
ATOM 3051 O O . PRO A 1 363 ? 10.811 -3.004 -42.301 1.00 88.12 363 PRO A O 1
ATOM 3054 N N . ASP A 1 364 ? 10.946 -5.150 -42.962 1.00 84.00 364 ASP A N 1
ATOM 3055 C CA . ASP A 1 364 ? 10.642 -4.897 -44.384 1.00 84.00 364 ASP A CA 1
ATOM 3056 C C . ASP A 1 364 ? 9.347 -4.095 -44.588 1.00 84.00 364 ASP A C 1
ATOM 3058 O O . ASP A 1 364 ? 9.264 -3.202 -45.438 1.00 84.00 364 ASP A O 1
ATOM 3062 N N . TRP A 1 365 ? 8.328 -4.380 -43.769 1.00 87.38 365 TRP A N 1
ATOM 3063 C CA . TRP A 1 365 ? 7.053 -3.663 -43.808 1.00 87.38 365 TRP A CA 1
ATOM 3064 C C . TRP A 1 365 ? 7.221 -2.179 -43.463 1.00 87.38 365 TRP A C 1
ATOM 3066 O O . TRP A 1 365 ? 6.524 -1.334 -44.016 1.00 87.38 365 TRP A O 1
ATOM 3076 N N . LEU A 1 366 ? 8.170 -1.840 -42.585 1.00 87.31 366 LEU A N 1
ATOM 3077 C CA . LEU A 1 366 ? 8.443 -0.459 -42.207 1.00 87.31 366 LEU A CA 1
ATOM 3078 C C . LEU A 1 366 ? 9.289 0.237 -43.278 1.00 87.31 366 LEU A C 1
ATOM 3080 O O . LEU A 1 366 ? 9.027 1.394 -43.603 1.00 87.31 366 LEU A O 1
ATOM 3084 N N . ALA A 1 367 ? 10.264 -0.463 -43.862 1.00 79.19 367 ALA A N 1
ATOM 3085 C CA . ALA A 1 367 ? 11.114 0.069 -44.929 1.00 79.19 367 ALA A CA 1
ATOM 3086 C C . ALA A 1 367 ? 10.328 0.457 -46.195 1.00 79.19 367 ALA A C 1
ATOM 3088 O O . ALA A 1 367 ? 10.735 1.363 -46.921 1.00 79.19 367 ALA A O 1
ATOM 3089 N N . THR A 1 368 ? 9.210 -0.221 -46.450 1.00 73.12 368 THR A N 1
ATOM 3090 C CA . THR A 1 368 ? 8.344 -0.004 -47.620 1.00 73.12 368 THR A CA 1
ATOM 3091 C C . THR A 1 368 ? 7.199 0.972 -47.363 1.00 73.12 368 THR A C 1
ATOM 3093 O O . THR A 1 368 ? 6.617 1.485 -48.315 1.00 73.12 368 THR A O 1
ATOM 3096 N N . TYR A 1 369 ? 6.887 1.263 -46.098 1.00 74.25 369 TYR A N 1
ATOM 3097 C CA . TYR A 1 369 ? 5.814 2.183 -45.736 1.00 74.25 369 TYR A CA 1
ATOM 3098 C C . TYR A 1 369 ? 6.160 3.625 -46.134 1.00 74.25 369 TYR A C 1
ATOM 3100 O O . TYR A 1 369 ? 7.268 4.095 -45.854 1.00 74.25 369 TYR A O 1
ATOM 3108 N N . GLU A 1 370 ? 5.215 4.345 -46.740 1.00 67.44 370 GLU A N 1
ATOM 3109 C CA . GLU A 1 370 ? 5.422 5.735 -47.156 1.00 67.44 370 GLU A CA 1
ATOM 3110 C C . GLU A 1 370 ? 5.583 6.662 -45.943 1.00 67.44 370 GLU A C 1
ATOM 3112 O O . GLU A 1 370 ? 4.849 6.571 -44.959 1.00 67.44 370 GLU A O 1
ATOM 3117 N N . THR A 1 371 ? 6.562 7.563 -45.997 1.00 72.94 371 THR A N 1
ATOM 3118 C CA . THR A 1 371 ? 6.781 8.567 -44.948 1.00 72.94 371 THR A CA 1
ATOM 3119 C C . THR A 1 371 ? 6.796 9.939 -45.582 1.00 72.94 371 THR A C 1
ATOM 3121 O O . THR A 1 371 ? 7.613 10.221 -46.453 1.00 72.94 371 THR A O 1
ATOM 3124 N N . THR A 1 372 ? 5.901 10.807 -45.120 1.00 68.50 372 THR A N 1
ATOM 3125 C CA . THR A 1 372 ? 5.891 12.211 -45.521 1.00 68.50 372 THR A CA 1
ATOM 3126 C C . THR A 1 372 ? 7.141 12.909 -44.989 1.00 68.50 372 THR A C 1
ATOM 3128 O O . THR A 1 372 ? 7.411 12.834 -43.794 1.00 68.50 372 THR A O 1
ATOM 3131 N N . SER A 1 373 ? 7.884 13.592 -45.857 1.00 67.44 373 SER A N 1
ATOM 3132 C CA . SER A 1 373 ? 9.076 14.381 -45.520 1.00 67.44 373 SER A CA 1
ATOM 3133 C C . SER A 1 373 ? 8.941 15.774 -46.133 1.00 67.44 373 SER A C 1
ATOM 3135 O O . SER A 1 373 ? 8.439 15.914 -47.247 1.00 67.44 373 SER A O 1
ATOM 3137 N N . TYR A 1 374 ? 9.388 16.812 -45.423 1.00 59.81 374 TYR A N 1
ATOM 3138 C CA . TYR A 1 374 ? 9.450 18.177 -45.955 1.00 59.81 374 TYR A CA 1
ATOM 3139 C C . TYR A 1 374 ? 10.647 18.355 -46.901 1.00 59.81 374 TYR A C 1
ATOM 3141 O O . TYR A 1 374 ? 10.581 19.101 -47.875 1.00 59.81 374 TYR A O 1
ATOM 3149 N N . ILE A 1 375 ? 11.753 17.657 -46.625 1.00 55.75 375 ILE A N 1
ATOM 3150 C CA . ILE A 1 375 ? 13.018 17.781 -47.368 1.00 55.75 375 ILE A CA 1
ATOM 3151 C C . ILE A 1 375 ? 12.972 17.022 -48.700 1.00 55.75 375 ILE A C 1
ATOM 3153 O O . ILE A 1 375 ? 13.708 17.348 -49.633 1.00 55.75 375 ILE A O 1
ATOM 3157 N N . SER A 1 376 ? 12.099 16.024 -48.819 1.00 51.94 376 SER A N 1
ATOM 3158 C CA . SER A 1 376 ? 11.970 15.235 -50.036 1.00 51.94 376 SER A CA 1
ATOM 3159 C C . SER A 1 376 ? 10.502 15.082 -50.421 1.00 51.94 376 SER A C 1
ATOM 3161 O O . SER A 1 376 ? 9.734 14.426 -49.731 1.00 51.94 376 SER A O 1
ATOM 3163 N N . ASN A 1 377 ? 10.120 15.620 -51.583 1.00 48.69 377 ASN A N 1
ATOM 3164 C CA . ASN A 1 377 ? 8.848 15.314 -52.260 1.00 48.69 377 ASN A CA 1
ATOM 3165 C C . ASN A 1 377 ? 8.768 13.831 -52.723 1.00 48.69 377 ASN A C 1
ATOM 3167 O O . ASN A 1 377 ? 8.089 13.516 -53.698 1.00 48.69 377 ASN A O 1
ATOM 3171 N N . LEU A 1 378 ? 9.518 12.923 -52.088 1.00 50.59 378 LEU A N 1
ATOM 3172 C CA . LEU A 1 378 ? 9.617 11.501 -52.400 1.00 50.59 378 LEU A CA 1
ATOM 3173 C C . LEU A 1 378 ? 8.797 10.720 -51.371 1.00 50.59 378 LEU A C 1
ATOM 3175 O O . LEU A 1 378 ? 9.055 10.814 -50.175 1.00 50.59 378 LEU A O 1
ATOM 3179 N N . SER A 1 379 ? 7.833 9.925 -51.838 1.00 51.50 379 SER A N 1
ATOM 3180 C CA . SER A 1 379 ? 6.910 9.194 -50.962 1.00 51.50 379 SER A CA 1
ATOM 3181 C C . SER A 1 379 ? 7.508 7.921 -50.344 1.00 51.50 379 SER A C 1
ATOM 3183 O O . SER A 1 379 ? 7.021 7.460 -49.316 1.00 51.50 379 SER A O 1
ATOM 3185 N N . ASN A 1 380 ? 8.603 7.380 -50.897 1.00 57.75 380 ASN A N 1
ATOM 3186 C CA . ASN A 1 380 ? 9.164 6.091 -50.476 1.00 57.75 380 ASN A CA 1
ATOM 3187 C C . ASN A 1 380 ? 10.481 6.222 -49.700 1.00 57.75 380 ASN A C 1
ATOM 3189 O O . ASN A 1 380 ? 11.466 6.761 -50.209 1.00 57.75 380 ASN A O 1
ATOM 3193 N N . PHE A 1 381 ? 10.558 5.614 -48.514 1.00 59.34 381 PHE A N 1
ATOM 3194 C CA . PHE A 1 381 ? 11.754 5.612 -47.659 1.00 59.34 381 PHE A CA 1
ATOM 3195 C C . PHE A 1 381 ? 13.013 5.100 -48.392 1.00 59.34 381 PHE A C 1
ATOM 3197 O O . PHE A 1 381 ? 14.059 5.744 -48.350 1.00 59.34 381 PHE A O 1
ATOM 3204 N N . THR A 1 382 ? 12.909 4.033 -49.192 1.00 58.19 382 THR A N 1
ATOM 3205 C CA . THR A 1 382 ? 14.014 3.512 -50.028 1.00 58.19 382 THR A CA 1
ATOM 3206 C C . THR A 1 382 ? 14.527 4.529 -51.061 1.00 58.19 382 THR A C 1
ATOM 3208 O O . THR A 1 382 ? 15.717 4.563 -51.389 1.00 58.19 382 THR A O 1
ATOM 3211 N N . SER A 1 383 ? 13.644 5.396 -51.566 1.00 58.22 383 SER A N 1
ATOM 3212 C CA . SER A 1 383 ? 14.004 6.452 -52.518 1.00 58.22 383 SER A CA 1
ATOM 3213 C C . SER A 1 383 ? 14.703 7.635 -51.834 1.00 58.22 383 SER A C 1
ATOM 3215 O O . SER A 1 383 ? 15.658 8.180 -52.389 1.00 58.22 383 SER A O 1
ATOM 3217 N N . ILE A 1 384 ? 14.328 7.947 -50.586 1.00 61.88 384 ILE A N 1
ATOM 3218 C CA . ILE A 1 384 ? 15.027 8.918 -49.729 1.00 61.88 384 ILE A CA 1
ATOM 3219 C C . ILE A 1 384 ? 16.455 8.435 -49.444 1.00 61.88 384 ILE A C 1
ATOM 3221 O O . ILE A 1 384 ? 17.408 9.201 -49.592 1.00 61.88 384 ILE A O 1
ATOM 3225 N N . ILE A 1 385 ? 16.628 7.147 -49.127 1.00 60.00 385 ILE A N 1
ATOM 3226 C CA . ILE A 1 385 ? 17.954 6.538 -48.930 1.00 60.00 385 ILE A CA 1
ATOM 3227 C C . ILE A 1 385 ? 18.809 6.636 -50.189 1.00 60.00 385 ILE A C 1
ATOM 3229 O O . ILE A 1 385 ? 19.953 7.081 -50.125 1.00 60.00 385 ILE A O 1
ATOM 3233 N N . SER A 1 386 ? 18.244 6.293 -51.345 1.00 55.97 386 SER A N 1
ATOM 3234 C CA . SER A 1 386 ? 18.952 6.368 -52.627 1.00 55.97 386 SER A CA 1
ATOM 3235 C C . SER A 1 386 ? 19.393 7.803 -52.958 1.00 55.97 386 SER A C 1
ATOM 3237 O O . SER A 1 386 ? 20.502 8.016 -53.448 1.00 55.97 386 SER A O 1
ATOM 3239 N N . SER A 1 387 ? 18.569 8.806 -52.630 1.00 56.22 387 SER A N 1
ATOM 3240 C CA . SER A 1 387 ? 18.913 10.223 -52.797 1.00 56.22 387 SER A CA 1
ATOM 3241 C C . SER A 1 387 ? 19.996 10.699 -51.820 1.00 56.22 387 SER A C 1
ATOM 3243 O O . SER A 1 387 ? 20.858 11.488 -52.205 1.00 56.22 387 SER A O 1
ATOM 3245 N N . LEU A 1 388 ? 19.975 10.239 -50.566 1.00 57.09 388 LEU A N 1
ATOM 3246 C CA . LEU A 1 388 ? 20.969 10.614 -49.552 1.00 57.09 388 LEU A CA 1
ATOM 3247 C C . LEU A 1 388 ? 22.332 9.952 -49.803 1.00 57.09 388 LEU A C 1
ATOM 3249 O O . LEU A 1 388 ? 23.365 10.597 -49.627 1.00 57.09 388 LEU A O 1
ATOM 3253 N N . ILE A 1 389 ? 22.346 8.698 -50.265 1.00 53.22 389 ILE A N 1
ATOM 3254 C CA . ILE A 1 389 ? 23.573 7.982 -50.645 1.00 53.22 389 ILE A CA 1
ATOM 3255 C C . ILE A 1 389 ? 24.209 8.618 -51.892 1.00 53.22 389 ILE A C 1
ATOM 3257 O O . ILE A 1 389 ? 25.424 8.809 -51.919 1.00 53.22 389 ILE A O 1
ATOM 3261 N N . ASN A 1 390 ? 23.411 9.020 -52.890 1.00 43.28 390 ASN A N 1
ATOM 3262 C CA . ASN A 1 390 ? 23.931 9.679 -54.094 1.00 43.28 390 ASN A CA 1
ATOM 3263 C C . ASN A 1 390 ? 24.500 11.082 -53.823 1.00 43.28 390 ASN A C 1
ATOM 3265 O O . ASN A 1 390 ? 25.504 11.455 -54.430 1.00 43.28 390 ASN A O 1
ATOM 3269 N N . ASN A 1 391 ? 23.929 11.840 -52.882 1.00 42.72 391 ASN A N 1
ATOM 3270 C CA . ASN A 1 391 ? 24.425 13.179 -52.543 1.00 42.72 391 ASN A CA 1
ATOM 3271 C C . ASN A 1 391 ? 25.753 13.172 -51.766 1.00 42.72 391 ASN A C 1
ATOM 3273 O O . ASN A 1 391 ? 26.514 14.130 -51.869 1.00 42.72 391 ASN A O 1
ATOM 3277 N N . ASN A 1 392 ? 26.094 12.091 -51.056 1.00 39.72 392 ASN A N 1
ATOM 3278 C CA . ASN A 1 392 ? 27.394 11.973 -50.378 1.00 39.72 392 ASN A CA 1
ATOM 3279 C C . ASN A 1 392 ? 28.575 11.712 -51.339 1.00 39.72 392 ASN A C 1
ATOM 3281 O O . ASN A 1 392 ? 29.725 11.827 -50.922 1.00 39.72 392 ASN A O 1
ATOM 3285 N N . ASN A 1 393 ? 28.315 11.405 -52.618 1.00 35.22 393 ASN A N 1
ATOM 3286 C CA . ASN A 1 393 ? 29.352 11.207 -53.642 1.00 35.22 393 ASN A CA 1
ATOM 3287 C C . ASN A 1 393 ? 29.651 12.461 -54.487 1.00 35.22 393 ASN A C 1
ATOM 3289 O O . ASN A 1 393 ? 30.559 12.425 -55.316 1.00 35.22 393 ASN A O 1
ATOM 3293 N N . ILE A 1 394 ? 28.948 13.581 -54.275 1.00 34.91 394 ILE A N 1
ATOM 3294 C CA . ILE A 1 394 ? 29.179 14.841 -54.998 1.00 34.91 394 ILE A CA 1
ATOM 3295 C C . ILE A 1 394 ? 29.730 15.886 -54.022 1.00 34.91 394 ILE A C 1
ATOM 3297 O O . ILE A 1 394 ? 29.053 16.822 -53.604 1.00 34.91 394 ILE A O 1
ATOM 3301 N N . ASN A 1 395 ? 31.007 15.740 -53.672 1.00 36.72 395 ASN A N 1
ATOM 3302 C CA . ASN A 1 395 ? 31.799 16.901 -53.280 1.00 36.72 395 ASN A CA 1
ATOM 3303 C C . ASN A 1 395 ? 32.006 17.758 -54.541 1.00 36.72 395 ASN A C 1
ATOM 3305 O O . ASN A 1 395 ? 32.557 17.261 -55.520 1.00 36.72 395 ASN A O 1
ATOM 3309 N N . ASN A 1 396 ? 31.592 19.028 -54.482 1.00 37.75 396 ASN A N 1
ATOM 3310 C CA . ASN A 1 396 ? 31.589 20.064 -55.533 1.00 37.75 396 ASN A CA 1
ATOM 3311 C C . ASN A 1 396 ? 30.348 20.136 -56.432 1.00 37.75 396 ASN A C 1
ATOM 3313 O O . ASN A 1 396 ? 30.409 19.764 -57.601 1.00 37.75 396 ASN A O 1
ATOM 3317 N N . ILE A 1 397 ? 29.295 20.811 -55.959 1.00 30.30 397 ILE A N 1
ATOM 3318 C CA . ILE A 1 397 ? 28.519 21.708 -56.828 1.00 30.30 397 ILE A CA 1
ATOM 3319 C C . ILE A 1 397 ? 28.293 23.033 -56.089 1.00 30.30 397 ILE A C 1
ATOM 3321 O O . ILE A 1 397 ? 27.632 23.085 -55.055 1.00 30.30 397 ILE A O 1
ATOM 3325 N N . ASN A 1 398 ? 28.868 24.101 -56.649 1.00 33.97 398 ASN A N 1
ATOM 3326 C CA . ASN A 1 398 ? 28.518 25.491 -56.366 1.00 33.97 398 ASN A CA 1
ATOM 3327 C C . ASN A 1 398 ? 27.005 25.678 -56.538 1.00 33.97 398 ASN A C 1
ATOM 3329 O O . ASN A 1 398 ? 26.503 25.602 -57.660 1.00 33.97 398 ASN A O 1
ATOM 3333 N N . ILE A 1 399 ? 26.293 25.973 -55.454 1.00 30.77 399 ILE A N 1
ATOM 3334 C CA . ILE A 1 399 ? 24.945 26.535 -55.543 1.00 30.77 399 ILE A CA 1
ATOM 3335 C C . ILE A 1 399 ? 25.112 28.054 -55.704 1.00 30.77 399 ILE A C 1
ATOM 3337 O O . ILE A 1 399 ? 25.792 28.669 -54.879 1.00 30.77 399 ILE A O 1
ATOM 3341 N N . PRO A 1 400 ? 24.551 28.676 -56.759 1.00 25.80 400 PRO A N 1
ATOM 3342 C CA . PRO A 1 400 ? 24.643 30.112 -56.945 1.00 25.80 400 PRO A CA 1
ATOM 3343 C C . PRO A 1 400 ? 23.846 30.819 -55.850 1.00 25.80 400 PRO A C 1
ATOM 3345 O O . PRO A 1 400 ? 22.670 30.541 -55.614 1.00 25.80 400 PRO A O 1
ATOM 3348 N N . SER A 1 401 ? 24.516 31.755 -55.193 1.00 36.53 401 SER A N 1
ATOM 3349 C CA . SER A 1 401 ? 23.928 32.782 -54.351 1.00 36.53 401 SER A CA 1
ATOM 3350 C C . SER A 1 401 ? 22.852 33.535 -55.132 1.00 36.53 401 SER A C 1
ATOM 3352 O O . SER A 1 401 ? 23.174 34.247 -56.078 1.00 36.53 401 SER A O 1
ATOM 3354 N N . ASN A 1 402 ? 21.581 33.360 -54.753 1.00 27.86 402 ASN A N 1
ATOM 3355 C CA . ASN A 1 402 ? 20.617 34.453 -54.582 1.00 27.86 402 ASN A CA 1
ATOM 3356 C C . ASN A 1 402 ? 19.266 33.957 -54.028 1.00 27.86 402 ASN A C 1
ATOM 3358 O O . ASN A 1 402 ? 18.607 33.103 -54.612 1.00 27.86 402 ASN A O 1
ATOM 3362 N N . ASN A 1 403 ? 18.862 34.599 -52.926 1.00 32.41 403 ASN A N 1
ATOM 3363 C CA . ASN A 1 403 ? 17.524 34.685 -52.329 1.00 32.41 403 ASN A CA 1
ATOM 3364 C C . ASN A 1 403 ? 16.843 33.408 -51.811 1.00 32.41 403 ASN A C 1
ATOM 3366 O O . ASN A 1 403 ? 15.815 32.982 -52.325 1.00 32.41 403 ASN A O 1
ATOM 3370 N N . LEU A 1 404 ? 17.320 32.937 -50.656 1.00 26.45 404 LEU A N 1
ATOM 3371 C CA . LEU A 1 404 ? 16.466 32.419 -49.583 1.00 26.45 404 LEU A CA 1
ATOM 3372 C C . LEU A 1 404 ? 16.946 33.051 -48.269 1.00 26.45 404 LEU A C 1
ATOM 3374 O O . LEU A 1 404 ? 17.939 32.624 -47.688 1.00 26.45 404 LEU A O 1
ATOM 3378 N N . THR A 1 405 ? 16.276 34.115 -47.828 1.00 26.53 405 THR A N 1
ATOM 3379 C CA . THR A 1 405 ? 16.421 34.663 -46.474 1.00 26.53 405 THR A CA 1
ATOM 3380 C C . THR A 1 405 ? 15.792 33.679 -45.492 1.00 26.53 405 THR A C 1
ATOM 3382 O O . THR A 1 405 ? 14.590 33.725 -45.243 1.00 26.53 405 THR A O 1
ATOM 3385 N N . TYR A 1 406 ? 16.603 32.755 -44.985 1.00 29.02 406 TYR A N 1
ATOM 3386 C CA . TYR A 1 406 ? 16.317 32.023 -43.759 1.00 29.02 406 TYR A CA 1
ATOM 3387 C C . TYR A 1 406 ? 16.894 32.834 -42.602 1.00 29.02 406 TYR A C 1
ATOM 3389 O O . TYR A 1 406 ? 18.100 33.073 -42.563 1.00 29.02 406 TYR A O 1
ATOM 3397 N N . GLU A 1 407 ? 16.032 33.272 -41.683 1.00 27.45 407 GLU A N 1
ATOM 3398 C CA . GLU A 1 407 ? 16.479 33.751 -40.381 1.00 27.45 407 GLU A CA 1
ATOM 3399 C C . GLU A 1 407 ? 17.202 32.603 -39.671 1.00 27.45 407 GLU A C 1
ATOM 3401 O O . GLU A 1 407 ? 16.672 31.512 -39.449 1.00 27.45 407 GLU A O 1
ATOM 3406 N N . GLU A 1 408 ? 18.469 32.863 -39.390 1.00 25.55 408 GLU A N 1
ATOM 3407 C CA . GLU A 1 408 ? 19.358 32.060 -38.579 1.00 25.55 408 GLU A CA 1
ATOM 3408 C C . GLU A 1 408 ? 18.773 32.000 -37.161 1.00 25.55 408 GLU A C 1
ATOM 3410 O O . GLU A 1 408 ? 18.885 32.945 -36.383 1.00 25.55 408 GLU A O 1
ATOM 3415 N N . TYR A 1 409 ? 18.081 30.907 -36.827 1.00 31.25 409 TYR A N 1
ATOM 3416 C CA . TYR A 1 409 ? 17.695 30.639 -35.443 1.00 31.25 409 TYR A CA 1
ATOM 3417 C C . TYR A 1 409 ? 18.957 30.321 -34.640 1.00 31.25 409 TYR A C 1
ATOM 3419 O O . TYR A 1 409 ? 19.401 29.175 -34.545 1.00 31.25 409 TYR A O 1
ATOM 3427 N N . ASP A 1 410 ? 19.529 31.378 -34.073 1.00 28.38 410 ASP A N 1
ATOM 3428 C CA . ASP A 1 410 ? 20.558 31.331 -33.052 1.00 28.38 410 ASP A CA 1
ATOM 3429 C C . ASP A 1 410 ? 19.982 30.676 -31.785 1.00 28.38 410 ASP A C 1
ATOM 3431 O O . ASP A 1 410 ? 19.128 31.231 -31.076 1.00 28.38 410 ASP A O 1
ATOM 3435 N N . TYR A 1 411 ? 20.450 29.457 -31.508 1.00 37.25 411 TYR A N 1
ATOM 3436 C CA . TYR A 1 411 ? 20.092 28.665 -30.329 1.00 37.25 411 TYR A CA 1
ATOM 3437 C C . TYR A 1 411 ? 20.519 29.329 -29.004 1.00 37.25 411 TYR A C 1
ATOM 3439 O O . TYR A 1 411 ? 20.140 28.843 -27.938 1.00 37.25 411 TYR A O 1
ATOM 3447 N N . ALA A 1 412 ? 21.238 30.458 -29.034 1.00 31.00 412 ALA A N 1
ATOM 3448 C CA . ALA A 1 412 ? 21.519 31.266 -27.849 1.00 31.00 412 ALA A CA 1
ATOM 3449 C C . ALA A 1 412 ? 20.305 32.072 -27.330 1.00 31.00 412 ALA A C 1
ATOM 3451 O O . ALA A 1 412 ? 20.298 32.484 -26.170 1.00 31.00 412 ALA A O 1
ATOM 3452 N N . SER A 1 413 ? 19.255 32.273 -28.136 1.00 29.72 413 SER A N 1
ATOM 3453 C CA . SER A 1 413 ? 18.119 33.149 -27.781 1.00 29.72 413 SER A CA 1
ATOM 3454 C C . SER A 1 413 ? 16.978 32.477 -26.992 1.00 29.72 413 SER A C 1
ATOM 3456 O O . SER A 1 413 ? 16.106 33.162 -26.460 1.00 29.72 413 SER A O 1
ATOM 3458 N N . LEU A 1 414 ? 16.997 31.147 -26.837 1.00 35.50 414 LEU A N 1
ATOM 3459 C CA . LEU A 1 414 ? 16.013 30.402 -26.029 1.00 35.50 414 LEU A CA 1
ATOM 3460 C C . LEU A 1 414 ? 16.381 30.299 -24.537 1.00 35.50 414 LEU A C 1
ATOM 3462 O O . LEU A 1 414 ? 15.536 29.920 -23.731 1.00 35.50 414 LEU A O 1
ATOM 3466 N N . ALA A 1 415 ? 17.595 30.703 -24.145 1.00 33.16 415 ALA A N 1
ATOM 3467 C CA . ALA A 1 415 ? 18.013 30.780 -22.740 1.00 33.16 415 ALA A CA 1
ATOM 3468 C C . ALA A 1 415 ? 17.547 32.070 -22.026 1.00 33.16 415 ALA A C 1
ATOM 3470 O O . ALA A 1 415 ? 17.624 32.166 -20.803 1.00 33.16 415 ALA A O 1
ATOM 3471 N N . THR A 1 416 ? 17.047 33.066 -22.765 1.00 31.50 416 THR A N 1
ATOM 3472 C CA . THR A 1 416 ? 16.644 34.384 -22.234 1.00 31.50 416 THR A CA 1
ATOM 3473 C C . THR A 1 416 ? 15.131 34.610 -22.168 1.00 31.50 416 THR A C 1
ATOM 3475 O O . THR A 1 416 ? 14.699 35.639 -21.657 1.00 31.50 416 THR A O 1
ATOM 3478 N N . LEU A 1 417 ? 14.311 33.645 -22.598 1.00 27.80 417 LEU A N 1
ATOM 3479 C CA . LEU A 1 417 ? 12.845 33.680 -22.439 1.00 27.80 417 LEU A CA 1
ATOM 3480 C C . LEU A 1 417 ? 12.329 32.844 -21.254 1.00 27.80 417 LEU A C 1
ATOM 3482 O O . LEU A 1 417 ? 11.138 32.871 -20.957 1.00 27.80 417 LEU A O 1
ATOM 3486 N N . SER A 1 418 ? 13.217 32.168 -20.518 1.00 30.89 418 SER A N 1
ATOM 3487 C CA . SER A 1 418 ? 12.900 31.463 -19.266 1.00 30.89 418 SER A CA 1
ATOM 3488 C C . SER A 1 418 ? 13.153 32.290 -17.995 1.00 30.89 418 SER A C 1
ATOM 3490 O O . SER A 1 418 ? 12.985 31.774 -16.893 1.00 30.89 418 SER A O 1
ATOM 3492 N N . THR A 1 419 ? 13.532 33.570 -18.107 1.00 31.67 419 THR A N 1
ATOM 3493 C CA . THR A 1 419 ? 13.781 34.464 -16.954 1.00 31.67 419 THR A CA 1
ATOM 3494 C C . THR A 1 419 ? 12.780 35.610 -16.796 1.00 31.67 419 THR A C 1
ATOM 3496 O O . THR A 1 419 ? 12.940 36.444 -15.908 1.00 31.67 419 THR A O 1
ATOM 3499 N N . SER A 1 420 ? 11.687 35.629 -17.557 1.00 30.89 420 SER A N 1
ATOM 3500 C CA . SER A 1 420 ? 10.629 36.637 -17.407 1.00 30.89 420 SER A CA 1
ATOM 3501 C C . SER A 1 420 ? 9.230 36.028 -17.443 1.00 30.89 420 SER A C 1
ATOM 3503 O O . SER A 1 420 ? 8.390 36.436 -18.230 1.00 30.89 420 SER A O 1
ATOM 3505 N N . ASN A 1 421 ? 8.979 35.047 -16.569 1.00 32.25 421 ASN A N 1
ATOM 3506 C CA . ASN A 1 421 ? 7.668 34.796 -15.953 1.00 32.25 421 ASN A CA 1
ATOM 3507 C C . ASN A 1 421 ? 7.808 33.733 -14.851 1.00 32.25 421 ASN A C 1
ATOM 3509 O O . ASN A 1 421 ? 7.673 32.545 -15.125 1.00 32.25 421 ASN A O 1
ATOM 3513 N N . ASN A 1 422 ? 8.132 34.179 -13.627 1.00 32.69 422 ASN A N 1
ATOM 3514 C CA . ASN A 1 422 ? 7.720 33.630 -12.317 1.00 32.69 422 ASN A CA 1
ATOM 3515 C C . ASN A 1 422 ? 8.750 33.947 -11.217 1.00 32.69 422 ASN A C 1
ATOM 3517 O O . ASN A 1 422 ? 9.564 33.109 -10.852 1.00 32.69 422 ASN A O 1
ATOM 3521 N N . TYR A 1 423 ? 8.649 35.135 -10.619 1.00 29.73 423 TYR A N 1
ATOM 3522 C CA . TYR A 1 423 ? 9.081 35.366 -9.235 1.00 29.73 423 TYR A CA 1
ATOM 3523 C C . TYR A 1 423 ? 8.087 36.302 -8.546 1.00 29.73 423 TYR A C 1
ATOM 3525 O O . TYR A 1 423 ? 8.374 37.466 -8.299 1.00 29.73 423 TYR A O 1
ATOM 3533 N N . ALA A 1 424 ? 6.889 35.786 -8.263 1.00 31.67 424 ALA A N 1
ATOM 3534 C CA . ALA A 1 424 ? 5.969 36.377 -7.290 1.00 31.67 424 ALA A CA 1
ATOM 3535 C C . ALA A 1 424 ? 4.871 35.379 -6.873 1.00 31.67 424 ALA A C 1
ATOM 3537 O O . ALA A 1 424 ? 3.701 35.646 -7.104 1.00 31.67 424 ALA A O 1
ATOM 3538 N N . ALA A 1 425 ? 5.237 34.220 -6.304 1.00 33.53 425 ALA A N 1
ATOM 3539 C CA . ALA A 1 425 ? 4.418 33.452 -5.343 1.00 33.53 425 ALA A CA 1
ATOM 3540 C C . ALA A 1 425 ? 5.045 32.071 -5.068 1.00 33.53 425 ALA A C 1
ATOM 3542 O O . ALA A 1 425 ? 4.771 31.124 -5.795 1.00 33.53 425 ALA A O 1
ATOM 3543 N N . SER A 1 426 ? 5.872 31.964 -4.019 1.00 32.00 426 SER A N 1
ATOM 3544 C CA . SER A 1 426 ? 6.084 30.722 -3.226 1.00 32.00 426 SER A CA 1
ATOM 3545 C C . SER A 1 426 ? 7.210 30.828 -2.182 1.00 32.00 426 SER A C 1
ATOM 3547 O O . SER A 1 426 ? 7.381 29.922 -1.373 1.00 32.00 426 SER A O 1
ATOM 3549 N N . ALA A 1 427 ? 7.934 31.948 -2.093 1.00 28.28 427 ALA A N 1
ATOM 3550 C CA . ALA A 1 427 ? 9.009 32.141 -1.108 1.00 28.28 427 ALA A CA 1
ATOM 3551 C C . ALA A 1 427 ? 8.539 32.618 0.291 1.00 28.28 427 ALA A C 1
ATOM 3553 O O . ALA A 1 427 ? 9.246 33.375 0.949 1.00 28.28 427 ALA A O 1
ATOM 3554 N N . ALA A 1 428 ? 7.361 32.193 0.768 1.00 30.25 428 ALA A N 1
ATOM 3555 C CA . ALA A 1 428 ? 6.818 32.625 2.068 1.00 30.25 428 ALA A CA 1
ATOM 3556 C C . ALA A 1 428 ? 6.442 31.486 3.036 1.00 30.25 428 ALA A C 1
ATOM 3558 O O . ALA A 1 428 ? 5.771 31.736 4.032 1.00 30.25 428 ALA A O 1
ATOM 3559 N N . THR A 1 429 ? 6.857 30.234 2.804 1.00 34.66 429 THR A N 1
ATOM 3560 C CA . THR A 1 429 ? 6.444 29.125 3.700 1.00 34.66 429 THR A CA 1
ATOM 3561 C C . THR A 1 429 ? 7.528 28.093 4.010 1.00 34.66 429 THR A C 1
ATOM 3563 O O . THR A 1 429 ? 7.218 26.974 4.402 1.00 34.66 429 THR A O 1
ATOM 3566 N N . ALA A 1 430 ? 8.806 28.467 3.894 1.00 28.89 430 ALA A N 1
ATOM 3567 C CA . ALA A 1 430 ? 9.933 27.587 4.237 1.00 28.89 430 ALA A CA 1
ATOM 3568 C C . ALA A 1 430 ? 10.956 28.209 5.212 1.00 28.89 430 ALA A C 1
ATOM 3570 O O . ALA A 1 430 ? 11.983 27.600 5.490 1.00 28.89 430 ALA A O 1
ATOM 3571 N N . ALA A 1 431 ? 10.679 29.393 5.773 1.00 29.88 431 ALA A N 1
ATOM 3572 C CA . ALA A 1 431 ? 11.612 30.120 6.646 1.00 29.88 431 ALA A CA 1
ATOM 3573 C C . ALA A 1 431 ? 11.252 30.094 8.149 1.00 29.88 431 ALA A C 1
ATOM 3575 O O . ALA A 1 431 ? 11.843 30.837 8.927 1.00 29.88 431 ALA A O 1
ATOM 3576 N N . THR A 1 432 ? 10.327 29.231 8.590 1.00 32.56 432 THR A N 1
ATOM 3577 C CA . THR A 1 432 ? 9.882 29.177 10.004 1.00 32.56 432 THR A CA 1
ATOM 3578 C C . THR A 1 432 ? 10.014 27.806 10.674 1.00 32.56 432 THR A C 1
ATOM 3580 O O . THR A 1 432 ? 9.412 27.582 11.719 1.00 32.56 432 THR A O 1
ATOM 3583 N N . ALA A 1 433 ? 10.810 26.885 10.121 1.00 30.05 433 ALA A N 1
ATOM 3584 C CA . ALA A 1 433 ? 10.979 25.540 10.693 1.00 30.05 433 ALA A CA 1
ATOM 3585 C C . ALA A 1 433 ? 12.439 25.120 10.958 1.00 30.05 433 ALA A C 1
ATOM 3587 O O . ALA A 1 433 ? 12.680 23.977 11.332 1.00 30.05 433 ALA A O 1
ATOM 3588 N N . ALA A 1 434 ? 13.414 26.024 10.810 1.00 29.11 434 ALA A N 1
ATOM 3589 C CA . ALA A 1 434 ? 14.842 25.703 10.942 1.00 29.11 434 ALA A CA 1
ATOM 3590 C C . ALA A 1 434 ? 15.536 26.336 12.168 1.00 29.11 434 ALA A C 1
ATOM 3592 O O . ALA A 1 434 ? 16.762 26.388 12.218 1.00 29.11 434 ALA A O 1
ATOM 3593 N N . THR A 1 435 ? 14.781 26.778 13.183 1.00 31.69 435 THR A N 1
ATOM 3594 C CA . THR A 1 435 ? 15.350 27.455 14.368 1.00 31.69 435 THR A CA 1
ATOM 3595 C C . THR A 1 435 ? 14.772 26.939 15.689 1.00 31.69 435 THR A C 1
ATOM 3597 O O . THR A 1 435 ? 14.274 27.713 16.499 1.00 31.69 435 THR A O 1
ATOM 3600 N N . ALA A 1 436 ? 14.813 25.623 15.928 1.00 29.25 436 ALA A N 1
ATOM 3601 C CA . ALA A 1 436 ? 14.507 25.061 17.255 1.00 29.25 436 ALA A CA 1
ATOM 3602 C C . ALA A 1 436 ? 15.164 23.693 17.535 1.00 29.25 436 ALA A C 1
ATOM 3604 O O . ALA A 1 436 ? 14.605 22.876 18.261 1.00 29.25 436 ALA A O 1
ATOM 3605 N N . ALA A 1 437 ? 16.338 23.411 16.963 1.00 28.83 437 ALA A N 1
ATOM 3606 C CA . ALA A 1 437 ? 17.033 22.139 17.183 1.00 28.83 437 ALA A CA 1
ATOM 3607 C C . ALA A 1 437 ? 18.546 22.320 17.369 1.00 28.83 437 ALA A C 1
ATOM 3609 O O . ALA A 1 437 ? 19.338 21.684 16.692 1.00 28.83 437 ALA A O 1
ATOM 3610 N N . THR A 1 438 ? 18.940 23.189 18.300 1.00 30.58 438 THR A N 1
ATOM 3611 C CA . THR A 1 438 ? 20.268 23.144 18.935 1.00 30.58 438 THR A CA 1
ATOM 3612 C C . THR A 1 438 ? 20.245 24.034 20.166 1.00 30.58 438 THR A C 1
ATOM 3614 O O . THR A 1 438 ? 20.468 25.231 20.038 1.00 30.58 438 THR A O 1
ATOM 3617 N N . ALA A 1 439 ? 19.963 23.464 21.339 1.00 26.98 439 ALA A N 1
ATOM 3618 C CA . ALA A 1 439 ? 20.605 23.862 22.590 1.00 26.98 439 ALA A CA 1
ATOM 3619 C C . ALA A 1 439 ? 20.267 22.870 23.723 1.00 26.98 439 ALA A C 1
ATOM 3621 O O . ALA A 1 439 ? 19.115 22.488 23.899 1.00 26.98 439 ALA A O 1
ATOM 3622 N N . TYR A 1 440 ? 21.299 22.553 24.504 1.00 25.73 440 TYR A N 1
ATOM 3623 C CA . TYR A 1 440 ? 21.297 21.972 25.851 1.00 25.73 440 TYR A CA 1
ATOM 3624 C C . TYR A 1 440 ? 21.162 20.456 26.031 1.00 25.73 440 TYR A C 1
ATOM 3626 O O . TYR A 1 440 ? 20.102 19.906 26.308 1.00 25.73 440 TYR A O 1
ATOM 3634 N N . ASN A 1 441 ? 22.338 19.823 26.036 1.00 27.34 441 ASN A N 1
ATOM 3635 C CA . ASN A 1 441 ? 22.702 18.846 27.059 1.00 27.34 441 ASN A CA 1
ATOM 3636 C C . ASN A 1 441 ? 23.710 19.497 28.034 1.00 27.34 441 ASN A C 1
ATOM 3638 O O . ASN A 1 441 ? 24.557 20.284 27.603 1.00 27.34 441 ASN A O 1
ATOM 3642 N N . SER A 1 442 ? 23.672 19.048 29.293 1.00 28.03 442 SER A N 1
ATOM 3643 C CA . SER A 1 442 ? 24.663 19.188 30.382 1.00 28.03 442 SER A CA 1
ATOM 3644 C C . SER A 1 442 ? 24.513 20.312 31.423 1.00 28.03 442 SER A C 1
ATOM 3646 O O . SER A 1 442 ? 24.037 21.405 31.135 1.00 28.03 442 SER A O 1
ATOM 3648 N N . VAL A 1 443 ? 25.029 19.969 32.615 1.00 28.97 443 VAL A N 1
ATOM 3649 C CA . VAL A 1 443 ? 24.974 20.585 33.955 1.00 28.97 443 VAL A CA 1
ATOM 3650 C C . VAL A 1 443 ? 23.717 20.136 34.721 1.00 28.97 443 VAL A C 1
ATOM 3652 O O . VAL A 1 443 ? 22.609 20.459 34.324 1.00 28.97 443 VAL A O 1
ATOM 3655 N N . GLY A 1 444 ? 23.777 19.299 35.757 1.00 25.75 444 GLY A N 1
ATOM 3656 C CA . GLY A 1 444 ? 24.832 19.085 36.751 1.00 25.75 444 GLY A CA 1
ATOM 3657 C C . GLY A 1 444 ? 24.285 19.523 38.114 1.00 25.75 444 GLY A C 1
ATOM 3658 O O . GLY A 1 444 ? 23.804 20.645 38.214 1.00 25.75 444 GLY A O 1
ATOM 3659 N N . ASP A 1 445 ? 24.299 18.588 39.065 1.00 27.00 445 ASP A N 1
ATOM 3660 C CA . ASP A 1 445 ? 24.093 18.674 40.522 1.00 27.00 445 ASP A CA 1
ATOM 3661 C C . ASP A 1 445 ? 23.896 20.061 41.168 1.00 27.00 445 ASP A C 1
ATOM 3663 O O . ASP A 1 445 ? 24.702 20.961 40.957 1.00 27.00 445 ASP A O 1
ATOM 3667 N N . ASP A 1 446 ? 22.874 20.194 42.031 1.00 27.81 446 ASP A N 1
ATOM 3668 C CA . ASP A 1 446 ? 23.046 20.471 43.476 1.00 27.81 446 ASP A CA 1
ATOM 3669 C C . ASP A 1 446 ? 21.734 20.851 44.213 1.00 27.81 446 ASP A C 1
ATOM 3671 O O . ASP A 1 446 ? 20.860 21.520 43.666 1.00 27.81 446 ASP A O 1
ATOM 3675 N N . LEU A 1 447 ? 21.696 20.474 45.507 1.00 27.95 447 LEU A N 1
ATOM 3676 C CA . LEU A 1 447 ? 20.879 20.976 46.646 1.00 27.95 447 LEU A CA 1
ATOM 3677 C C . LEU A 1 447 ? 19.411 20.485 46.758 1.00 27.95 447 LEU A C 1
ATOM 3679 O O . LEU A 1 447 ? 18.550 20.878 45.983 1.00 27.95 447 LEU A O 1
ATOM 3683 N N . MET A 1 448 ? 19.046 19.517 47.621 1.00 26.42 448 MET A N 1
ATOM 3684 C CA . MET A 1 448 ? 18.964 19.490 49.108 1.00 26.42 448 MET A CA 1
ATOM 3685 C C . MET A 1 448 ? 18.129 20.613 49.757 1.00 26.42 448 MET A C 1
ATOM 3687 O O . MET A 1 448 ? 18.439 21.786 49.576 1.00 26.42 448 MET A O 1
ATOM 3691 N N . ASN A 1 449 ? 17.208 20.177 50.643 1.00 29.08 449 ASN A N 1
ATOM 3692 C CA . ASN A 1 449 ? 16.566 20.895 51.765 1.00 29.08 449 ASN A CA 1
ATOM 3693 C C . ASN A 1 449 ? 15.459 21.918 51.412 1.00 29.08 449 ASN A C 1
ATOM 3695 O O . ASN A 1 449 ? 15.576 22.660 50.452 1.00 29.08 449 ASN A O 1
ATOM 3699 N N . ASP A 1 450 ? 14.363 22.104 52.155 1.00 26.62 450 ASP A N 1
ATOM 3700 C CA . ASP A 1 450 ? 13.745 21.437 53.309 1.00 26.62 450 ASP A CA 1
ATOM 3701 C C . ASP A 1 450 ? 12.380 22.142 53.568 1.00 26.62 450 ASP A C 1
ATOM 3703 O O . ASP A 1 450 ? 12.182 23.280 53.145 1.00 26.62 450 ASP A O 1
ATOM 3707 N N . VAL A 1 451 ? 11.503 21.499 54.353 1.00 27.44 451 VAL A N 1
ATOM 3708 C CA . VAL A 1 451 ? 10.699 22.117 55.446 1.00 27.44 451 VAL A CA 1
ATOM 3709 C C . VAL A 1 451 ? 9.510 23.071 55.140 1.00 27.44 451 VAL A C 1
ATOM 3711 O O . VAL A 1 451 ? 9.642 24.274 54.964 1.00 27.44 451 VAL A O 1
ATOM 3714 N N . SER A 1 452 ? 8.312 22.490 55.329 1.00 26.17 452 SER A N 1
ATOM 3715 C CA . SER A 1 452 ? 7.234 22.877 56.281 1.00 26.17 452 SER A CA 1
ATOM 3716 C C . SER A 1 452 ? 6.376 24.151 56.130 1.00 26.17 452 SER A C 1
ATOM 3718 O O . SER A 1 452 ? 6.852 25.220 55.772 1.00 26.17 452 SER A O 1
ATOM 3720 N N . GLY A 1 453 ? 5.127 24.028 56.611 1.00 27.58 453 GLY A N 1
ATOM 3721 C CA . GLY A 1 453 ? 4.268 25.125 57.095 1.00 27.58 453 GLY A CA 1
ATOM 3722 C C . GLY A 1 453 ? 2.845 25.040 56.528 1.00 27.58 453 GLY A C 1
ATOM 3723 O O . GLY A 1 453 ? 2.617 25.463 55.405 1.00 27.58 453 GLY A O 1
ATOM 3724 N N . SER A 1 454 ? 1.925 24.273 57.122 1.00 26.61 454 SER A N 1
ATOM 3725 C CA . SER A 1 454 ? 1.075 24.606 58.288 1.00 26.61 454 SER A CA 1
ATOM 3726 C C . SER A 1 454 ? -0.120 25.521 57.975 1.00 26.61 454 SER A C 1
ATOM 3728 O O . SER A 1 454 ? 0.063 26.678 57.619 1.00 26.61 454 SER A O 1
ATOM 3730 N N . ASP A 1 455 ? -1.309 24.957 58.208 1.00 26.36 455 ASP A N 1
ATOM 3731 C CA . ASP A 1 455 ? -2.499 25.517 58.868 1.00 26.36 455 ASP A CA 1
ATOM 3732 C C . ASP A 1 455 ? -3.060 26.895 58.482 1.00 26.36 455 ASP A C 1
ATOM 3734 O O . ASP A 1 455 ? -2.409 27.932 58.555 1.00 26.36 455 ASP A O 1
ATOM 3738 N N . GLY A 1 456 ? -4.373 26.910 58.224 1.00 28.25 456 GLY A N 1
ATOM 3739 C CA . GLY A 1 456 ? -5.156 28.137 58.094 1.00 28.25 456 GLY A CA 1
ATOM 3740 C C . GLY A 1 456 ? -6.647 27.886 57.886 1.00 28.25 456 GLY A C 1
ATOM 3741 O O . GLY A 1 456 ? -7.159 27.991 56.779 1.00 28.25 456 GLY A O 1
ATOM 3742 N N . SER A 1 457 ? -7.338 27.536 58.966 1.00 25.69 457 SER A N 1
ATOM 3743 C CA . SER A 1 457 ? -8.796 27.466 59.115 1.00 25.69 457 SER A CA 1
ATOM 3744 C C . SER A 1 457 ? -9.492 28.840 59.095 1.00 25.69 457 SER A C 1
ATOM 3746 O O . SER A 1 457 ? -8.968 29.789 59.670 1.00 25.69 457 SER A O 1
ATOM 3748 N N . GLY A 1 458 ? -10.729 28.896 58.584 1.00 27.12 458 GLY A N 1
ATOM 3749 C CA . GLY A 1 458 ? -11.717 29.975 58.803 1.00 27.12 458 GLY A CA 1
ATOM 3750 C C . GLY A 1 458 ? -12.819 29.902 57.737 1.00 27.12 458 GLY A C 1
ATOM 3751 O O . GLY A 1 458 ? -12.537 30.127 56.570 1.00 27.12 458 GLY A O 1
ATOM 3752 N N . VAL A 1 459 ? -13.992 29.308 57.990 1.00 27.72 459 VAL A N 1
ATOM 3753 C CA . VAL A 1 459 ? -15.192 29.861 58.665 1.00 27.72 459 VAL A CA 1
ATOM 3754 C C . VAL A 1 459 ? -15.643 31.203 58.082 1.00 27.72 459 VAL A C 1
ATOM 3756 O O . VAL A 1 459 ? -14.961 32.209 58.240 1.00 27.72 459 VAL A O 1
ATOM 3759 N N . GLY A 1 460 ? -16.836 31.205 57.484 1.00 26.55 460 GLY A N 1
ATOM 3760 C CA . GLY A 1 460 ? -17.561 32.405 57.078 1.00 26.55 460 GLY A CA 1
ATOM 3761 C C . GLY A 1 460 ? -18.789 32.052 56.246 1.00 26.55 460 GLY A C 1
ATOM 3762 O O . GLY A 1 460 ? -18.667 31.798 55.052 1.00 26.55 460 GLY A O 1
ATOM 3763 N N . ASP A 1 461 ? -19.940 31.988 56.914 1.00 26.36 461 ASP A N 1
ATOM 3764 C CA . ASP A 1 461 ? -21.283 31.932 56.335 1.00 26.36 461 ASP A CA 1
ATOM 3765 C C . ASP A 1 461 ? -21.505 33.029 55.279 1.00 26.36 461 ASP A C 1
ATOM 3767 O O . ASP A 1 461 ? -21.005 34.137 55.441 1.00 26.36 461 ASP A O 1
ATOM 3771 N N . ASP A 1 462 ? -22.317 32.752 54.252 1.00 27.14 462 ASP A N 1
ATOM 3772 C CA . ASP A 1 462 ? -23.500 33.585 54.004 1.00 27.14 462 ASP A CA 1
ATOM 3773 C C . ASP A 1 462 ? -24.460 32.998 52.960 1.00 27.14 462 ASP A C 1
ATOM 3775 O O . ASP A 1 462 ? -24.107 32.577 51.857 1.00 27.14 462 ASP A O 1
ATOM 3779 N N . ASN A 1 463 ? -25.734 33.021 53.349 1.00 25.94 463 ASN A N 1
ATOM 3780 C CA . ASN A 1 463 ? -26.897 32.855 52.494 1.00 25.94 463 ASN A CA 1
ATOM 3781 C C . ASN A 1 463 ? -26.921 33.935 51.403 1.00 25.94 463 ASN A C 1
ATOM 3783 O O . ASN A 1 463 ? -26.903 35.120 51.719 1.00 25.94 463 ASN A O 1
ATOM 3787 N N . SER A 1 464 ? -27.207 33.566 50.155 1.00 25.91 464 SER A N 1
ATOM 3788 C CA . SER A 1 464 ? -28.181 34.348 49.387 1.00 25.91 464 SER A CA 1
ATOM 3789 C C . SER A 1 464 ? -28.851 33.527 48.291 1.00 25.91 464 SER A C 1
ATOM 3791 O O . SER A 1 464 ? -28.251 32.963 47.382 1.00 25.91 464 SER A O 1
ATOM 3793 N N . ILE A 1 465 ? -30.168 33.481 48.435 1.00 23.70 465 ILE A N 1
ATOM 3794 C CA . ILE A 1 465 ? -31.163 33.199 47.414 1.00 23.70 465 ILE A CA 1
ATOM 3795 C C . ILE A 1 465 ? -30.939 34.177 46.261 1.00 23.70 465 ILE A C 1
ATOM 3797 O O . ILE A 1 465 ? -30.982 35.377 46.505 1.00 23.70 465 ILE A O 1
ATOM 3801 N N . LEU A 1 466 ? -30.832 33.700 45.020 1.00 24.69 466 LEU A N 1
ATOM 3802 C CA . LEU A 1 466 ? -31.385 34.426 43.880 1.00 24.69 466 LEU A CA 1
ATOM 3803 C C . LEU A 1 466 ? -31.781 33.463 42.762 1.00 24.69 466 LEU A C 1
ATOM 3805 O O . LEU A 1 466 ? -31.023 32.648 42.250 1.00 24.69 466 LEU A O 1
ATOM 3809 N N . ASN A 1 467 ? -33.064 33.577 42.474 1.00 22.42 467 ASN A N 1
ATOM 3810 C CA . ASN A 1 467 ? -33.874 32.859 41.527 1.00 22.42 467 ASN A CA 1
ATOM 3811 C C . ASN A 1 467 ? -33.901 33.710 40.252 1.00 22.42 467 ASN A C 1
ATOM 3813 O O . ASN A 1 467 ? -34.433 34.817 40.306 1.00 22.42 467 ASN A O 1
ATOM 3817 N N . THR A 1 468 ? -33.384 33.228 39.124 1.00 24.47 468 THR A N 1
ATOM 3818 C CA . THR A 1 468 ? -33.689 33.818 37.812 1.00 24.47 468 THR A CA 1
ATOM 3819 C C . THR A 1 468 ? -33.837 32.731 36.754 1.00 24.47 468 THR A C 1
ATOM 3821 O O . THR A 1 468 ? -32.881 32.136 36.268 1.00 24.47 468 THR A O 1
ATOM 3824 N N . ASN A 1 469 ? -35.098 32.494 36.392 1.00 21.38 469 ASN A N 1
ATOM 3825 C CA . ASN A 1 469 ? -35.479 31.943 35.101 1.00 21.38 469 ASN A CA 1
ATOM 3826 C C . ASN A 1 469 ? -35.024 32.909 34.002 1.00 21.38 469 ASN A C 1
ATOM 3828 O O . ASN A 1 469 ? -35.401 34.079 34.042 1.00 21.38 469 ASN A O 1
ATOM 3832 N N . ILE A 1 470 ? -34.311 32.404 32.998 1.00 24.08 470 ILE A N 1
ATOM 3833 C CA . ILE A 1 470 ? -34.259 33.008 31.666 1.00 24.08 470 ILE A CA 1
ATOM 3834 C C . ILE A 1 470 ? -34.465 31.872 30.658 1.00 24.08 470 ILE A C 1
ATOM 3836 O O . ILE A 1 470 ? -33.609 31.011 30.470 1.00 24.08 470 ILE A O 1
ATOM 3840 N N . GLU A 1 471 ? -35.663 31.849 30.074 1.00 20.70 471 GLU A N 1
ATOM 3841 C CA . GLU A 1 471 ? -35.939 31.229 28.778 1.00 20.70 471 GLU A CA 1
ATOM 3842 C C . GLU A 1 471 ? -35.226 32.035 27.684 1.00 20.70 471 GLU A C 1
ATOM 3844 O O . GLU A 1 471 ? -35.093 33.246 27.846 1.00 20.70 471 GLU A O 1
ATOM 3849 N N . ILE A 1 472 ? -34.829 31.388 26.576 1.00 23.98 472 ILE A N 1
ATOM 3850 C CA . ILE A 1 472 ? -35.111 31.811 25.183 1.00 23.98 472 ILE A CA 1
ATOM 3851 C C . ILE A 1 472 ? -34.315 30.952 24.163 1.00 23.98 472 ILE A C 1
ATOM 3853 O O . ILE A 1 472 ? -33.089 30.950 24.135 1.00 23.98 472 ILE A O 1
ATOM 3857 N N . SER A 1 473 ? -35.102 30.208 23.368 1.00 21.83 473 SER A N 1
ATOM 3858 C CA . SER A 1 473 ? -35.077 30.004 21.900 1.00 21.83 473 SER A CA 1
ATOM 3859 C C . SER A 1 473 ? -33.896 29.347 21.142 1.00 21.83 473 SER A C 1
ATOM 3861 O O . SER A 1 473 ? -32.804 29.899 21.067 1.00 21.83 473 SER A O 1
ATOM 3863 N N . ASP A 1 474 ? -34.217 28.233 20.459 1.00 21.88 474 ASP A N 1
ATOM 3864 C CA . ASP A 1 474 ? -34.205 28.024 18.986 1.00 21.88 474 ASP A CA 1
ATOM 3865 C C . ASP A 1 474 ? -32.980 28.490 18.161 1.00 21.88 474 ASP A C 1
ATOM 3867 O O . ASP A 1 474 ? -32.756 29.686 18.014 1.00 21.88 474 ASP A O 1
ATOM 3871 N N . ILE A 1 475 ? -32.130 27.607 17.592 1.00 23.31 475 ILE A N 1
ATOM 3872 C CA . ILE A 1 475 ? -32.168 26.891 16.265 1.00 23.31 475 ILE A CA 1
ATOM 3873 C C . ILE A 1 475 ? -30.693 26.937 15.719 1.00 23.31 475 ILE A C 1
ATOM 3875 O O . ILE A 1 475 ? -29.988 27.843 16.162 1.00 23.31 475 ILE A O 1
ATOM 3879 N N . PRO A 1 476 ? -30.145 26.096 14.787 1.00 25.72 476 PRO A N 1
ATOM 3880 C CA . PRO A 1 476 ? -30.703 25.009 13.966 1.00 25.72 476 PRO A CA 1
ATOM 3881 C C . PRO A 1 476 ? -29.956 23.653 14.013 1.00 25.72 476 PRO A C 1
ATOM 3883 O O . PRO A 1 476 ? -28.789 23.507 14.364 1.00 25.72 476 PRO A O 1
ATOM 3886 N N . THR A 1 477 ? -30.672 22.664 13.487 1.00 24.08 477 THR A N 1
ATOM 3887 C CA . THR A 1 477 ? -30.230 21.397 12.896 1.00 24.08 477 THR A CA 1
ATOM 3888 C C . THR A 1 477 ? -29.241 21.542 11.729 1.00 24.08 477 THR A C 1
ATOM 3890 O O . THR A 1 477 ? -29.557 22.235 10.766 1.00 24.08 477 THR A O 1
ATOM 3893 N N . SER A 1 478 ? -28.164 20.745 11.720 1.00 22.53 478 SER A N 1
ATOM 3894 C CA . SER A 1 478 ? -27.652 20.047 10.519 1.00 22.53 478 SER A CA 1
ATOM 3895 C C . SER A 1 478 ? -26.468 19.128 10.852 1.00 22.53 478 SER A C 1
ATOM 3897 O O . SER A 1 478 ? -25.571 19.533 11.584 1.00 22.53 478 SER A O 1
ATOM 3899 N N . GLY A 1 479 ? -26.419 17.945 10.228 1.00 23.44 479 GLY A N 1
ATOM 3900 C CA . GLY A 1 479 ? -25.150 17.279 9.907 1.00 23.44 479 GLY A CA 1
ATOM 3901 C C . GLY A 1 479 ? -24.825 16.002 10.678 1.00 23.44 479 GLY A C 1
ATOM 3902 O O . GLY A 1 479 ? -23.905 15.962 11.488 1.00 23.44 479 GLY A O 1
ATOM 3903 N N . THR A 1 480 ? -25.542 14.924 10.369 1.00 26.33 480 THR A N 1
ATOM 3904 C CA . THR A 1 480 ? -25.160 13.535 10.658 1.00 26.33 480 THR A CA 1
ATOM 3905 C C . THR A 1 480 ? -23.722 13.231 10.231 1.00 26.33 480 THR A C 1
ATOM 3907 O O . THR A 1 480 ? -23.422 13.204 9.040 1.00 26.33 480 THR A O 1
ATOM 3910 N N . SER A 1 481 ? -22.855 12.911 11.190 1.00 24.91 481 SER A N 1
ATOM 3911 C CA . SER A 1 481 ? -21.604 12.186 10.951 1.00 24.91 481 SER A CA 1
ATOM 3912 C C . SER A 1 481 ? -21.575 10.949 11.850 1.00 24.91 481 SER A C 1
ATOM 3914 O O . SER A 1 481 ? -21.767 11.016 13.064 1.00 24.91 481 SER A O 1
ATOM 3916 N N . ALA A 1 482 ? -21.444 9.789 11.208 1.00 25.64 482 ALA A N 1
ATOM 3917 C CA . ALA A 1 482 ? -21.460 8.476 11.829 1.00 25.64 482 ALA A CA 1
ATOM 3918 C C . ALA A 1 482 ? -20.277 8.329 12.798 1.00 25.64 482 ALA A C 1
ATOM 3920 O O . ALA A 1 482 ? -19.124 8.238 12.385 1.00 25.64 482 ALA A O 1
ATOM 3921 N N . ILE A 1 483 ? -20.571 8.305 14.098 1.00 26.59 483 ILE A N 1
ATOM 3922 C CA . ILE A 1 483 ? -19.589 8.015 15.142 1.00 26.59 483 ILE A CA 1
ATOM 3923 C C . ILE A 1 483 ? -19.416 6.499 15.199 1.00 26.59 483 ILE A C 1
ATOM 3925 O O . ILE A 1 483 ? -20.342 5.764 15.552 1.00 26.59 483 ILE A O 1
ATOM 3929 N N . SER A 1 484 ? -18.220 6.045 14.834 1.00 28.17 484 SER A N 1
ATOM 3930 C CA . SER A 1 484 ? -17.782 4.661 14.939 1.00 28.17 484 SER A CA 1
ATOM 3931 C C . SER A 1 484 ? -17.868 4.180 16.390 1.00 28.17 484 SER A C 1
ATOM 3933 O O . SER A 1 484 ? -17.332 4.769 17.329 1.00 28.17 484 SER A O 1
ATOM 3935 N N . THR A 1 485 ? -18.597 3.088 16.584 1.00 26.98 485 THR A N 1
ATOM 3936 C CA . THR A 1 485 ? -18.748 2.392 17.859 1.00 26.98 485 THR A CA 1
ATOM 3937 C C . THR A 1 485 ? -17.401 1.849 18.335 1.00 26.98 485 THR A C 1
ATOM 3939 O O . THR A 1 485 ? -16.809 0.986 17.688 1.00 26.98 485 THR A O 1
ATOM 3942 N N . ILE A 1 486 ? -16.929 2.336 19.484 1.00 28.70 486 ILE A N 1
ATOM 3943 C CA . ILE A 1 486 ? -15.732 1.831 20.165 1.00 28.70 486 ILE A CA 1
ATOM 3944 C C . ILE A 1 486 ? -16.014 0.406 20.661 1.00 28.70 486 ILE A C 1
ATOM 3946 O O . ILE A 1 486 ? -16.901 0.180 21.483 1.00 28.70 486 ILE A O 1
ATOM 3950 N N . ASN A 1 487 ? -15.253 -0.554 20.139 1.00 31.38 487 ASN A N 1
ATOM 3951 C CA . ASN A 1 487 ? -15.310 -1.964 20.509 1.00 31.38 487 ASN A CA 1
ATOM 3952 C C . ASN A 1 487 ? -14.608 -2.186 21.877 1.00 31.38 487 ASN A C 1
ATOM 3954 O O . ASN A 1 487 ? -13.463 -1.752 22.047 1.00 31.38 487 ASN A O 1
ATOM 3958 N N . PRO A 1 488 ? -15.242 -2.852 22.864 1.00 32.62 488 PRO A N 1
ATOM 3959 C CA . PRO A 1 488 ? -14.697 -3.064 24.216 1.00 32.62 488 PRO A CA 1
ATOM 3960 C C . PRO A 1 488 ? -13.430 -3.940 24.306 1.00 32.62 488 PRO A C 1
ATOM 3962 O O . PRO A 1 488 ? -12.857 -4.081 25.390 1.00 32.62 488 PRO A O 1
ATOM 3965 N N . SER A 1 489 ? -12.925 -4.481 23.193 1.00 30.77 489 SER A N 1
ATOM 3966 C CA . SER A 1 489 ? -11.609 -5.136 23.124 1.00 30.77 489 SER A CA 1
ATOM 3967 C C . SER A 1 489 ? -10.423 -4.189 23.389 1.00 30.77 489 SER A C 1
ATOM 3969 O O . SER A 1 489 ? -9.319 -4.658 23.657 1.00 30.77 489 SER A O 1
ATOM 3971 N N . ASN A 1 490 ? -10.638 -2.868 23.384 1.00 37.97 490 ASN A N 1
ATOM 3972 C CA . ASN A 1 490 ? -9.588 -1.858 23.573 1.00 37.97 490 ASN A CA 1
ATOM 3973 C C . ASN A 1 490 ? -9.122 -1.648 25.030 1.00 37.97 490 ASN A C 1
ATOM 3975 O O . ASN A 1 490 ? -8.142 -0.942 25.252 1.00 37.97 490 ASN A O 1
ATOM 3979 N N . ASN A 1 491 ? -9.750 -2.282 26.028 1.00 40.34 491 ASN A N 1
ATOM 3980 C CA . ASN A 1 491 ? -9.342 -2.118 27.433 1.00 40.34 491 ASN A CA 1
ATOM 3981 C C . ASN A 1 491 ? -7.988 -2.764 27.777 1.00 40.34 491 ASN A C 1
ATOM 3983 O O . ASN A 1 491 ? -7.355 -2.353 28.744 1.00 40.34 491 ASN A O 1
ATOM 3987 N N . PHE A 1 492 ? -7.514 -3.743 26.998 1.00 37.69 492 PHE A N 1
ATOM 3988 C CA . PHE A 1 492 ? -6.196 -4.354 27.228 1.00 37.69 492 PHE A CA 1
ATOM 3989 C C . PHE A 1 492 ? -5.042 -3.399 26.866 1.00 37.69 492 PHE A C 1
ATOM 3991 O O . PHE A 1 492 ? -4.009 -3.388 27.525 1.00 37.69 492 PHE A O 1
ATOM 3998 N N . LEU A 1 493 ? -5.251 -2.535 25.867 1.00 39.59 493 LEU A N 1
ATOM 3999 C CA . LEU A 1 493 ? -4.293 -1.501 25.457 1.00 39.59 493 LEU A CA 1
ATOM 4000 C C . LEU A 1 493 ? -4.181 -0.355 26.471 1.00 39.59 493 LEU A C 1
ATOM 4002 O O . LEU A 1 493 ? -3.130 0.272 26.566 1.00 39.59 493 LEU A O 1
ATOM 4006 N N . LEU A 1 494 ? -5.239 -0.101 27.247 1.00 41.66 494 LEU A N 1
ATOM 4007 C CA . LEU A 1 494 ? -5.255 0.958 28.256 1.00 41.66 494 LEU A CA 1
ATOM 4008 C C . LEU A 1 494 ? -4.287 0.666 29.416 1.00 41.66 494 LEU A C 1
ATOM 4010 O O . LEU A 1 494 ? -3.687 1.591 29.949 1.00 41.66 494 LEU A O 1
ATOM 4014 N N . TYR A 1 495 ? -4.106 -0.612 29.770 1.00 31.97 495 TYR A N 1
ATOM 4015 C CA . TYR A 1 495 ? -3.214 -1.027 30.858 1.00 31.97 495 TYR A CA 1
ATOM 4016 C C . TYR A 1 495 ? -1.739 -0.751 30.520 1.00 31.97 495 TYR A C 1
ATOM 4018 O O . TYR A 1 495 ? -1.013 -0.202 31.338 1.00 31.97 495 TYR A O 1
ATOM 4026 N N . TYR A 1 496 ? -1.325 -1.025 29.277 1.00 34.22 496 TYR A N 1
ATOM 4027 C CA . TYR A 1 496 ? 0.040 -0.750 28.811 1.00 34.22 496 TYR A CA 1
ATOM 4028 C C . TYR A 1 496 ? 0.332 0.741 28.592 1.00 34.22 496 TYR A C 1
ATOM 4030 O O . TYR A 1 496 ? 1.479 1.159 28.693 1.00 34.22 496 TYR A O 1
ATOM 4038 N N . TYR A 1 497 ? -0.684 1.554 28.286 1.00 40.72 497 TYR A N 1
ATOM 4039 C CA . TYR A 1 497 ? -0.495 2.993 28.080 1.00 40.72 497 TYR A CA 1
ATOM 4040 C C . TYR A 1 497 ? -0.193 3.742 29.389 1.00 40.72 497 TYR A C 1
ATOM 4042 O O . TYR A 1 497 ? 0.527 4.733 29.369 1.00 40.72 497 TYR A O 1
ATOM 4050 N N . VAL A 1 498 ? -0.714 3.259 30.523 1.00 35.53 498 VAL A N 1
ATOM 4051 C CA . VAL A 1 498 ? -0.459 3.848 31.850 1.00 35.53 498 VAL A CA 1
ATOM 4052 C C . VAL A 1 498 ? 0.938 3.504 32.380 1.00 35.53 498 VAL A C 1
ATOM 4054 O O . VAL A 1 498 ? 1.481 4.292 33.135 1.00 35.53 498 VAL A O 1
ATOM 4057 N N . GLU A 1 499 ? 1.539 2.383 31.969 1.00 30.03 499 GLU A N 1
ATOM 4058 C CA . GLU A 1 499 ? 2.939 2.058 32.310 1.00 30.03 499 GLU A CA 1
ATOM 4059 C C . GLU A 1 499 ? 3.975 2.746 31.402 1.00 30.03 499 GLU A C 1
ATOM 4061 O O . GLU A 1 499 ? 5.154 2.777 31.741 1.00 30.03 499 GLU A O 1
ATOM 4066 N N . TYR A 1 500 ? 3.566 3.259 30.235 1.00 30.31 500 TYR A N 1
ATOM 4067 C CA . TYR A 1 500 ? 4.474 3.902 29.273 1.00 30.31 500 TYR A CA 1
ATOM 4068 C C . TYR A 1 500 ? 4.607 5.425 29.465 1.00 30.31 500 TYR A C 1
ATOM 4070 O O . TYR A 1 500 ? 5.557 6.019 28.957 1.00 30.31 500 TYR A O 1
ATOM 4078 N N . MET A 1 501 ? 3.654 6.057 30.157 1.00 33.25 501 MET A N 1
ATOM 4079 C CA . MET A 1 501 ? 3.726 7.459 30.601 1.00 33.25 501 MET A CA 1
ATOM 4080 C C . MET A 1 501 ? 4.345 7.515 31.990 1.00 33.25 501 MET A C 1
ATOM 4082 O O . MET A 1 501 ? 5.116 8.468 32.233 1.00 33.25 501 MET A O 1
#

Sequence (501 aa):
MEQKIRCIYRKKKCFHICNKTVIKNSFYCCHHIHSKKKHLCKIFFNVLEDRHELTFNDIYRLYKYIVENTSDNDDIFINILFIDLLKMVPIDKLSCIYKDYINKFNIMAAAKPAKPSIYANIYLLNKNTYLFSKKCNTNRLIEFQNIVRYKLLSIDNTSIFNGYLNDTDVFSLQDVSEIHPRKLFTVKDIKGAYAFDIVELEYFVRKCVNDNVAPYNPYTREAFSDKIIWRLNRQIEYNNIIKKSDECLWTTDMNAYTDLSIEIERRGFYNNPEWFKKMSQKDFLKCIKLFRDFSINIEESKRYFVNICATTTQQQASQAFTYDFCKECIKMFNECNDDLYILCCNFMKSLALCSNDFYNNIPDWLATYETTSYISNLSNFTSIISSLINNNNINNINIPSNNLTYEEYDYASLATLSTSNNYAASAATAATAATAATAYNSVGDDLMNDVSGSDGSGVGDDNSILNTNIEISDIPTSGTSAISTINPSNNFLLYYYVEYM

Radius of gyration: 40.47 Å; chains: 1; bounding box: 89×60×116 Å

Secondary structure (DSSP, 8-state):
----PEEEEEPTTT-PEEEEEPPTT-SS-TTTTT-TTHHHHHHHHHHHTT--S--HHHHHHHHHHHHHT-SS--HHHHHHHHHHHHTTS-HHHHHHHTHHHHHHHHHHSSS---THHHHHHHHHHHHHHHHHHHH--HHHHHHHHHHHHHHHHHHTTTS-----S-SB-TTT--BGGGS-TTTEEEEEETTEEEEEEHHHHHHHHHHHHHTT---B-TTT-PBPPHHHHHHHHHHHHHTTPPPPPSS---SSHHHHHHHHHHHHHHTT----HHHHHTS-HHHHHHHHHHHHHHTTT-GGGGGSS-S-----SSTHHHHHHHHHHHHHHHHHHHH--GGGHHHHHHHHHHHHHH-HHHHHTS-HHHHHSB---SS----BHHHHHHHHHHHTT-----------------TTGGGSSSSSS--SSSTTSSSSSSSSS----------------------------------------------PPPPGGGHHHHHHHHHH-

Foldseek 3Di:
DPPQQFQLDADLPQRAGHRDGPDPPDSHHPVCPPPPCVVLSVLCCVQPNGDRQDALVSLLSSLVVLCVPDPDPPVVVSLVSSLVSVSSHHVVSLCVRCVVVVVVVCVVDVDDDPPVVSSVSSNVVSVVVVVCVVPPDPVVLVVLVLVVVLVVVVVVPPDDDPDAPDQAAPQPRHGLVPADPLQWDWDQDPVGIHIHRLQRLLVQCVVCVVVVHARADPVPRHGDDPVSVSSSVSSCVVSVPDHDDPDDPDPDLLVLLVLLQVLLVVLPAHDDSVQVVPFDPVLLVQLLVQLCQLCVVPPVNVVAPPDAQPDDDDDVSVRSNSNNSSVSSSVLSVPQDPVNVVSSLSSLLSNLLSTVRSVVRPDPVSQAQFTHGPVDPDRHSVVVVVVVVVVVPDPDDDDDDDDDPDPDPDPVVVVPVVPPDDDDDDPPPPPPPPPDPDDDDDDDDDDDDDDDDDDDDDDDDDDDDDDDDDDDDDDDDDDDDDDDDDDPVCVVVVVVVVVVD

pLDDT: mean 70.63, std 24.98, range [20.7, 95.88]